Protein AF-A0A0F9P9F8-F1 (afdb_monomer_lite)

Radius of gyration: 32.78 Å; chains: 1; bounding box: 79×69×91 Å

Secondary structure (DSSP, 8-state):
-B--SS-EEEPTT-EEEE--SSSS----B-EEEE------EEEEEE---SSSEEEEEETTEEEEEE--SSHHHHHHHHHHHHHHHHTTTT-EEEEEETTEEEEEESS---EEE--TT-----PPEEEEEEE----SS-EEEEEETTEEEEEE--SSHHHHHHHHHHHHHHHHTTSSS-EEEE--SSSEEEEEESS---EEE--BSS--EE---EEEEEEEEESSSEEEEEETTEEEEEE--SSSHHHHHHHHHHHHHHHTTSSS-EEEEE-STTEEEEEETT-PPPPEEE--BBTEEEE-----EE----SSEEEEEESS-EEEEE--SSHHHHHHHHHHHHHHHHTTSSSPEEEEE-STT-EEEEESSS---EE--PPSS--EE----EEEE---SSSEEEEESSS-EEEEE--SSHHHHHHHHHHHHHHHHHHHHS--EEEETTEEEETT-SSPPPB-------EEE------S---EEEEEEEEE-TT---EEEEEEEEES-GGG--SS-EEE-SSEEEEEEEEEEESS----EEEEEEE---B-TTT-EEEEEEEEEEEE-SS-BSS-EEEEEEE-TTT----SS---TT-S-SEEHHHHS-GGGT-B-TT-EEEEEEEEEEEEEEGGGT-EEEEEEE-SSSS--SEEEEEEEEE-

Structure (mmCIF, N/CA/C/O backbone):
data_AF-A0A0F9P9F8-F1
#
_entry.id   AF-A0A0F9P9F8-F1
#
loop_
_atom_site.group_PDB
_atom_site.id
_atom_site.type_symbol
_atom_site.label_atom_id
_atom_site.label_alt_id
_atom_site.label_comp_id
_atom_site.label_asym_id
_atom_site.label_entity_id
_atom_site.label_seq_id
_atom_site.pdbx_PDB_ins_code
_atom_site.Cartn_x
_atom_site.Cartn_y
_atom_site.Cartn_z
_atom_site.occupancy
_atom_site.B_iso_or_equiv
_atom_site.auth_seq_id
_atom_site.auth_comp_id
_atom_site.auth_asym_id
_atom_site.auth_atom_id
_atom_site.pdbx_PDB_model_num
ATOM 1 N N . PHE A 1 1 ? -9.484 -8.497 5.206 1.00 43.56 1 PHE A N 1
ATOM 2 C CA . PHE A 1 1 ? -9.811 -7.841 6.487 1.00 43.56 1 PHE A CA 1
ATOM 3 C C . PHE A 1 1 ? -8.777 -6.755 6.762 1.00 43.56 1 PHE A C 1
ATOM 5 O O . PHE A 1 1 ? -7.600 -7.037 6.580 1.00 43.56 1 PHE A O 1
ATOM 12 N N . ARG A 1 2 ? -9.179 -5.549 7.186 1.00 42.78 2 ARG A N 1
ATOM 13 C CA . ARG A 1 2 ? -8.272 -4.527 7.751 1.00 42.78 2 ARG A CA 1
ATOM 14 C C . ARG A 1 2 ? -8.990 -3.773 8.872 1.00 42.78 2 ARG A C 1
ATOM 16 O O . ARG A 1 2 ? -9.916 -3.023 8.574 1.00 42.78 2 ARG A O 1
ATOM 23 N N . ALA A 1 3 ? -8.537 -3.950 10.110 1.00 43.38 3 ALA A N 1
ATOM 24 C CA . ALA A 1 3 ? -8.785 -3.021 11.212 1.00 43.38 3 ALA A CA 1
ATOM 25 C C . ALA A 1 3 ? -7.498 -2.240 11.524 1.00 43.38 3 ALA A C 1
ATOM 27 O O . ALA A 1 3 ? -6.412 -2.738 11.209 1.00 43.38 3 ALA A O 1
ATOM 28 N N . PRO A 1 4 ? -7.587 -1.051 12.144 1.00 43.75 4 PRO A N 1
ATOM 29 C CA . PRO A 1 4 ? -6.462 -0.461 12.859 1.00 43.75 4 PRO A CA 1
ATOM 30 C C . PRO A 1 4 ? -5.992 -1.380 13.996 1.00 43.75 4 PRO A C 1
ATOM 32 O O . PRO A 1 4 ? -6.745 -2.225 14.477 1.00 43.75 4 PRO A O 1
ATOM 35 N N . ALA A 1 5 ? -4.763 -1.177 14.468 1.00 40.12 5 ALA A N 1
ATOM 36 C CA . ALA A 1 5 ? -4.164 -1.954 15.558 1.00 40.12 5 ALA A CA 1
ATOM 37 C C . ALA A 1 5 ? -4.622 -1.528 16.978 1.00 40.12 5 ALA A C 1
ATOM 39 O O . ALA A 1 5 ? -3.890 -1.738 17.941 1.00 40.12 5 ALA A O 1
ATOM 40 N N . GLY A 1 6 ? -5.793 -0.894 17.099 1.00 51.50 6 GLY A N 1
ATOM 41 C CA . GLY A 1 6 ? -6.385 -0.411 18.353 1.00 51.50 6 GLY A CA 1
ATOM 42 C C . GLY A 1 6 ? -7.475 0.640 18.114 1.00 51.50 6 GLY A C 1
ATOM 43 O O . GLY A 1 6 ? -7.634 1.143 16.993 1.00 51.50 6 GLY A O 1
ATOM 44 N N . ALA A 1 7 ? -8.230 0.977 19.159 1.00 55.72 7 ALA A N 1
ATOM 45 C CA . ALA A 1 7 ? -9.445 1.774 19.020 1.00 55.72 7 ALA A CA 1
ATOM 46 C C . ALA A 1 7 ? -9.239 3.250 18.656 1.00 55.72 7 ALA A C 1
ATOM 48 O O . ALA A 1 7 ? -8.325 3.935 19.114 1.00 55.72 7 ALA A O 1
ATOM 49 N N . VAL A 1 8 ? -10.208 3.782 17.909 1.00 62.44 8 VAL A N 1
ATOM 50 C CA . VAL A 1 8 ? -10.504 5.214 17.839 1.00 62.44 8 VAL A CA 1
ATOM 51 C C . VAL A 1 8 ? -11.398 5.607 19.009 1.00 62.44 8 VAL A C 1
ATOM 53 O O . VAL A 1 8 ? -12.423 4.988 19.275 1.00 62.44 8 VAL A O 1
ATOM 56 N N . GLU A 1 9 ? -11.050 6.694 19.685 1.00 67.56 9 GLU A N 1
ATOM 57 C CA . GLU A 1 9 ? -11.863 7.277 20.747 1.00 67.56 9 GLU A CA 1
ATOM 58 C C . GLU A 1 9 ? -12.593 8.526 20.232 1.00 67.56 9 GLU A C 1
ATOM 60 O O . GLU A 1 9 ? -11.963 9.545 19.946 1.00 67.56 9 GLU A O 1
ATOM 65 N N . LEU A 1 10 ? -13.928 8.472 20.115 1.00 64.38 10 LEU A N 1
ATOM 66 C CA . LEU A 1 10 ? -14.726 9.643 19.737 1.00 64.38 10 LEU A CA 1
ATOM 67 C C . LEU A 1 10 ? -15.416 10.291 20.938 1.00 64.38 10 LEU A C 1
ATOM 69 O O . LEU A 1 10 ? -16.322 9.731 21.553 1.00 64.38 10 LEU A O 1
ATOM 73 N N . THR A 1 11 ? -15.045 11.538 21.217 1.00 72.44 11 THR A N 1
ATOM 74 C CA . THR A 1 11 ? -15.805 12.436 22.096 1.00 72.44 11 THR A CA 1
ATOM 75 C C . THR A 1 11 ? -17.007 13.038 21.360 1.00 72.44 11 THR A C 1
ATOM 77 O O . THR A 1 11 ? -17.019 13.129 20.134 1.00 72.44 11 THR A O 1
ATOM 80 N N . VAL A 1 12 ? -18.043 13.458 22.096 1.00 66.88 12 VAL A N 1
ATOM 81 C CA . VAL A 1 12 ? -19.267 14.042 21.514 1.00 66.88 12 VAL A CA 1
ATOM 82 C C . VAL A 1 12 ? -18.949 15.320 20.727 1.00 66.88 12 VAL A C 1
ATOM 84 O O . VAL A 1 12 ? -18.425 16.282 21.285 1.00 66.88 12 VAL A O 1
ATOM 87 N N . GLY A 1 13 ? -19.296 15.337 19.436 1.00 66.62 13 GLY A N 1
ATOM 88 C CA . GLY A 1 13 ? -18.922 16.393 18.487 1.00 66.62 13 GLY A CA 1
ATOM 89 C C . GLY A 1 13 ? -17.608 16.133 17.737 1.00 66.62 13 GLY A C 1
ATOM 90 O O . GLY A 1 13 ? -17.249 16.925 16.870 1.00 66.62 13 GLY A O 1
ATOM 91 N N . GLY A 1 14 ? -16.911 15.038 18.047 1.00 71.31 14 GLY A N 1
ATOM 92 C CA . GLY A 1 14 ? -15.752 14.545 17.314 1.00 71.31 14 GLY A CA 1
ATOM 93 C C . GLY A 1 14 ? -16.123 13.676 16.107 1.00 71.31 14 GLY A C 1
ATOM 94 O O . GLY A 1 14 ? -17.222 13.119 16.006 1.00 71.31 14 GLY A O 1
ATOM 95 N N . SER A 1 15 ? -15.159 13.543 15.200 1.00 72.75 15 SER A N 1
ATOM 96 C CA . SER A 1 15 ? -15.249 12.738 13.982 1.00 72.75 15 SER A CA 1
ATOM 97 C C . SER A 1 15 ? -13.932 12.013 13.722 1.00 72.75 15 SER A C 1
ATOM 99 O O . SER A 1 15 ? -12.873 12.633 13.827 1.00 72.75 15 SER A O 1
ATOM 101 N N . ALA A 1 16 ? -13.999 10.749 13.312 1.00 68.94 16 ALA A N 1
ATOM 102 C CA . ALA A 1 16 ? -12.865 10.016 12.761 1.00 68.94 16 ALA A CA 1
ATOM 103 C C . ALA A 1 16 ? -13.119 9.748 11.280 1.00 68.94 16 ALA A C 1
ATOM 105 O O . ALA A 1 16 ? -14.162 9.210 10.907 1.00 68.94 16 ALA A O 1
ATOM 106 N N . THR A 1 17 ? -12.158 10.114 10.441 1.00 69.06 17 THR A N 1
ATOM 107 C CA . THR A 1 17 ? -12.167 9.818 9.009 1.00 69.06 17 THR A CA 1
ATOM 108 C C . THR A 1 17 ? -11.125 8.747 8.749 1.00 69.06 17 THR A C 1
ATOM 110 O O . THR A 1 17 ? -9.960 8.947 9.084 1.00 69.06 17 THR A O 1
ATOM 113 N N . GLN A 1 18 ? -11.529 7.643 8.121 1.00 63.44 18 GLN A N 1
ATOM 114 C CA . GLN A 1 18 ? -10.589 6.662 7.594 1.00 63.44 18 GLN A CA 1
ATOM 115 C C . GLN A 1 18 ? -10.657 6.677 6.070 1.00 63.44 18 GLN A C 1
ATOM 117 O O . GLN A 1 18 ? -11.688 6.381 5.462 1.00 63.44 18 GLN A O 1
ATOM 122 N N . THR A 1 19 ? -9.527 7.007 5.452 1.00 59.62 19 THR A N 1
ATOM 123 C CA . THR A 1 19 ? -9.296 6.745 4.031 1.00 59.62 19 THR A CA 1
ATOM 124 C C . THR A 1 19 ? -8.864 5.289 3.885 1.00 59.62 19 THR A C 1
ATOM 126 O O . THR A 1 19 ? -7.965 4.837 4.598 1.00 59.62 19 THR A O 1
ATOM 129 N N . TYR A 1 20 ? -9.502 4.549 2.986 1.00 56.75 20 TYR A N 1
ATOM 130 C CA . TYR A 1 20 ? -9.114 3.189 2.635 1.00 56.75 20 TYR A CA 1
ATOM 131 C C . TYR A 1 20 ? -8.750 3.166 1.156 1.00 56.75 20 TYR A C 1
ATOM 133 O O . TYR A 1 20 ? -9.599 3.469 0.321 1.00 56.75 20 TYR A O 1
ATOM 141 N N . GLY A 1 21 ? -7.486 2.845 0.876 1.00 44.31 21 GLY A N 1
ATOM 142 C CA . GLY A 1 21 ? -6.866 3.159 -0.407 1.00 44.31 21 GLY A CA 1
ATOM 143 C C . GLY A 1 21 ? -6.483 4.640 -0.519 1.00 44.31 21 GLY A C 1
ATOM 144 O O . GLY A 1 21 ? -6.567 5.396 0.457 1.00 44.31 21 GLY A O 1
ATOM 145 N N . ALA A 1 22 ? -6.037 5.044 -1.701 1.00 39.44 22 ALA A N 1
ATOM 146 C CA . ALA A 1 22 ? -5.909 6.437 -2.107 1.00 39.44 22 ALA A CA 1
ATOM 147 C C . ALA A 1 22 ? -7.289 7.023 -2.499 1.00 39.44 22 ALA A C 1
ATOM 149 O O . ALA A 1 22 ? -8.346 6.482 -2.166 1.00 39.44 22 ALA A O 1
ATOM 150 N N . SER A 1 23 ? -7.289 8.142 -3.229 1.00 35.44 23 SER A N 1
ATOM 151 C CA . SER A 1 23 ? -8.398 8.403 -4.157 1.00 35.44 23 SER A CA 1
ATOM 152 C C . SER A 1 23 ? -8.415 7.302 -5.237 1.00 35.44 23 SER A C 1
ATOM 154 O O . SER A 1 23 ? -7.439 6.568 -5.376 1.00 35.44 23 SER A O 1
ATOM 156 N N . GLY A 1 24 ? -9.538 7.109 -5.929 1.00 36.22 24 GLY A N 1
ATOM 157 C CA . GLY A 1 24 ? -9.652 6.130 -7.018 1.00 36.22 24 GLY A CA 1
ATOM 158 C C . GLY A 1 24 ? -9.639 4.645 -6.624 1.00 36.22 24 GLY A C 1
ATOM 159 O O . GLY A 1 24 ? -10.133 3.829 -7.392 1.00 36.22 24 GLY A O 1
ATOM 160 N N . ASP A 1 25 ? -9.148 4.248 -5.448 1.00 35.59 25 ASP A N 1
ATOM 161 C CA . ASP A 1 25 ? -9.096 2.830 -5.065 1.00 35.59 25 ASP A CA 1
ATOM 162 C C . ASP A 1 25 ? -10.496 2.213 -4.889 1.00 35.59 25 ASP A C 1
ATOM 164 O O . ASP A 1 25 ? -11.336 2.677 -4.106 1.00 35.59 25 ASP A O 1
ATOM 168 N N . SER A 1 26 ? -10.752 1.111 -5.600 1.00 35.53 26 SER A N 1
ATOM 169 C CA . SER A 1 26 ? -12.009 0.378 -5.480 1.00 35.53 26 SER A CA 1
ATOM 170 C C . SER A 1 26 ? -11.985 -0.616 -4.338 1.00 35.53 26 SER A C 1
ATOM 172 O O . SER A 1 26 ? -11.402 -1.703 -4.431 1.00 35.53 26 SER A O 1
ATOM 174 N N . HIS A 1 27 ? -12.678 -0.271 -3.263 1.00 39.75 27 HIS A N 1
ATOM 175 C CA . HIS A 1 27 ? -12.925 -1.177 -2.161 1.00 39.75 27 HIS A CA 1
ATOM 176 C C . HIS A 1 27 ? -14.423 -1.415 -1.997 1.00 39.75 27 HIS A C 1
ATOM 178 O O . HIS A 1 27 ? -15.157 -0.623 -1.412 1.00 39.75 27 HIS A O 1
ATOM 184 N N . ALA A 1 28 ? -14.827 -2.587 -2.488 1.00 35.50 28 ALA A N 1
ATOM 185 C CA . ALA A 1 28 ? -15.969 -3.359 -2.030 1.00 35.50 28 ALA A CA 1
ATOM 186 C C . ALA A 1 28 ? -15.915 -3.536 -0.497 1.00 35.50 28 ALA A C 1
ATOM 188 O O . ALA A 1 28 ? -15.295 -4.473 0.010 1.00 35.50 28 ALA A O 1
ATOM 189 N N . ALA A 1 29 ? -16.495 -2.585 0.238 1.00 38.81 29 ALA A N 1
ATOM 190 C CA . ALA A 1 29 ? -16.126 -2.313 1.621 1.00 38.81 29 ALA A CA 1
ATOM 191 C C . ALA A 1 29 ? -17.332 -2.270 2.564 1.00 38.81 29 ALA A C 1
ATOM 193 O O . ALA A 1 29 ? -17.853 -1.202 2.884 1.00 38.81 29 ALA A O 1
ATOM 194 N N . HIS A 1 30 ? -17.707 -3.437 3.097 1.00 38.28 30 HIS A N 1
ATOM 195 C CA . HIS A 1 30 ? -18.619 -3.460 4.238 1.00 38.28 30 HIS A CA 1
ATOM 196 C C . HIS A 1 30 ? -17.995 -2.678 5.420 1.00 38.28 30 HIS A C 1
ATOM 198 O O . HIS A 1 30 ? -16.897 -3.056 5.813 1.00 38.28 30 HIS A O 1
ATOM 204 N N . ALA A 1 31 ? -18.646 -1.672 6.021 1.00 36.38 31 ALA A N 1
ATOM 205 C CA . ALA A 1 31 ? -18.116 -0.856 7.135 1.00 36.38 31 ALA A CA 1
ATOM 206 C C . ALA A 1 31 ? -18.448 -1.352 8.574 1.00 36.38 31 ALA A C 1
ATOM 208 O O . ALA A 1 31 ? -19.533 -1.119 9.094 1.00 36.38 31 ALA A O 1
ATOM 209 N N . PHE A 1 32 ? -17.483 -1.977 9.260 1.00 40.78 32 PHE A N 1
ATOM 210 C CA . PHE A 1 32 ? -17.584 -2.543 10.622 1.00 40.78 32 PHE A CA 1
ATOM 211 C C . PHE A 1 32 ? -17.041 -1.549 11.666 1.00 40.78 32 PHE A C 1
ATOM 213 O O . PHE A 1 32 ? -16.050 -0.883 11.392 1.00 40.78 32 PHE A O 1
ATOM 220 N N . ILE A 1 33 ? -17.592 -1.510 12.887 1.00 39.47 33 ILE A N 1
ATOM 221 C CA . ILE A 1 33 ? -17.078 -0.757 14.060 1.00 39.47 33 ILE A CA 1
ATOM 222 C C . ILE A 1 33 ? -17.136 -1.656 15.326 1.00 39.47 33 ILE A C 1
ATOM 224 O O . ILE A 1 33 ? -18.209 -2.124 15.689 1.00 39.47 33 ILE A O 1
ATOM 228 N N . VAL A 1 34 ? -16.029 -1.914 16.031 1.00 39.81 34 VAL A N 1
ATOM 229 C CA . VAL A 1 34 ? -16.009 -2.738 17.261 1.00 39.81 34 VAL A CA 1
ATOM 230 C C . VAL A 1 34 ? -15.567 -1.965 18.499 1.00 39.81 34 VAL A C 1
ATOM 232 O O . VAL A 1 34 ? -14.442 -1.498 18.539 1.00 39.81 34 VAL A O 1
ATOM 235 N N . ALA A 1 35 ? -16.394 -1.836 19.538 1.00 40.62 35 ALA A N 1
ATOM 236 C CA . ALA A 1 35 ? -15.970 -1.126 20.751 1.00 40.62 35 ALA A CA 1
ATOM 237 C C . ALA A 1 35 ? -14.931 -1.907 21.569 1.00 40.62 35 ALA A C 1
ATOM 239 O O . ALA A 1 35 ? -15.042 -3.123 21.720 1.00 40.62 35 ALA A O 1
ATOM 240 N N . GLU A 1 36 ? -13.940 -1.182 22.089 1.00 36.84 36 GLU A N 1
ATOM 241 C CA . GLU A 1 36 ? -12.768 -1.710 22.797 1.00 36.84 36 GLU A CA 1
ATOM 242 C C . GLU A 1 36 ? -12.743 -1.200 24.250 1.00 36.84 36 GLU A C 1
ATOM 244 O O . GLU A 1 36 ? -13.139 -0.062 24.522 1.00 36.84 36 GLU A O 1
ATOM 249 N N . ASP A 1 37 ? -12.280 -2.043 25.176 1.00 36.50 37 ASP A N 1
ATOM 250 C CA . ASP A 1 37 ? -11.991 -1.666 26.568 1.00 36.50 37 ASP A CA 1
ATOM 251 C C . ASP A 1 37 ? -10.544 -1.135 26.677 1.00 36.50 37 ASP A C 1
ATOM 253 O O . ASP A 1 37 ? -9.792 -1.203 25.709 1.00 36.50 37 ASP A O 1
ATOM 257 N N . ASN A 1 38 ? -10.144 -0.562 27.815 1.00 38.16 38 ASN A N 1
ATOM 258 C CA . ASN A 1 38 ? -8.888 0.189 27.949 1.00 38.16 38 ASN A CA 1
ATOM 259 C C . ASN A 1 38 ? -7.648 -0.535 27.380 1.00 38.16 38 ASN A C 1
ATOM 261 O O . ASN A 1 38 ? -7.205 -1.565 27.892 1.00 38.16 38 ASN A O 1
ATOM 265 N N . GLY A 1 39 ? -7.060 0.064 26.338 1.00 42.34 39 GLY A N 1
ATOM 266 C CA . GLY A 1 39 ? -5.844 -0.419 25.697 1.00 42.34 39 GLY A CA 1
ATOM 267 C C . GLY A 1 39 ? -4.668 -0.471 26.672 1.00 42.34 39 GLY A C 1
ATOM 268 O O . GLY A 1 39 ? -4.272 0.540 27.245 1.00 42.34 39 GLY A O 1
ATOM 269 N N . SER A 1 40 ? -4.100 -1.666 26.826 1.00 43.00 40 SER A N 1
ATOM 270 C CA . SER A 1 40 ? -2.870 -1.920 27.581 1.00 43.00 40 SER A CA 1
ATOM 271 C C . SER A 1 40 ? -1.679 -1.291 26.854 1.00 43.00 40 SER A C 1
ATOM 273 O O . SER A 1 40 ? -1.118 -1.893 25.936 1.00 43.00 40 SER A O 1
ATOM 275 N N . TYR A 1 41 ? -1.271 -0.091 27.265 1.00 55.78 41 TYR A N 1
ATOM 276 C CA . TYR A 1 41 ? 0.002 0.486 26.842 1.00 55.78 41 TYR A CA 1
ATOM 277 C C . TYR A 1 41 ? 1.135 -0.339 27.458 1.00 55.78 41 TYR A C 1
ATOM 279 O O . TYR A 1 41 ? 1.300 -0.332 28.677 1.00 55.78 41 TYR A O 1
ATOM 287 N N . ILE A 1 42 ? 1.896 -1.059 26.628 1.00 67.50 42 ILE A N 1
ATOM 288 C CA . ILE A 1 42 ? 3.071 -1.830 27.055 1.00 67.50 42 ILE A CA 1
ATOM 289 C C . ILE A 1 42 ? 4.327 -0.987 26.830 1.00 67.50 42 ILE A C 1
ATOM 291 O O . ILE A 1 42 ? 4.663 -0.652 25.695 1.00 67.50 42 ILE A O 1
ATOM 295 N N . TYR A 1 43 ? 5.040 -0.687 27.912 1.00 77.81 43 TYR A N 1
ATOM 296 C CA . TYR A 1 43 ? 6.323 0.010 27.890 1.00 77.81 43 TYR A CA 1
ATOM 297 C C . TYR A 1 43 ? 7.448 -0.940 28.313 1.00 77.81 43 TYR A C 1
ATOM 299 O O . TYR A 1 43 ? 7.523 -1.325 29.481 1.00 77.81 43 TYR A O 1
ATOM 307 N N . ASP A 1 44 ? 8.342 -1.296 27.390 1.00 80.75 44 ASP A N 1
ATOM 308 C CA . ASP A 1 44 ? 9.501 -2.148 27.683 1.00 80.75 44 ASP A CA 1
ATOM 309 C C . ASP A 1 44 ? 10.712 -1.323 28.147 1.00 80.75 44 ASP A C 1
ATOM 311 O O . ASP A 1 44 ? 11.466 -0.752 27.358 1.00 80.75 44 ASP A O 1
ATOM 315 N N . VAL A 1 45 ? 10.932 -1.295 29.461 1.00 79.50 45 VAL A N 1
ATOM 316 C CA . VAL A 1 45 ? 12.112 -0.698 30.094 1.00 79.50 45 VAL A CA 1
ATOM 317 C C . VAL A 1 45 ? 13.248 -1.721 30.135 1.00 79.50 45 VAL A C 1
ATOM 319 O O . VAL A 1 45 ? 13.222 -2.685 30.905 1.00 79.50 45 VAL A O 1
ATOM 322 N N . THR A 1 46 ? 14.285 -1.494 29.325 1.00 82.81 46 THR A N 1
ATOM 323 C CA . THR A 1 46 ? 15.518 -2.299 29.354 1.00 82.81 46 THR A CA 1
ATOM 324 C C . THR A 1 46 ? 16.468 -1.789 30.439 1.00 82.81 46 THR A C 1
ATOM 326 O O . THR A 1 46 ? 16.857 -0.625 30.462 1.00 82.81 46 THR A O 1
ATOM 329 N N . VAL A 1 47 ? 16.864 -2.678 31.346 1.00 79.75 47 VAL A N 1
ATOM 330 C CA . VAL A 1 47 ? 17.642 -2.380 32.553 1.00 79.75 47 VAL A CA 1
ATOM 331 C C . VAL A 1 47 ? 19.130 -2.622 32.288 1.00 79.75 47 VAL A C 1
ATOM 333 O O . VAL A 1 47 ? 19.611 -3.748 32.393 1.00 79.75 47 VAL A O 1
ATOM 336 N N . VAL A 1 48 ? 19.890 -1.567 31.983 1.00 78.56 48 VAL A N 1
ATOM 337 C CA . VAL A 1 48 ? 21.354 -1.636 31.789 1.00 78.56 48 VAL A CA 1
ATOM 338 C C . VAL A 1 48 ? 22.121 -1.004 32.952 1.00 78.56 48 VAL A C 1
ATOM 340 O O . VAL A 1 48 ? 21.740 0.044 33.462 1.00 78.56 48 VAL A O 1
ATOM 343 N N . GLY A 1 49 ? 23.211 -1.642 33.392 1.00 79.81 49 GLY A N 1
ATOM 344 C CA . GLY A 1 49 ? 24.070 -1.133 34.468 1.00 79.81 49 GLY A CA 1
ATOM 345 C C . GLY A 1 49 ? 24.912 -2.217 35.153 1.00 79.81 49 GLY A C 1
ATOM 346 O O . GLY A 1 49 ? 24.777 -3.406 34.868 1.00 79.81 49 GLY A O 1
ATOM 347 N N . THR A 1 50 ? 25.789 -1.803 36.075 1.00 79.44 50 THR A N 1
ATOM 348 C CA . THR A 1 50 ? 26.560 -2.715 36.961 1.00 79.44 50 THR A CA 1
ATOM 349 C C . THR A 1 50 ? 26.606 -2.271 38.431 1.00 79.44 50 THR A C 1
ATOM 351 O O . THR A 1 50 ? 27.122 -2.997 39.281 1.00 79.44 50 THR A O 1
ATOM 354 N N . HIS A 1 51 ? 26.078 -1.085 38.741 1.00 84.19 51 HIS A N 1
ATOM 355 C CA . HIS A 1 51 ? 25.994 -0.497 40.077 1.00 84.19 51 HIS A CA 1
ATOM 356 C C . HIS A 1 51 ? 25.020 0.692 40.067 1.00 84.19 51 HIS A C 1
ATOM 358 O O . HIS A 1 51 ? 24.773 1.268 39.009 1.00 84.19 51 HIS A O 1
ATOM 364 N N . GLY A 1 52 ? 24.564 1.137 41.240 1.00 88.62 52 GLY A N 1
ATOM 365 C CA . GLY A 1 52 ? 23.765 2.359 41.395 1.00 88.62 52 GLY A CA 1
ATOM 366 C C . GLY A 1 52 ? 22.364 2.079 41.932 1.00 88.62 52 GLY A C 1
ATOM 367 O O . GLY A 1 52 ? 22.173 1.160 42.731 1.00 88.62 52 GLY A O 1
ATOM 368 N N . THR A 1 53 ? 21.399 2.877 41.483 1.00 87.56 53 THR A N 1
ATOM 369 C CA . THR A 1 53 ? 19.976 2.735 41.804 1.00 87.56 53 THR A CA 1
ATOM 370 C C . THR A 1 53 ? 19.183 2.951 40.523 1.00 87.56 53 THR A C 1
ATOM 372 O O . THR A 1 53 ? 19.293 4.016 39.918 1.00 87.56 53 THR A O 1
ATOM 375 N N . LEU A 1 54 ? 18.379 1.962 40.138 1.00 86.00 54 LEU A N 1
ATOM 376 C CA . LEU A 1 54 ? 17.360 2.107 39.103 1.00 86.00 54 LEU A CA 1
ATOM 377 C C . LEU A 1 54 ? 16.263 3.020 39.653 1.00 86.00 54 LEU A C 1
ATOM 379 O O . LEU A 1 54 ? 15.713 2.717 40.715 1.00 86.00 54 LEU A O 1
ATOM 383 N N . VAL A 1 55 ? 15.949 4.111 38.958 1.00 88.38 55 VAL A N 1
ATOM 384 C CA . VAL A 1 55 ? 14.840 5.011 39.298 1.00 88.38 55 VAL A CA 1
ATOM 385 C C . VAL A 1 55 ? 13.981 5.174 38.056 1.00 88.38 55 VAL A C 1
ATOM 387 O O . VAL A 1 55 ? 14.388 5.834 37.107 1.00 88.38 55 VAL A O 1
ATOM 390 N N . ILE A 1 56 ? 12.804 4.557 38.080 1.00 85.81 56 ILE A N 1
ATOM 391 C CA . ILE A 1 56 ? 11.781 4.747 37.054 1.00 85.81 56 ILE A CA 1
ATOM 392 C C . ILE A 1 56 ? 10.770 5.717 37.656 1.00 85.81 56 ILE A C 1
ATOM 394 O O . ILE A 1 56 ? 10.130 5.381 38.657 1.00 85.81 56 ILE A O 1
ATOM 398 N N . ASP A 1 57 ? 10.659 6.922 37.104 1.00 87.56 57 ASP A N 1
ATOM 399 C CA . ASP A 1 57 ? 9.518 7.785 37.405 1.00 87.56 57 ASP A CA 1
ATOM 400 C C . ASP A 1 57 ? 8.324 7.337 36.553 1.00 87.56 57 ASP A C 1
ATOM 402 O O . ASP A 1 57 ? 8.483 7.042 35.367 1.00 87.56 57 ASP A O 1
ATOM 406 N N . ILE A 1 58 ? 7.159 7.227 37.188 1.00 83.31 58 ILE A N 1
ATOM 407 C CA . ILE A 1 58 ? 5.867 6.970 36.555 1.00 83.31 58 ILE A CA 1
ATOM 408 C C . ILE A 1 58 ? 4.913 8.037 37.095 1.00 83.31 58 ILE A C 1
ATOM 410 O O . ILE A 1 58 ? 4.619 8.068 38.292 1.00 83.31 58 ILE A O 1
ATOM 414 N N . ASP A 1 59 ? 4.466 8.932 36.216 1.00 82.00 59 ASP A N 1
ATOM 415 C CA . ASP A 1 59 ? 3.536 10.033 36.506 1.00 82.00 59 ASP A CA 1
ATOM 416 C C . ASP A 1 59 ? 3.937 10.921 37.707 1.00 82.00 59 ASP A C 1
ATOM 418 O O . ASP A 1 59 ? 3.133 11.252 38.583 1.00 82.00 59 ASP A O 1
ATOM 422 N N . SER A 1 60 ? 5.203 11.355 37.735 1.00 84.75 60 SER A N 1
ATOM 423 C CA . SER A 1 60 ? 5.827 12.143 38.819 1.00 84.75 60 SER A CA 1
ATOM 424 C C . SER A 1 60 ? 5.946 11.400 40.161 1.00 84.75 60 SER A C 1
ATOM 426 O O . SER A 1 60 ? 6.023 12.028 41.224 1.00 84.75 60 SER A O 1
ATOM 428 N N . THR A 1 61 ? 5.949 10.066 40.127 1.00 87.69 61 THR A N 1
ATOM 429 C CA . THR A 1 61 ? 6.180 9.187 41.277 1.00 87.69 61 THR A CA 1
ATOM 430 C C . THR A 1 61 ? 7.393 8.299 41.006 1.00 87.69 61 THR A C 1
ATOM 432 O O . THR A 1 61 ? 7.353 7.405 40.168 1.00 87.69 61 THR A O 1
ATOM 435 N N . GLN A 1 62 ? 8.478 8.508 41.755 1.00 91.69 62 GLN A N 1
ATOM 436 C CA . GLN A 1 62 ? 9.714 7.731 41.614 1.00 91.69 62 GLN A CA 1
ATOM 437 C C . GLN A 1 62 ? 9.625 6.346 42.283 1.00 91.69 62 GLN A C 1
ATOM 439 O O . GLN A 1 62 ? 9.493 6.232 43.506 1.00 91.69 62 GLN A O 1
ATOM 444 N N . TYR A 1 63 ? 9.812 5.289 41.492 1.00 90.81 63 TYR A N 1
ATOM 445 C CA . TYR A 1 63 ? 9.912 3.894 41.927 1.00 90.81 63 TYR A CA 1
ATOM 446 C C . TYR A 1 63 ? 11.375 3.440 41.839 1.00 90.81 63 TYR A C 1
ATOM 448 O O . TYR A 1 63 ? 11.935 3.312 40.745 1.00 90.81 63 TYR A O 1
ATOM 456 N N . SER A 1 64 ? 12.021 3.211 42.989 1.00 92.94 64 SER A N 1
ATOM 457 C CA . SER A 1 64 ? 13.483 3.061 43.070 1.00 92.94 64 SER A CA 1
ATOM 458 C C . SER A 1 64 ? 13.947 1.712 43.623 1.00 92.94 64 SER A C 1
ATOM 460 O O . SER A 1 64 ? 13.454 1.232 44.641 1.00 92.94 64 SER A O 1
ATOM 462 N N . GLN A 1 65 ? 14.935 1.107 42.962 1.00 94.19 65 GLN A N 1
ATOM 463 C CA . GLN A 1 65 ? 15.533 -0.175 43.337 1.00 94.19 65 GLN A CA 1
ATOM 464 C C . GLN A 1 65 ? 17.060 -0.064 43.344 1.00 94.19 65 GLN A C 1
ATOM 466 O O . GLN A 1 65 ? 17.673 0.307 42.345 1.00 94.19 65 GLN A O 1
ATOM 471 N N . ALA A 1 66 ? 17.696 -0.419 44.462 1.00 91.75 66 ALA A N 1
ATOM 472 C CA . ALA A 1 66 ? 19.154 -0.495 44.526 1.00 91.75 66 ALA A CA 1
ATOM 473 C C . ALA A 1 66 ? 19.663 -1.629 43.619 1.00 91.75 66 ALA A C 1
ATOM 475 O O . ALA A 1 66 ? 19.144 -2.748 43.682 1.00 91.75 66 ALA A O 1
ATOM 476 N N . PHE A 1 67 ? 20.682 -1.344 42.804 1.00 87.38 67 PHE A N 1
ATOM 477 C CA . PHE A 1 67 ? 21.289 -2.330 41.911 1.00 87.38 67 PHE A CA 1
ATOM 478 C C . PHE A 1 67 ? 21.944 -3.452 42.728 1.00 87.38 67 PHE A C 1
ATOM 480 O O . PHE A 1 67 ? 22.675 -3.186 43.686 1.00 87.38 67 PHE A O 1
ATOM 487 N N . ASN A 1 68 ? 21.679 -4.705 42.355 1.00 83.12 68 ASN A N 1
ATOM 488 C CA . ASN A 1 68 ? 22.130 -5.885 43.092 1.00 83.12 68 ASN A CA 1
ATOM 489 C C . ASN A 1 68 ? 23.274 -6.623 42.360 1.00 83.12 68 ASN A C 1
ATOM 491 O O . ASN A 1 68 ? 24.294 -6.015 42.045 1.00 83.12 68 ASN A O 1
ATOM 495 N N . THR A 1 69 ? 23.185 -7.939 42.153 1.00 83.69 69 THR A N 1
ATOM 496 C CA . THR A 1 69 ? 24.256 -8.738 41.530 1.00 83.69 69 THR A CA 1
ATOM 497 C C . THR A 1 69 ? 24.297 -8.668 40.004 1.00 83.69 69 THR A C 1
ATOM 499 O O . THR A 1 69 ? 25.354 -8.933 39.436 1.00 83.69 69 THR A O 1
ATOM 502 N N . ASN A 1 70 ? 23.183 -8.347 39.338 1.00 88.62 70 ASN A N 1
ATOM 503 C CA . ASN A 1 70 ? 23.107 -8.097 37.894 1.00 88.62 70 ASN A CA 1
ATOM 504 C C . ASN A 1 70 ? 21.801 -7.360 37.531 1.00 88.62 70 ASN A C 1
ATOM 506 O O . ASN A 1 70 ? 20.918 -7.174 38.370 1.00 88.62 70 ASN A O 1
ATOM 510 N N . SER A 1 71 ? 21.668 -6.958 36.269 1.00 84.81 71 SER A N 1
ATOM 511 C CA . SER A 1 71 ? 20.475 -6.300 35.728 1.00 84.81 71 SER A CA 1
ATOM 512 C C . SER A 1 71 ? 19.214 -7.173 35.801 1.00 84.81 71 SER A C 1
ATOM 514 O O . SER A 1 71 ? 18.176 -6.675 36.224 1.00 84.81 71 SER A O 1
ATOM 516 N N . ASP A 1 72 ? 19.300 -8.478 35.509 1.00 86.31 72 ASP A N 1
ATOM 517 C CA . ASP A 1 72 ? 18.156 -9.410 35.585 1.00 86.31 72 ASP A CA 1
ATOM 518 C C . ASP A 1 72 ? 17.532 -9.456 36.986 1.00 86.31 72 ASP A C 1
ATOM 520 O O . ASP A 1 72 ? 16.316 -9.344 37.163 1.00 86.31 72 ASP A O 1
ATOM 524 N N . THR A 1 73 ? 18.381 -9.601 38.005 1.00 88.44 73 THR A N 1
ATOM 525 C CA . THR A 1 73 ? 17.940 -9.661 39.399 1.00 88.44 73 THR A CA 1
ATOM 526 C C . THR A 1 73 ? 17.527 -8.268 39.876 1.00 88.44 73 THR A C 1
ATOM 528 O O . THR A 1 73 ? 16.641 -8.161 40.715 1.00 88.44 73 THR A O 1
ATOM 531 N N . THR A 1 74 ? 18.103 -7.183 39.342 1.00 89.19 74 THR A N 1
ATOM 532 C CA . THR A 1 74 ? 17.676 -5.805 39.659 1.00 89.19 74 THR A CA 1
ATOM 533 C C . THR A 1 74 ? 16.279 -5.513 39.095 1.00 89.19 74 THR A C 1
ATOM 535 O O . THR A 1 74 ? 15.443 -4.965 39.809 1.00 89.19 74 THR A O 1
ATOM 538 N N . ALA A 1 75 ? 15.984 -5.950 37.866 1.00 87.00 75 ALA A N 1
ATOM 539 C CA . ALA A 1 75 ? 14.649 -5.882 37.271 1.00 87.00 75 ALA A CA 1
ATOM 540 C C . ALA A 1 75 ? 13.628 -6.712 38.072 1.00 87.00 75 ALA A C 1
ATOM 542 O O . ALA A 1 75 ? 12.553 -6.225 38.423 1.00 87.00 75 ALA A O 1
ATOM 543 N N . THR A 1 76 ? 14.003 -7.943 38.436 1.00 90.12 76 THR A N 1
ATOM 544 C CA . THR A 1 76 ? 13.165 -8.851 39.239 1.00 90.12 76 THR A CA 1
ATOM 545 C C . THR A 1 76 ? 12.852 -8.275 40.626 1.00 90.12 76 THR A C 1
ATOM 547 O O . THR A 1 76 ? 11.697 -8.311 41.062 1.00 90.12 76 THR A O 1
ATOM 550 N N . ASP A 1 77 ? 13.848 -7.704 41.311 1.00 91.69 77 ASP A N 1
ATOM 551 C CA . ASP A 1 77 ? 13.671 -7.054 42.615 1.00 91.69 77 ASP A CA 1
ATOM 552 C C . ASP A 1 77 ? 12.810 -5.781 42.504 1.00 91.69 77 ASP A C 1
ATOM 554 O O . ASP A 1 77 ? 11.940 -5.573 43.353 1.00 91.69 77 ASP A O 1
ATOM 558 N N . TRP A 1 78 ? 12.985 -4.960 41.454 1.00 92.69 78 TRP A N 1
ATOM 559 C CA . TRP A 1 78 ? 12.161 -3.761 41.232 1.00 92.69 78 TRP A CA 1
ATOM 560 C C . TRP A 1 78 ? 10.688 -4.138 41.047 1.00 92.69 78 TRP A C 1
ATOM 562 O O . TRP A 1 78 ? 9.828 -3.580 41.730 1.00 92.69 78 TRP A O 1
ATOM 572 N N . ILE A 1 79 ? 10.387 -5.128 40.197 1.00 89.56 79 ILE A N 1
ATOM 573 C CA . ILE A 1 79 ? 9.011 -5.603 39.972 1.00 89.56 79 ILE A CA 1
ATOM 574 C C . ILE A 1 79 ? 8.426 -6.136 41.284 1.00 89.56 79 ILE A C 1
ATOM 576 O O . ILE A 1 79 ? 7.351 -5.705 41.710 1.00 89.56 79 ILE A O 1
ATOM 580 N N . THR A 1 80 ? 9.157 -7.017 41.974 1.00 92.44 80 THR A N 1
ATOM 581 C CA . THR A 1 80 ? 8.726 -7.623 43.247 1.00 92.44 80 THR A CA 1
ATOM 582 C C . THR A 1 80 ? 8.436 -6.572 44.324 1.00 92.44 80 THR A C 1
ATOM 584 O O . THR A 1 80 ? 7.492 -6.728 45.099 1.00 92.44 80 THR A O 1
ATOM 587 N N . THR A 1 81 ? 9.213 -5.487 44.361 1.00 94.56 81 THR A N 1
ATOM 588 C CA . THR A 1 81 ? 9.057 -4.393 45.330 1.00 94.56 81 THR A CA 1
ATOM 589 C C . THR A 1 81 ? 7.864 -3.490 45.006 1.00 94.56 81 THR A C 1
ATOM 591 O O . THR A 1 81 ? 7.148 -3.078 45.920 1.00 94.56 81 THR A O 1
ATOM 594 N N . HIS A 1 82 ? 7.613 -3.197 43.725 1.00 92.62 82 HIS A N 1
ATOM 595 C CA . HIS A 1 82 ? 6.675 -2.142 43.319 1.00 92.62 82 HIS A CA 1
ATOM 596 C C . HIS A 1 82 ? 5.303 -2.629 42.823 1.00 92.62 82 HIS A C 1
ATOM 598 O O . HIS A 1 82 ? 4.357 -1.841 42.841 1.00 92.62 82 HIS A O 1
ATOM 604 N N . THR A 1 83 ? 5.130 -3.916 42.480 1.00 91.62 83 THR A N 1
ATOM 605 C CA . THR A 1 83 ? 3.850 -4.482 41.981 1.00 91.62 83 THR A CA 1
ATOM 606 C C . THR A 1 83 ? 2.637 -4.106 42.843 1.00 91.62 83 THR A C 1
ATOM 608 O O . THR A 1 83 ? 1.588 -3.746 42.317 1.00 91.62 83 THR A O 1
ATOM 611 N N . ALA A 1 84 ? 2.769 -4.141 44.173 1.00 87.25 84 ALA A N 1
ATOM 612 C CA . ALA A 1 84 ? 1.664 -3.836 45.088 1.00 87.25 84 ALA A CA 1
ATOM 613 C C . ALA A 1 84 ? 1.278 -2.343 45.142 1.00 87.25 84 ALA A C 1
ATOM 615 O O . ALA A 1 84 ? 0.177 -2.022 45.585 1.00 87.25 84 ALA A O 1
ATOM 616 N N . ALA A 1 85 ? 2.169 -1.440 44.719 1.00 89.44 85 ALA A N 1
ATOM 617 C CA . ALA A 1 85 ? 1.882 -0.013 44.588 1.00 89.44 85 ALA A CA 1
ATOM 618 C C . ALA A 1 85 ? 1.321 0.312 43.194 1.00 89.44 85 ALA A C 1
ATOM 620 O O . ALA A 1 85 ? 0.326 1.022 43.089 1.00 89.44 85 ALA A O 1
ATOM 621 N N . LEU A 1 86 ? 1.914 -0.268 42.145 1.00 87.50 86 LEU A N 1
ATOM 622 C CA . LEU A 1 86 ? 1.510 -0.088 40.746 1.00 87.50 86 LEU A CA 1
ATOM 623 C C . LEU A 1 86 ? 0.111 -0.659 40.470 1.00 87.50 86 LEU A C 1
ATOM 625 O O . LEU A 1 86 ? -0.729 0.025 39.891 1.00 87.50 86 LEU A O 1
ATOM 629 N N . GLY A 1 87 ? -0.212 -1.833 41.023 1.00 84.81 87 GLY A N 1
ATOM 630 C CA . GLY A 1 87 ? -1.567 -2.395 40.965 1.00 84.81 87 GLY A CA 1
ATOM 631 C C . GLY A 1 87 ? -2.624 -1.575 41.723 1.00 84.81 87 GLY A C 1
ATOM 632 O O . GLY A 1 87 ? -3.816 -1.823 41.570 1.00 84.81 87 GLY A O 1
ATOM 633 N N . GLY A 1 88 ? -2.213 -0.584 42.526 1.00 81.81 88 GLY A N 1
ATOM 634 C CA . GLY A 1 88 ? -3.101 0.428 43.107 1.00 81.81 88 GLY A CA 1
ATOM 635 C C . GLY A 1 88 ? -3.455 1.578 42.153 1.00 81.81 88 GLY A C 1
ATOM 636 O O . GLY A 1 88 ? -4.310 2.391 42.499 1.00 81.81 88 GLY A O 1
ATOM 637 N N . LEU A 1 89 ? -2.811 1.637 40.982 1.00 81.12 89 LEU A N 1
ATOM 638 C CA . LEU A 1 89 ? -2.971 2.645 39.927 1.00 81.12 89 LEU A CA 1
ATOM 639 C C . LEU A 1 89 ? -3.511 2.054 38.607 1.00 81.12 89 LEU A C 1
ATOM 641 O O . LEU A 1 89 ? -3.548 2.756 37.607 1.00 81.12 89 LEU A O 1
ATOM 645 N N . GLY A 1 90 ? -3.881 0.766 38.574 1.00 78.75 90 GLY A N 1
ATOM 646 C CA . GLY A 1 90 ? -4.214 0.056 37.325 1.00 78.75 90 GLY A CA 1
ATOM 647 C C . GLY A 1 90 ? -2.990 -0.395 36.512 1.00 78.75 90 GLY A C 1
ATOM 648 O O . GLY A 1 90 ? -3.133 -0.893 35.401 1.00 78.75 90 GLY A O 1
ATOM 649 N N . ILE A 1 91 ? -1.777 -0.256 37.059 1.00 82.75 91 ILE A N 1
ATOM 650 C CA . ILE A 1 91 ? -0.527 -0.575 36.362 1.00 82.75 91 ILE A CA 1
ATOM 651 C C . ILE A 1 91 ? -0.070 -1.996 36.722 1.00 82.75 91 ILE A C 1
ATOM 653 O O . ILE A 1 91 ? 0.128 -2.329 37.894 1.00 82.75 91 ILE A O 1
ATOM 657 N N . ILE A 1 92 ? 0.134 -2.836 35.707 1.00 81.12 92 ILE A N 1
ATOM 658 C CA . ILE A 1 92 ? 0.555 -4.235 35.836 1.00 81.12 92 ILE A CA 1
ATOM 659 C C . ILE A 1 92 ? 2.005 -4.367 35.337 1.00 81.12 92 ILE A C 1
ATOM 661 O O . ILE A 1 92 ? 2.235 -4.404 34.128 1.00 81.12 92 ILE A O 1
ATOM 665 N N . PRO A 1 93 ? 3.008 -4.457 36.229 1.00 72.69 93 PRO A N 1
ATOM 666 C CA . PRO A 1 93 ? 4.371 -4.776 35.822 1.00 72.69 93 PRO A CA 1
ATOM 667 C C . PRO A 1 93 ? 4.514 -6.274 35.507 1.00 72.69 93 PRO A C 1
ATOM 669 O O . PRO A 1 93 ? 4.091 -7.143 36.273 1.00 72.69 93 PRO A O 1
ATOM 672 N N . LEU A 1 94 ? 5.168 -6.565 34.389 1.00 73.81 94 LEU A N 1
ATOM 673 C CA . LEU A 1 94 ? 5.460 -7.888 33.851 1.00 73.81 94 LEU A CA 1
ATOM 674 C C . LEU A 1 94 ? 6.978 -8.037 33.646 1.00 73.81 94 LEU A C 1
ATOM 676 O O . LEU A 1 94 ? 7.697 -7.076 33.373 1.00 73.81 94 LEU A O 1
ATOM 680 N N . THR A 1 95 ? 7.492 -9.260 33.762 1.00 59.75 95 THR A N 1
ATOM 681 C CA . THR A 1 95 ? 8.880 -9.577 33.389 1.00 59.75 95 THR A CA 1
ATOM 682 C C . THR A 1 95 ? 8.949 -9.873 31.891 1.00 59.75 95 THR A C 1
ATOM 684 O O . THR A 1 95 ? 8.590 -10.980 31.485 1.00 59.75 95 THR A O 1
ATOM 687 N N . GLY A 1 96 ? 9.429 -8.925 31.081 1.00 53.75 96 GLY A N 1
ATOM 688 C CA . GLY A 1 96 ? 9.593 -9.110 29.630 1.00 53.75 96 GLY A CA 1
ATOM 689 C C . GLY A 1 96 ? 10.699 -10.103 29.255 1.00 53.75 96 GLY A C 1
ATOM 690 O O . GLY A 1 96 ? 10.696 -10.678 28.170 1.00 53.75 96 GLY A O 1
ATOM 691 N N . GLY A 1 97 ? 11.637 -10.357 30.171 1.00 69.50 97 GLY A N 1
ATOM 692 C CA . GLY A 1 97 ? 12.699 -11.339 29.991 1.00 69.50 97 GLY A CA 1
ATOM 693 C C . GLY A 1 97 ? 13.885 -11.086 30.913 1.00 69.50 97 GLY A C 1
ATOM 694 O O . GLY A 1 97 ? 13.748 -10.508 31.991 1.00 69.50 97 GLY A O 1
ATOM 695 N N . ALA A 1 98 ? 15.070 -11.505 30.470 1.00 72.25 98 ALA A N 1
ATOM 696 C CA . ALA A 1 98 ? 16.326 -11.087 31.082 1.00 72.25 98 ALA A CA 1
ATOM 697 C C . ALA A 1 98 ? 16.474 -9.561 30.938 1.00 72.25 98 ALA A C 1
ATOM 699 O O . ALA A 1 98 ? 16.409 -9.037 29.830 1.00 72.25 98 ALA A O 1
ATOM 700 N N . SER A 1 99 ? 16.658 -8.859 32.058 1.00 80.25 99 SER A N 1
ATOM 701 C CA . SER A 1 99 ? 16.877 -7.406 32.121 1.00 80.25 99 SER A CA 1
ATOM 702 C C . SER A 1 99 ? 15.775 -6.512 31.510 1.00 80.25 99 SER A C 1
ATOM 704 O O . SER A 1 99 ? 16.047 -5.344 31.256 1.00 80.25 99 SER A O 1
ATOM 706 N N . ILE A 1 100 ? 14.540 -6.997 31.311 1.00 81.75 100 ILE A N 1
ATOM 707 C CA . ILE A 1 100 ? 13.416 -6.186 30.791 1.00 81.75 100 ILE A CA 1
ATOM 708 C C . ILE A 1 100 ? 12.273 -6.124 31.812 1.00 81.75 100 ILE A C 1
ATOM 710 O O . ILE A 1 100 ? 11.762 -7.156 32.259 1.00 81.75 100 ILE A O 1
ATOM 714 N N . ILE A 1 101 ? 11.859 -4.900 32.145 1.00 83.56 101 ILE A N 1
ATOM 715 C CA . ILE A 1 101 ? 10.642 -4.583 32.898 1.00 83.56 101 ILE A CA 1
ATOM 716 C C . ILE A 1 101 ? 9.601 -4.106 31.883 1.00 83.56 101 ILE A C 1
ATOM 718 O O . ILE A 1 101 ? 9.723 -3.007 31.353 1.00 83.56 101 ILE A O 1
ATOM 722 N N . SER A 1 102 ? 8.578 -4.915 31.629 1.00 81.06 102 SER A N 1
ATOM 723 C CA . SER A 1 102 ? 7.457 -4.543 30.763 1.00 81.06 102 SER A CA 1
ATOM 724 C C . SER A 1 102 ? 6.350 -3.959 31.634 1.00 81.06 102 SER A C 1
ATOM 726 O O . SER A 1 102 ? 5.878 -4.624 32.555 1.00 81.06 102 SER A O 1
ATOM 728 N N . ILE A 1 103 ? 5.937 -2.718 31.400 1.00 80.94 103 ILE A N 1
ATOM 729 C CA . ILE A 1 103 ? 4.905 -2.047 32.200 1.00 80.94 103 ILE A CA 1
ATOM 730 C C . ILE A 1 103 ? 3.631 -1.937 31.366 1.00 80.94 103 ILE A C 1
ATOM 732 O O . ILE A 1 103 ? 3.630 -1.227 30.368 1.00 80.94 103 ILE A O 1
ATOM 736 N N . THR A 1 104 ? 2.561 -2.622 31.779 1.00 75.62 104 THR A N 1
ATOM 737 C CA . THR A 1 104 ? 1.205 -2.446 31.233 1.00 75.62 104 THR A CA 1
ATOM 738 C C . THR A 1 104 ? 0.470 -1.365 32.023 1.00 75.62 104 THR A C 1
ATOM 740 O O . THR A 1 104 ? 0.371 -1.474 33.246 1.00 75.62 104 THR A O 1
ATOM 743 N N . ALA A 1 105 ? -0.090 -0.365 31.341 1.00 73.38 105 ALA A N 1
ATOM 744 C CA . ALA A 1 105 ? -0.963 0.657 31.927 1.00 73.38 105 ALA A CA 1
ATOM 745 C C . ALA A 1 105 ? -2.245 0.859 31.095 1.00 73.38 105 ALA A C 1
ATOM 747 O O . ALA A 1 105 ? -2.222 0.698 29.877 1.00 73.38 105 ALA A O 1
ATOM 748 N N . GLU A 1 106 ? -3.355 1.216 31.751 1.00 63.75 106 GLU A N 1
ATOM 749 C CA . GLU A 1 106 ? -4.653 1.506 31.102 1.00 63.75 106 GLU A CA 1
ATOM 750 C C . GLU A 1 106 ? -4.731 2.913 30.469 1.00 63.75 106 GLU A C 1
ATOM 752 O O . GLU A 1 106 ? -5.606 3.183 29.646 1.00 63.75 106 GLU A O 1
ATOM 757 N N . GLU A 1 107 ? -3.820 3.809 30.854 1.00 65.88 107 GLU A N 1
ATOM 758 C CA . GLU A 1 107 ? -3.661 5.163 30.315 1.00 65.88 107 GLU A CA 1
ATOM 759 C C . GLU A 1 107 ? -2.188 5.394 29.930 1.00 65.88 107 GLU A C 1
ATOM 761 O O . GLU A 1 107 ? -1.291 4.673 30.376 1.00 65.88 107 GLU A O 1
ATOM 766 N N . ALA A 1 108 ? -1.928 6.396 29.085 1.00 56.66 108 ALA A N 1
ATOM 767 C CA . ALA A 1 108 ? -0.587 6.697 28.589 1.00 56.66 108 ALA A CA 1
ATOM 768 C C . ALA A 1 108 ? 0.279 7.381 29.667 1.00 56.66 108 ALA A C 1
ATOM 770 O O . ALA A 1 108 ? 0.279 8.608 29.792 1.00 56.66 108 ALA A O 1
ATOM 771 N N . ILE A 1 109 ? 1.029 6.579 30.423 1.00 65.06 109 ILE A N 1
ATOM 772 C CA . ILE A 1 109 ? 1.943 7.038 31.478 1.00 65.06 109 ILE A CA 1
ATOM 773 C C . ILE A 1 109 ? 3.200 7.719 30.919 1.00 65.06 109 ILE A C 1
ATOM 775 O O . ILE A 1 109 ? 3.710 7.367 29.847 1.00 65.06 109 ILE A O 1
ATOM 779 N N . VAL A 1 110 ? 3.743 8.675 31.676 1.00 72.75 110 VAL A N 1
ATOM 780 C CA . VAL A 1 110 ? 5.060 9.269 31.395 1.00 72.75 110 VAL A CA 1
ATOM 781 C C . VAL A 1 110 ? 6.130 8.487 32.146 1.00 72.75 110 VAL A C 1
ATOM 783 O O . VAL A 1 110 ? 6.126 8.463 33.375 1.00 72.75 110 VAL A O 1
ATOM 786 N N . ILE A 1 111 ? 7.066 7.892 31.400 1.00 67.50 111 ILE A N 1
ATOM 787 C CA . ILE A 1 111 ? 8.248 7.216 31.947 1.00 67.50 111 ILE A CA 1
ATOM 788 C C . ILE A 1 111 ? 9.491 8.069 31.688 1.00 67.50 111 ILE A C 1
ATOM 790 O O . ILE A 1 111 ? 9.812 8.372 30.538 1.00 67.50 111 ILE A O 1
ATOM 794 N N . THR A 1 112 ? 10.221 8.411 32.751 1.00 73.88 112 THR A N 1
ATOM 795 C CA . THR A 1 112 ? 11.531 9.080 32.669 1.00 73.88 112 THR A CA 1
ATOM 796 C C . THR A 1 112 ? 12.564 8.418 33.577 1.00 73.88 112 THR A C 1
ATOM 798 O O . THR A 1 112 ? 12.227 7.883 34.635 1.00 73.88 112 THR A O 1
ATOM 801 N N . ASP A 1 113 ? 13.830 8.468 33.156 1.00 70.06 113 ASP A N 1
ATOM 802 C CA . ASP A 1 113 ? 14.970 7.897 33.878 1.00 70.06 113 ASP A CA 1
ATOM 803 C C . ASP A 1 113 ? 15.682 8.968 34.717 1.00 70.06 113 ASP A C 1
ATOM 805 O O . ASP A 1 113 ? 16.286 9.894 34.174 1.00 70.06 113 ASP A O 1
ATOM 809 N N . ASP A 1 114 ? 15.626 8.817 36.041 1.00 69.81 114 ASP A N 1
ATOM 810 C CA . ASP A 1 114 ? 16.398 9.608 37.016 1.00 69.81 114 ASP A CA 1
ATOM 811 C C . ASP A 1 114 ? 17.610 8.804 37.563 1.00 69.81 114 ASP A C 1
ATOM 813 O O . ASP A 1 114 ? 18.235 9.158 38.570 1.00 69.81 114 ASP A O 1
ATOM 817 N N . GLY A 1 115 ? 17.936 7.669 36.933 1.00 64.69 115 GLY A N 1
ATOM 818 C CA . GLY A 1 115 ? 18.925 6.693 37.375 1.00 64.69 115 GLY A CA 1
ATOM 819 C C . GLY A 1 115 ? 20.377 7.159 37.242 1.00 64.69 115 GLY A C 1
ATOM 820 O O . GLY A 1 115 ? 20.937 7.294 36.155 1.00 64.69 115 GLY A O 1
ATOM 821 N N . VAL A 1 116 ? 21.073 7.297 38.374 1.00 58.00 116 VAL A N 1
ATOM 822 C CA . VAL A 1 116 ? 22.518 7.585 38.376 1.00 58.00 116 VAL A CA 1
ATOM 823 C C . VAL A 1 116 ? 23.314 6.305 38.083 1.00 58.00 116 VAL A C 1
ATOM 825 O O . VAL A 1 116 ? 23.720 5.582 38.997 1.00 58.00 116 VAL A O 1
ATOM 828 N N . GLY A 1 117 ? 23.561 6.054 36.793 1.00 55.47 117 GLY A N 1
ATOM 829 C CA . GLY A 1 117 ? 24.393 4.953 36.285 1.00 55.47 117 GLY A CA 1
ATOM 830 C C . GLY A 1 117 ? 23.656 3.894 35.455 1.00 55.47 117 GLY A C 1
ATOM 831 O O . GLY A 1 117 ? 24.177 2.787 35.314 1.00 55.47 117 GLY A O 1
ATOM 832 N N . MET A 1 118 ? 22.460 4.219 34.953 1.00 52.25 118 MET A N 1
ATOM 833 C CA . MET A 1 118 ? 21.582 3.378 34.123 1.00 52.25 118 MET A CA 1
ATOM 834 C C . MET A 1 118 ? 20.967 4.258 33.006 1.00 52.25 118 MET A C 1
ATOM 836 O O . MET A 1 118 ? 21.193 5.469 33.026 1.00 52.25 118 MET A O 1
ATOM 840 N N . SER A 1 119 ? 20.299 3.680 31.997 1.00 53.06 119 SER A N 1
ATOM 841 C CA . SER A 1 119 ? 19.745 4.448 30.861 1.00 53.06 119 SER A CA 1
ATOM 842 C C . SER A 1 119 ? 18.612 3.737 30.102 1.00 53.06 119 SER A C 1
ATOM 844 O O . SER A 1 119 ? 18.760 2.562 29.758 1.00 53.06 119 SER A O 1
ATOM 846 N N . LEU A 1 120 ? 17.562 4.474 29.723 1.00 52.41 120 LEU A N 1
ATOM 847 C CA . LEU A 1 120 ? 16.542 4.083 28.727 1.00 52.41 120 LEU A CA 1
ATOM 848 C C . LEU A 1 120 ? 16.985 4.354 27.266 1.00 52.41 120 LEU A C 1
ATOM 850 O O . LEU A 1 120 ? 17.970 5.053 27.035 1.00 52.41 120 LEU A O 1
ATOM 854 N N . GLY A 1 121 ? 16.250 3.823 26.274 1.00 48.62 121 GLY A N 1
ATOM 855 C CA . GLY A 1 121 ? 16.553 3.976 24.838 1.00 48.62 121 GLY A CA 1
ATOM 856 C C . GLY A 1 121 ? 15.320 4.067 23.922 1.00 48.62 121 GLY A C 1
ATOM 857 O O . GLY A 1 121 ? 14.221 3.674 24.306 1.00 48.62 121 GLY A O 1
ATOM 858 N N . THR A 1 122 ? 15.518 4.600 22.712 1.00 44.00 122 THR A N 1
ATOM 859 C CA . THR A 1 122 ? 14.488 5.027 21.734 1.00 44.00 122 THR A CA 1
ATOM 860 C C . THR A 1 122 ? 14.869 4.625 20.287 1.00 44.00 122 THR A C 1
ATOM 862 O O . THR A 1 122 ? 16.018 4.239 20.061 1.00 44.00 122 THR A O 1
ATOM 865 N N . PRO A 1 123 ? 13.942 4.649 19.297 1.00 42.59 123 PRO A N 1
ATOM 866 C CA . PRO A 1 123 ? 14.215 4.183 17.924 1.00 42.59 123 PRO A CA 1
ATOM 867 C C . PRO A 1 123 ? 15.216 5.050 17.134 1.00 42.59 123 PRO A C 1
ATOM 869 O O . PRO A 1 123 ? 15.448 6.208 17.468 1.00 42.59 123 PRO A O 1
ATOM 872 N N . LEU A 1 124 ? 15.797 4.462 16.076 1.00 43.41 124 LEU A N 1
ATOM 873 C CA . LEU A 1 124 ? 16.974 4.966 15.349 1.00 43.41 124 LEU A CA 1
ATOM 874 C C . LEU A 1 124 ? 16.640 5.636 13.996 1.00 43.41 124 LEU A C 1
ATOM 876 O O . LEU A 1 124 ? 16.027 5.006 13.134 1.00 43.41 124 LEU A O 1
ATOM 880 N N . SER A 1 125 ? 17.153 6.850 13.775 1.00 56.53 125 SER A N 1
ATOM 881 C CA . SER A 1 125 ? 17.343 7.486 12.460 1.00 56.53 125 SER A CA 1
ATOM 882 C C . SER A 1 125 ? 18.637 6.975 11.801 1.00 56.53 125 SER A C 1
ATOM 884 O O . SER A 1 125 ? 19.613 6.687 12.496 1.00 56.53 125 SER A O 1
ATOM 886 N N . ASN A 1 126 ? 18.672 6.882 10.465 1.00 72.31 126 ASN A N 1
ATOM 887 C CA . ASN A 1 126 ? 19.836 6.428 9.685 1.00 72.31 126 ASN A CA 1
ATOM 888 C C . ASN A 1 126 ? 20.307 7.508 8.697 1.00 72.31 126 ASN A C 1
ATOM 890 O O . ASN A 1 126 ? 19.522 7.985 7.880 1.00 72.31 126 ASN A O 1
ATOM 894 N N . ILE A 1 127 ? 21.600 7.829 8.721 1.00 77.31 127 ILE A N 1
ATOM 895 C CA . ILE A 1 127 ? 22.271 8.811 7.855 1.00 77.31 127 ILE A CA 1
ATOM 896 C C . ILE A 1 127 ? 23.357 8.093 7.043 1.00 77.31 127 ILE A C 1
ATOM 898 O O . ILE A 1 127 ? 24.076 7.258 7.591 1.00 77.31 127 ILE A O 1
ATOM 902 N N . ALA A 1 128 ? 23.514 8.427 5.758 1.00 81.69 128 ALA A N 1
ATOM 903 C CA . ALA A 1 128 ? 24.571 7.896 4.892 1.00 81.69 128 ALA A CA 1
ATOM 904 C C . ALA A 1 128 ? 25.486 9.020 4.381 1.00 81.69 128 ALA A C 1
ATOM 906 O O . ALA A 1 128 ? 25.016 10.057 3.918 1.00 81.69 128 ALA A O 1
ATOM 907 N N . ILE A 1 129 ? 26.797 8.796 4.462 1.00 82.56 129 ILE A N 1
ATOM 908 C CA . ILE A 1 129 ? 27.869 9.753 4.168 1.00 82.56 129 ILE A CA 1
ATOM 909 C C . ILE A 1 129 ? 28.800 9.127 3.126 1.00 82.56 129 ILE A C 1
ATOM 911 O O . ILE A 1 129 ? 29.236 7.986 3.294 1.00 82.56 129 ILE A O 1
ATOM 915 N N . VAL A 1 130 ? 29.124 9.866 2.062 1.00 82.19 130 VAL A N 1
ATOM 916 C CA . VAL A 1 130 ? 30.099 9.452 1.037 1.00 82.19 130 VAL A CA 1
ATOM 917 C C . VAL A 1 130 ? 31.396 10.238 1.223 1.00 82.19 130 VAL A C 1
ATOM 919 O O . VAL A 1 130 ? 31.376 11.464 1.324 1.00 82.19 130 VAL A O 1
ATOM 922 N N . VAL A 1 131 ? 32.521 9.522 1.270 1.00 82.50 131 VAL A N 1
ATOM 923 C CA . VAL A 1 131 ? 33.876 10.083 1.360 1.00 82.50 131 VAL A CA 1
ATOM 924 C C . VAL A 1 131 ? 34.470 10.149 -0.046 1.00 82.50 131 VAL A C 1
ATOM 926 O O . VAL A 1 131 ? 34.462 9.154 -0.770 1.00 82.50 131 VAL A O 1
ATOM 929 N N . HIS A 1 132 ? 35.011 11.302 -0.438 1.00 79.81 132 HIS A N 1
ATOM 930 C CA . HIS A 1 132 ? 35.618 11.492 -1.759 1.00 79.81 132 HIS A CA 1
ATOM 931 C C . HIS A 1 132 ? 37.152 11.540 -1.673 1.00 79.81 132 HIS A C 1
ATOM 933 O O . HIS A 1 132 ? 37.712 12.188 -0.788 1.00 79.81 132 HIS A O 1
ATOM 939 N N . ASP A 1 133 ? 37.837 10.867 -2.604 1.00 74.94 133 ASP A N 1
ATOM 940 C CA . ASP A 1 133 ? 39.294 10.974 -2.757 1.00 74.94 133 ASP A CA 1
ATOM 941 C C . ASP A 1 133 ? 39.651 12.320 -3.403 1.00 74.94 133 ASP A C 1
ATOM 943 O O . ASP A 1 133 ? 39.107 12.697 -4.443 1.00 74.94 133 ASP A O 1
ATOM 947 N N . ALA A 1 134 ? 40.578 13.038 -2.773 1.00 54.56 134 ALA A N 1
ATOM 948 C CA . ALA A 1 134 ? 41.075 14.338 -3.209 1.00 54.56 134 ALA A CA 1
ATOM 949 C C . ALA A 1 134 ? 42.615 14.424 -3.209 1.00 54.56 134 ALA A C 1
ATOM 951 O O . ALA A 1 134 ? 43.187 15.511 -3.337 1.00 54.56 134 ALA A O 1
ATOM 952 N N . GLY A 1 135 ? 43.305 13.284 -3.091 1.00 62.72 135 GLY A N 1
ATOM 953 C CA . GLY A 1 135 ? 44.755 13.182 -3.205 1.00 62.72 135 GLY A CA 1
ATOM 954 C C . GLY A 1 135 ? 45.503 12.842 -1.914 1.00 62.72 135 GLY A C 1
ATOM 955 O O . GLY A 1 135 ? 44.959 12.617 -0.843 1.00 62.72 135 GLY A O 1
ATOM 956 N N . THR A 1 136 ? 46.830 12.784 -2.044 1.00 70.31 136 THR A N 1
ATOM 957 C CA . THR A 1 136 ? 47.706 11.923 -1.219 1.00 70.31 136 THR A CA 1
ATOM 958 C C . THR A 1 136 ? 47.802 12.180 0.296 1.00 70.31 136 THR A C 1
ATOM 960 O O . THR A 1 136 ? 48.484 11.405 0.958 1.00 70.31 136 THR A O 1
ATOM 963 N N . ASN A 1 137 ? 47.234 13.259 0.850 1.00 75.50 137 ASN A N 1
ATOM 964 C CA . ASN A 1 137 ? 47.297 13.583 2.286 1.00 75.50 137 ASN A CA 1
ATOM 965 C C . ASN A 1 137 ? 46.106 14.478 2.695 1.00 75.50 137 ASN A C 1
ATOM 967 O O . ASN A 1 137 ? 45.975 15.578 2.162 1.00 75.50 137 ASN A O 1
ATOM 971 N N . GLY A 1 138 ? 45.325 14.080 3.703 1.00 85.94 138 GLY A N 1
ATOM 972 C CA . GLY A 1 138 ? 44.212 14.870 4.253 1.00 85.94 138 GLY A CA 1
ATOM 973 C C . GLY A 1 138 ? 43.728 14.355 5.614 1.00 85.94 138 GLY A C 1
ATOM 974 O O . GLY A 1 138 ? 44.291 13.396 6.144 1.00 85.94 138 GLY A O 1
ATOM 975 N N . ILE A 1 139 ? 42.697 14.993 6.175 1.00 89.69 139 ILE A N 1
ATOM 976 C CA . ILE A 1 139 ? 41.974 14.550 7.379 1.00 89.69 139 ILE A CA 1
ATOM 977 C C . ILE A 1 139 ? 40.471 14.593 7.088 1.00 89.69 139 ILE A C 1
ATOM 979 O O . ILE A 1 139 ? 39.956 15.627 6.655 1.00 89.69 139 ILE A O 1
ATOM 983 N N . LEU A 1 140 ? 39.796 13.464 7.311 1.00 90.81 140 LEU A N 1
ATOM 984 C CA . LEU A 1 140 ? 38.345 13.316 7.232 1.00 90.81 140 LEU A CA 1
ATOM 985 C C . LEU A 1 140 ? 37.792 13.718 8.590 1.00 90.81 140 LEU A C 1
ATOM 987 O O . LEU A 1 140 ? 38.093 13.060 9.586 1.00 90.81 140 LEU A O 1
ATOM 991 N N . ARG A 1 141 ? 37.008 14.792 8.617 1.00 93.25 141 ARG A N 1
ATOM 992 C CA . ARG A 1 141 ? 36.470 15.365 9.844 1.00 93.25 141 ARG A CA 1
ATOM 993 C C . ARG A 1 141 ? 34.961 15.449 9.749 1.00 93.25 141 ARG A C 1
ATOM 995 O O . ARG A 1 141 ? 34.419 16.317 9.066 1.00 93.25 141 ARG A O 1
ATOM 1002 N N . ILE A 1 142 ? 34.311 14.567 10.495 1.00 90.62 142 ILE A N 1
ATOM 1003 C CA . ILE A 1 142 ? 32.880 14.654 10.765 1.00 90.62 142 ILE A CA 1
ATOM 1004 C C . ILE A 1 142 ? 32.751 15.321 12.134 1.00 90.62 142 ILE A C 1
ATOM 1006 O O . ILE A 1 142 ? 33.146 14.735 13.141 1.00 90.62 142 ILE A O 1
ATOM 1010 N N . ASP A 1 143 ? 32.264 16.558 12.171 1.00 91.44 143 ASP A N 1
ATOM 1011 C CA . ASP A 1 143 ? 31.815 17.178 13.420 1.00 91.44 143 ASP A CA 1
ATOM 1012 C C . ASP A 1 143 ? 30.444 16.586 13.759 1.00 91.44 143 ASP A C 1
ATOM 1014 O O . ASP A 1 143 ? 29.557 16.583 12.902 1.00 91.44 143 ASP A O 1
ATOM 1018 N N . ILE A 1 144 ? 30.287 16.055 14.973 1.00 88.88 144 ILE A N 1
ATOM 1019 C CA . ILE A 1 144 ? 29.019 15.536 15.499 1.00 88.88 144 ILE A CA 1
ATOM 1020 C C . ILE A 1 144 ? 28.771 16.206 16.853 1.00 88.88 144 ILE A C 1
ATOM 1022 O O . ILE A 1 144 ? 29.547 16.025 17.794 1.00 88.88 144 ILE A O 1
ATOM 1026 N N . ASP A 1 145 ? 27.698 16.997 16.930 1.00 84.81 145 ASP A N 1
ATOM 1027 C CA . ASP A 1 145 ? 27.270 17.777 18.100 1.00 84.81 145 ASP A CA 1
ATOM 1028 C C . ASP A 1 145 ? 28.367 18.681 18.724 1.00 84.81 145 ASP A C 1
ATOM 1030 O O . ASP A 1 145 ? 28.346 18.990 19.920 1.00 84.81 145 ASP A O 1
ATOM 1034 N N . GLY A 1 146 ? 29.317 19.162 17.909 1.00 86.88 146 GLY A N 1
ATOM 1035 C CA . GLY A 1 146 ? 30.409 20.052 18.322 1.00 86.88 146 GLY A CA 1
ATOM 1036 C C . GLY A 1 146 ? 31.697 19.330 18.732 1.00 86.88 146 GLY A C 1
ATOM 1037 O O . GLY A 1 146 ? 32.520 19.910 19.450 1.00 86.88 146 GLY A O 1
ATOM 1038 N N . VAL A 1 147 ? 31.868 18.071 18.319 1.00 90.88 147 VAL A N 1
ATOM 1039 C CA . VAL A 1 147 ? 33.061 17.248 18.555 1.00 90.88 147 VAL A CA 1
ATOM 1040 C C . VAL A 1 147 ? 33.627 16.776 17.216 1.00 90.88 147 VAL A C 1
ATOM 1042 O O . VAL A 1 147 ? 32.960 16.062 16.474 1.00 90.88 147 VAL A O 1
ATOM 1045 N N . ASP A 1 148 ? 34.883 17.137 16.940 1.00 94.00 148 ASP A N 1
ATOM 1046 C CA . ASP A 1 148 ? 35.628 16.690 15.758 1.00 94.00 148 ASP A CA 1
ATOM 1047 C C . ASP A 1 148 ? 35.993 15.194 15.856 1.00 94.00 148 ASP A C 1
ATOM 1049 O O . ASP A 1 148 ? 36.771 14.800 16.732 1.00 94.00 148 ASP A O 1
ATOM 1053 N N . TYR A 1 149 ? 35.512 14.373 14.920 1.00 94.81 149 TYR A N 1
ATOM 1054 C CA . TYR A 1 149 ? 35.966 12.991 14.725 1.00 94.81 149 TYR A CA 1
ATOM 1055 C C . TYR A 1 149 ? 36.915 12.935 13.516 1.00 94.81 149 TYR A C 1
ATOM 1057 O O . TYR A 1 149 ? 36.470 12.793 12.373 1.00 94.81 149 TYR A O 1
ATOM 1065 N N . ASP A 1 150 ? 38.215 13.100 13.785 1.00 95.56 150 ASP A N 1
ATOM 1066 C CA . ASP A 1 150 ? 39.307 13.187 12.801 1.00 95.56 150 ASP A CA 1
ATOM 1067 C C . ASP A 1 150 ? 39.910 11.808 12.465 1.00 95.56 150 ASP A C 1
ATOM 1069 O O . ASP A 1 150 ? 40.561 11.196 13.311 1.00 95.56 150 ASP A O 1
ATOM 1073 N N . GLU A 1 151 ? 39.814 11.367 11.207 1.00 95.50 151 GLU A N 1
ATOM 1074 C CA . GLU A 1 151 ? 40.635 10.266 10.670 1.00 95.50 151 GLU A CA 1
ATOM 1075 C C . GLU A 1 151 ? 41.647 10.782 9.640 1.00 95.50 151 GLU A C 1
ATOM 1077 O O . GLU A 1 151 ? 41.330 11.644 8.819 1.00 95.50 151 GLU A O 1
ATOM 1082 N N . ALA A 1 152 ? 42.869 10.249 9.647 1.00 92.38 152 ALA A N 1
ATOM 1083 C CA . ALA A 1 152 ? 43.863 10.596 8.634 1.00 92.38 152 ALA A CA 1
ATOM 1084 C C . ALA A 1 152 ? 43.576 9.854 7.318 1.00 92.38 152 ALA A C 1
ATOM 1086 O O . ALA A 1 152 ? 43.294 8.659 7.330 1.00 92.38 152 ALA A O 1
ATOM 1087 N N . PHE A 1 153 ? 43.697 10.534 6.173 1.00 87.00 153 PHE A N 1
ATOM 1088 C CA . PHE A 1 153 ? 43.538 9.879 4.871 1.00 87.00 153 PHE A CA 1
ATOM 1089 C C . PHE A 1 153 ? 44.624 8.818 4.653 1.00 87.00 153 PHE A C 1
ATOM 1091 O O . PHE A 1 153 ? 45.806 9.158 4.525 1.00 87.00 153 PHE A O 1
ATOM 1098 N N . ASP A 1 154 ? 44.220 7.551 4.567 1.00 74.38 154 ASP A N 1
ATOM 1099 C CA . ASP A 1 154 ? 45.090 6.436 4.197 1.00 74.38 154 ASP A CA 1
ATOM 1100 C C . ASP A 1 154 ? 44.757 5.958 2.785 1.00 74.38 154 ASP A C 1
ATOM 1102 O O . ASP A 1 154 ? 43.850 5.156 2.586 1.00 74.38 154 ASP A O 1
ATOM 1106 N N . THR A 1 155 ? 45.556 6.462 1.840 1.00 77.75 155 THR A N 1
ATOM 1107 C CA . THR A 1 155 ? 45.761 6.035 0.442 1.00 77.75 155 THR A CA 1
ATOM 1108 C C . THR A 1 155 ? 44.562 5.942 -0.511 1.00 77.75 155 THR A C 1
ATOM 1110 O O . THR A 1 155 ? 44.770 6.189 -1.699 1.00 77.75 155 THR A O 1
ATOM 1113 N N . ASP A 1 156 ? 43.348 5.666 -0.041 1.00 88.06 156 ASP A N 1
ATOM 1114 C CA . ASP A 1 156 ? 42.094 5.733 -0.789 1.00 88.06 156 ASP A CA 1
ATOM 1115 C C . ASP A 1 156 ? 40.891 6.040 0.136 1.00 88.06 156 ASP A C 1
ATOM 1117 O O . ASP A 1 156 ? 40.949 5.905 1.365 1.00 88.06 156 ASP A O 1
ATOM 1121 N N . ALA A 1 157 ? 39.771 6.472 -0.450 1.00 86.19 157 ALA A N 1
ATOM 1122 C CA . ALA A 1 157 ? 38.589 6.899 0.303 1.00 86.19 157 ALA A CA 1
ATOM 1123 C C . ALA A 1 157 ? 37.799 5.749 0.967 1.00 86.19 157 ALA A C 1
ATOM 1125 O O . ALA A 1 157 ? 37.124 5.982 1.969 1.00 86.19 157 ALA A O 1
ATOM 1126 N N . ALA A 1 158 ? 37.887 4.512 0.465 1.00 88.25 158 ALA A N 1
ATOM 1127 C CA . ALA A 1 158 ? 37.243 3.347 1.073 1.00 88.25 158 ALA A CA 1
ATOM 1128 C C . ALA A 1 158 ? 38.029 2.839 2.288 1.00 88.25 158 ALA A C 1
ATOM 1130 O O . ALA A 1 158 ? 37.439 2.591 3.342 1.00 88.25 158 ALA A O 1
ATOM 1131 N N . THR A 1 159 ? 39.357 2.769 2.176 1.00 91.00 159 THR A N 1
ATOM 1132 C CA . THR A 1 159 ? 40.260 2.492 3.301 1.00 91.00 159 THR A CA 1
ATOM 1133 C C . THR A 1 159 ? 40.107 3.562 4.384 1.00 91.00 159 THR A C 1
ATOM 1135 O O . THR A 1 159 ? 39.926 3.219 5.552 1.00 91.00 159 THR A O 1
ATOM 1138 N N . THR A 1 160 ? 40.043 4.845 4.009 1.00 92.19 160 THR A N 1
ATOM 1139 C CA . THR A 1 160 ? 39.807 5.953 4.957 1.00 92.19 160 THR A CA 1
ATOM 1140 C C . THR A 1 160 ? 38.423 5.880 5.619 1.00 92.19 160 THR A C 1
ATOM 1142 O O . THR A 1 160 ? 38.320 6.042 6.834 1.00 92.19 160 THR A O 1
ATOM 1145 N N . ALA A 1 161 ? 37.354 5.572 4.874 1.00 90.56 161 ALA A N 1
ATOM 1146 C CA . ALA A 1 161 ? 36.015 5.394 5.446 1.00 90.56 161 ALA A CA 1
ATOM 1147 C C . ALA A 1 161 ? 35.945 4.206 6.426 1.00 90.56 161 ALA A C 1
ATOM 1149 O O . ALA A 1 161 ? 35.319 4.297 7.483 1.00 90.56 161 ALA A O 1
ATOM 1150 N N . ALA A 1 162 ? 36.600 3.087 6.102 1.00 92.94 162 ALA A N 1
ATOM 1151 C CA . ALA A 1 162 ? 36.689 1.923 6.982 1.00 92.94 162 ALA A CA 1
ATOM 1152 C C . ALA A 1 162 ? 37.540 2.200 8.237 1.00 92.94 162 ALA A C 1
ATOM 1154 O O . ALA A 1 162 ? 37.158 1.785 9.335 1.00 92.94 162 ALA A O 1
ATOM 1155 N N . ALA A 1 163 ? 38.649 2.935 8.093 1.00 94.56 163 ALA A N 1
ATOM 1156 C CA . ALA A 1 163 ? 39.475 3.394 9.207 1.00 94.56 163 ALA A CA 1
ATOM 1157 C C . ALA A 1 163 ? 38.667 4.288 10.157 1.00 94.56 163 ALA A C 1
ATOM 1159 O O . ALA A 1 163 ? 38.559 3.955 11.336 1.00 94.56 163 ALA A O 1
ATOM 1160 N N . TRP A 1 164 ? 37.984 5.318 9.637 1.00 95.44 164 TRP A N 1
ATOM 1161 C CA . TRP A 1 164 ? 37.197 6.251 10.450 1.00 95.44 164 TRP A CA 1
ATOM 1162 C C . TRP A 1 164 ? 36.147 5.518 11.293 1.00 95.44 164 TRP A C 1
ATOM 1164 O O . TRP A 1 164 ? 36.045 5.757 12.497 1.00 95.44 164 TRP A O 1
ATOM 1174 N N . VAL A 1 165 ? 35.415 4.567 10.698 1.00 95.25 165 VAL A N 1
ATOM 1175 C CA . VAL A 1 165 ? 34.442 3.735 11.428 1.00 95.25 165 VAL A CA 1
ATOM 1176 C C . VAL A 1 165 ? 35.133 2.874 12.490 1.00 95.25 165 VAL A C 1
ATOM 1178 O O . VAL A 1 165 ? 34.647 2.789 13.620 1.00 95.25 165 VAL A O 1
ATOM 1181 N N . SER A 1 166 ? 36.279 2.264 12.176 1.00 96.12 166 SER A N 1
ATOM 1182 C CA . SER A 1 166 ? 37.031 1.437 13.129 1.00 96.12 166 SER A CA 1
ATOM 1183 C C . SER A 1 166 ? 37.643 2.235 14.287 1.00 96.12 166 SER A C 1
ATOM 1185 O O . SER A 1 166 ? 37.784 1.682 15.379 1.00 96.12 166 SER A O 1
ATOM 1187 N N . THR A 1 167 ? 38.020 3.494 14.069 1.00 97.19 167 THR A N 1
ATOM 1188 C CA . THR A 1 167 ? 38.608 4.378 15.085 1.00 97.19 167 THR A CA 1
ATOM 1189 C C . THR A 1 167 ? 37.529 4.974 15.988 1.00 97.19 167 THR A C 1
ATOM 1191 O O . THR A 1 167 ? 37.676 4.981 17.212 1.00 97.19 167 THR A O 1
ATOM 1194 N N . HIS A 1 168 ? 36.420 5.442 15.406 1.00 95.94 168 HIS A N 1
ATOM 1195 C CA . HIS A 1 168 ? 35.458 6.295 16.107 1.00 95.94 168 HIS A CA 1
ATOM 1196 C C . HIS A 1 168 ? 34.229 5.566 16.661 1.00 95.94 168 HIS A C 1
ATOM 1198 O O . HIS A 1 168 ? 33.650 6.039 17.638 1.00 95.94 168 HIS A O 1
ATOM 1204 N N . SER A 1 169 ? 33.851 4.392 16.139 1.00 94.38 169 SER A N 1
ATOM 1205 C CA . SER A 1 169 ? 32.660 3.650 16.608 1.00 94.38 169 SER A CA 1
ATOM 1206 C C . SER A 1 169 ? 32.644 3.365 18.119 1.00 94.38 169 SER A C 1
ATOM 1208 O O . SER A 1 169 ? 31.584 3.415 18.737 1.00 94.38 169 SER A O 1
ATOM 1210 N N . ALA A 1 170 ? 33.803 3.152 18.751 1.00 91.81 170 ALA A N 1
ATOM 1211 C CA . ALA A 1 170 ? 33.902 2.964 20.203 1.00 91.81 170 ALA A CA 1
ATOM 1212 C C . ALA A 1 170 ? 33.669 4.253 21.025 1.00 91.81 170 ALA A C 1
ATOM 1214 O O . ALA A 1 170 ? 33.278 4.167 22.188 1.00 91.81 170 ALA A O 1
ATOM 1215 N N . ALA A 1 171 ? 33.909 5.433 20.443 1.00 93.12 171 ALA A N 1
ATOM 1216 C CA . ALA A 1 171 ? 33.625 6.733 21.058 1.00 93.12 171 ALA A CA 1
ATOM 1217 C C . ALA A 1 171 ? 32.177 7.187 20.792 1.00 93.12 171 ALA A C 1
ATOM 1219 O O . ALA A 1 171 ? 31.537 7.761 21.666 1.00 93.12 171 ALA A O 1
ATOM 1220 N N . LEU A 1 172 ? 31.640 6.860 19.615 1.00 92.81 172 LEU A N 1
ATOM 1221 C CA . LEU A 1 172 ? 30.244 7.096 19.234 1.00 92.81 172 LEU A CA 1
ATOM 1222 C C . LEU A 1 172 ? 29.273 6.192 20.020 1.00 92.81 172 LEU A C 1
ATOM 1224 O O . LEU A 1 172 ? 28.209 6.632 20.456 1.00 92.81 172 LEU A O 1
ATOM 1228 N N . GLY A 1 173 ? 29.694 4.955 20.304 1.00 89.06 173 GLY A N 1
ATOM 1229 C CA . GLY A 1 173 ? 28.956 3.978 21.107 1.00 89.06 173 GLY A CA 1
ATOM 1230 C C . GLY A 1 173 ? 28.819 4.306 22.603 1.00 89.06 173 GLY A C 1
ATOM 1231 O O . GLY A 1 173 ? 28.175 3.544 23.321 1.00 89.06 173 GLY A O 1
ATOM 1232 N N . ILE A 1 174 ? 29.420 5.403 23.085 1.00 87.69 174 ILE A N 1
ATOM 1233 C CA . ILE A 1 174 ? 29.266 5.910 24.465 1.00 87.69 174 ILE A CA 1
ATOM 1234 C C . ILE A 1 174 ? 28.582 7.287 24.537 1.00 87.69 174 ILE A C 1
ATOM 1236 O O . ILE A 1 174 ? 28.536 7.891 25.611 1.00 87.69 174 ILE A O 1
ATOM 1240 N N . LEU A 1 175 ? 28.068 7.794 23.412 1.00 87.38 175 LEU A N 1
ATOM 1241 C CA . LEU A 1 175 ? 27.236 8.997 23.375 1.00 87.38 175 LEU A CA 1
ATOM 1242 C C . LEU A 1 175 ? 25.810 8.712 23.878 1.00 87.38 175 LEU A C 1
ATOM 1244 O O . LEU A 1 175 ? 25.393 7.562 24.019 1.00 87.38 175 LEU A O 1
ATOM 1248 N N . SER A 1 176 ? 25.063 9.782 24.151 1.00 83.44 176 SER A N 1
ATOM 1249 C CA . SER A 1 176 ? 23.639 9.742 24.490 1.00 83.44 176 SER A CA 1
ATOM 1250 C C . SER A 1 176 ? 22.918 10.836 23.687 1.00 83.44 176 SER A C 1
ATOM 1252 O O . SER A 1 176 ? 23.099 12.011 24.016 1.00 83.44 176 SER A O 1
ATOM 1254 N N . PRO A 1 177 ? 22.155 10.494 22.627 1.00 81.94 177 PRO A N 1
ATOM 1255 C CA . PRO A 1 177 ? 21.864 9.139 22.142 1.00 81.94 177 PRO A CA 1
ATOM 1256 C C . PRO A 1 177 ? 23.102 8.380 21.636 1.00 81.94 177 PRO A C 1
ATOM 1258 O O . PRO A 1 177 ? 24.081 8.974 21.191 1.00 81.94 177 PRO A O 1
ATOM 1261 N N . VAL A 1 178 ? 23.042 7.047 21.690 1.00 85.12 178 VAL A N 1
ATOM 1262 C CA . VAL A 1 178 ? 24.093 6.166 21.154 1.00 85.12 178 VAL A CA 1
ATOM 1263 C C . VAL A 1 178 ? 24.132 6.288 19.630 1.00 85.12 178 VAL A C 1
ATOM 1265 O O . VAL A 1 178 ? 23.091 6.177 18.979 1.00 85.12 178 VAL A O 1
ATOM 1268 N N . ILE A 1 179 ? 25.331 6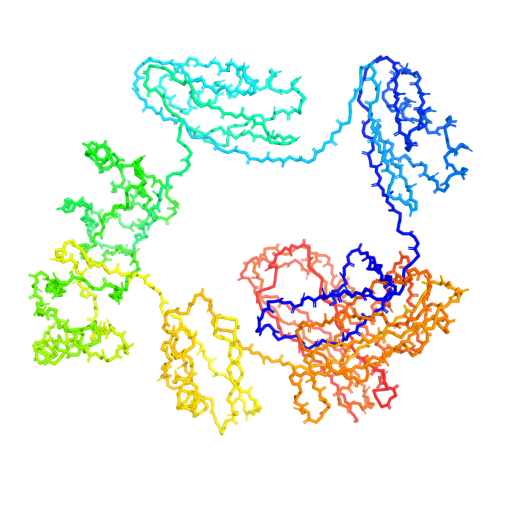.462 19.065 1.00 89.50 179 ILE A N 1
ATOM 1269 C CA . ILE A 1 179 ? 25.548 6.509 17.615 1.00 89.50 179 ILE A CA 1
ATOM 1270 C C . ILE A 1 179 ? 26.313 5.255 17.177 1.00 89.50 179 ILE A C 1
ATOM 1272 O O . ILE A 1 179 ? 27.437 4.999 17.607 1.00 89.50 179 ILE A O 1
ATOM 1276 N N . THR A 1 180 ? 25.706 4.466 16.292 1.00 91.19 180 THR A N 1
ATOM 1277 C CA . THR A 1 180 ? 26.302 3.266 15.697 1.00 91.19 180 THR A CA 1
ATOM 1278 C C . THR A 1 180 ? 26.821 3.597 14.302 1.00 91.19 180 THR A C 1
ATOM 1280 O O . THR A 1 180 ? 26.043 3.755 13.363 1.00 91.19 180 THR A O 1
ATOM 1283 N N . ALA A 1 181 ? 28.143 3.691 14.158 1.00 93.38 181 ALA A N 1
ATOM 1284 C CA . ALA A 1 181 ? 28.795 3.858 12.862 1.00 93.38 181 ALA A CA 1
ATOM 1285 C C . ALA A 1 181 ? 29.068 2.501 12.191 1.00 93.38 181 ALA A C 1
ATOM 1287 O O . ALA A 1 181 ? 29.564 1.574 12.832 1.00 93.38 181 ALA A O 1
ATOM 1288 N N . THR A 1 182 ? 28.798 2.399 10.890 1.00 93.44 182 THR A N 1
ATOM 1289 C CA . THR A 1 182 ? 29.086 1.219 10.056 1.00 93.44 182 THR A CA 1
ATOM 1290 C C . THR A 1 182 ? 29.625 1.640 8.685 1.00 93.44 182 THR A C 1
ATOM 1292 O O . THR A 1 182 ? 29.316 2.726 8.204 1.00 93.44 182 THR A O 1
ATOM 1295 N N . ASN A 1 183 ? 30.424 0.790 8.035 1.00 91.81 183 ASN A N 1
ATOM 1296 C CA . ASN A 1 183 ? 30.764 0.926 6.614 1.00 91.81 183 ASN A CA 1
ATOM 1297 C C . ASN A 1 183 ? 30.085 -0.244 5.874 1.00 91.81 183 ASN A C 1
ATOM 1299 O O . ASN A 1 183 ? 30.443 -1.392 6.153 1.00 91.81 183 ASN A O 1
ATOM 1303 N N . PRO A 1 184 ? 29.082 0.001 5.006 1.00 74.88 184 PRO A N 1
ATOM 1304 C CA . PRO A 1 184 ? 28.377 -1.070 4.301 1.00 74.88 184 PRO A CA 1
ATOM 1305 C C . PRO A 1 184 ? 29.222 -1.665 3.163 1.00 74.88 184 PRO A C 1
ATOM 1307 O O . PRO A 1 184 ? 29.240 -2.881 2.989 1.00 74.88 184 PRO A O 1
ATOM 1310 N N . ALA A 1 185 ? 29.915 -0.808 2.407 1.00 78.81 185 ALA A N 1
ATOM 1311 C CA . ALA A 1 185 ? 30.966 -1.125 1.445 1.00 78.81 185 ALA A CA 1
ATOM 1312 C C . ALA A 1 185 ? 31.593 0.178 0.910 1.00 78.81 185 ALA A C 1
ATOM 1314 O O . ALA A 1 185 ? 30.916 1.203 0.782 1.00 78.81 185 ALA A O 1
ATOM 1315 N N . GLY A 1 186 ? 32.860 0.112 0.493 1.00 84.88 186 GLY A N 1
ATOM 1316 C CA . GLY A 1 186 ? 33.527 1.200 -0.226 1.00 84.88 186 GLY A CA 1
ATOM 1317 C C . GLY A 1 186 ? 33.717 2.470 0.610 1.00 84.88 186 GLY A C 1
ATOM 1318 O O . GLY A 1 186 ? 33.916 2.420 1.824 1.00 84.88 186 GLY A O 1
ATOM 1319 N N . ALA A 1 187 ? 33.670 3.625 -0.054 1.00 86.25 187 ALA A N 1
ATOM 1320 C CA . ALA A 1 187 ? 33.856 4.943 0.553 1.00 86.25 187 ALA A CA 1
ATOM 1321 C C . ALA A 1 187 ? 32.568 5.493 1.202 1.00 86.25 187 ALA A C 1
ATOM 1323 O O . ALA A 1 187 ? 32.219 6.658 1.015 1.00 86.25 187 ALA A O 1
ATOM 1324 N N . ARG A 1 188 ? 31.825 4.644 1.928 1.00 86.12 188 ARG A N 1
ATOM 1325 C CA . ARG A 1 188 ? 30.567 5.010 2.598 1.00 86.12 188 ARG A CA 1
ATOM 1326 C C . ARG A 1 188 ? 30.636 4.788 4.107 1.00 86.12 188 ARG A C 1
ATOM 1328 O O . ARG A 1 188 ? 31.142 3.771 4.575 1.00 86.12 188 ARG A O 1
ATOM 1335 N N . ILE A 1 189 ? 30.077 5.733 4.856 1.00 90.00 189 ILE A N 1
ATOM 1336 C CA . ILE A 1 189 ? 29.899 5.684 6.309 1.00 90.00 189 ILE A CA 1
ATOM 1337 C C . ILE A 1 189 ? 28.405 5.850 6.584 1.00 90.00 189 ILE A C 1
ATOM 1339 O O . ILE A 1 189 ? 27.813 6.853 6.199 1.00 90.00 189 ILE A O 1
ATOM 1343 N N . ASN A 1 190 ? 27.794 4.886 7.265 1.00 87.06 190 ASN A N 1
ATOM 1344 C CA . ASN A 1 190 ? 26.415 4.977 7.732 1.00 87.06 190 ASN A CA 1
ATOM 1345 C C . ASN A 1 190 ? 26.413 5.218 9.247 1.00 87.06 190 ASN A C 1
ATOM 1347 O O . ASN A 1 190 ? 27.049 4.464 9.989 1.00 87.06 190 ASN A O 1
ATOM 1351 N N . LEU A 1 191 ? 25.683 6.235 9.705 1.00 89.12 191 LEU A N 1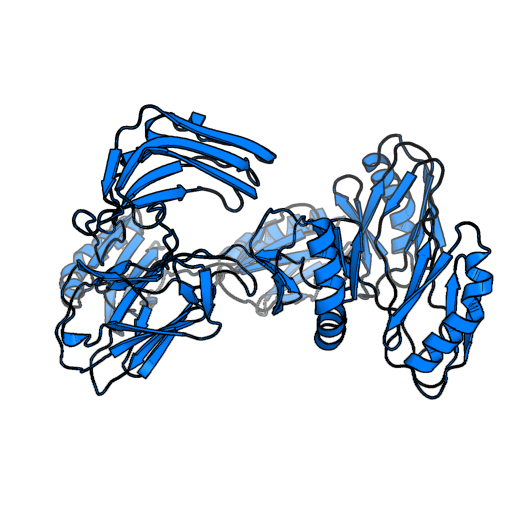
ATOM 1352 C CA . LEU A 1 191 ? 25.486 6.563 11.119 1.00 89.12 191 LEU A CA 1
ATOM 1353 C C . LEU A 1 191 ? 24.027 6.283 11.503 1.00 89.12 191 LEU A C 1
ATOM 1355 O O . LEU A 1 191 ? 23.119 6.891 10.940 1.00 89.12 191 LEU A O 1
ATOM 1359 N N . ALA A 1 192 ? 23.807 5.380 12.457 1.00 82.56 192 ALA A N 1
ATOM 1360 C CA . ALA A 1 192 ? 22.494 5.089 13.033 1.00 82.56 192 ALA A CA 1
ATOM 1361 C C . ALA A 1 192 ? 22.406 5.664 14.455 1.00 82.56 192 ALA A C 1
ATOM 1363 O O . ALA A 1 192 ? 23.302 5.419 15.263 1.00 82.56 192 ALA A O 1
ATOM 1364 N N . VAL A 1 193 ? 21.363 6.430 14.775 1.00 83.56 193 VAL A N 1
ATOM 1365 C CA . VAL A 1 193 ? 21.311 7.279 15.979 1.00 83.56 193 VAL A CA 1
ATOM 1366 C C . VAL A 1 193 ? 19.888 7.430 16.513 1.00 83.56 193 VAL A C 1
ATOM 1368 O O . VAL A 1 193 ? 18.953 7.621 15.746 1.00 83.56 193 VAL A O 1
ATOM 1371 N N . ALA A 1 194 ? 19.704 7.371 17.834 1.00 65.25 194 ALA A N 1
ATOM 1372 C CA . ALA A 1 194 ? 18.387 7.498 18.469 1.00 65.25 194 ALA A CA 1
ATOM 1373 C C . ALA A 1 194 ? 17.915 8.966 18.599 1.00 65.25 194 ALA A C 1
ATOM 1375 O O . ALA A 1 194 ? 17.727 9.474 19.706 1.00 65.25 194 ALA A O 1
ATOM 1376 N N . GLY A 1 195 ? 17.769 9.661 17.468 1.00 66.75 195 GLY A N 1
ATOM 1377 C CA . GLY A 1 195 ? 17.371 11.068 17.376 1.00 66.75 195 GLY A CA 1
ATOM 1378 C C . GLY A 1 195 ? 18.024 11.782 16.190 1.00 66.75 195 GLY A C 1
ATOM 1379 O O . GLY A 1 195 ? 18.619 11.144 15.329 1.00 66.75 195 GLY A O 1
ATOM 1380 N N . GLU A 1 196 ? 17.951 13.114 16.181 1.00 53.81 196 GLU A N 1
ATOM 1381 C CA . GLU A 1 196 ? 18.512 13.974 15.127 1.00 53.81 196 GLU A CA 1
ATOM 1382 C C . GLU A 1 196 ? 19.751 14.738 15.649 1.00 53.81 196 GLU A C 1
ATOM 1384 O O . GLU A 1 196 ? 19.596 15.839 16.189 1.00 53.81 196 GLU A O 1
ATOM 1389 N N . PRO A 1 197 ? 20.976 14.178 15.552 1.00 62.00 197 PRO A N 1
ATOM 1390 C CA . PRO A 1 197 ? 22.207 14.893 15.888 1.00 62.00 197 PRO A CA 1
ATOM 1391 C C . PRO A 1 197 ? 22.557 15.907 14.794 1.00 62.00 197 PRO A C 1
ATOM 1393 O O . PRO A 1 197 ? 22.261 15.701 13.612 1.00 62.00 197 PRO A O 1
ATOM 1396 N N . VAL A 1 198 ? 23.253 16.984 15.156 1.00 67.25 198 VAL A N 1
ATOM 1397 C CA . VAL A 1 198 ? 23.736 17.959 14.172 1.00 67.25 198 VAL A CA 1
ATOM 1398 C C . VAL A 1 198 ? 25.140 17.566 13.734 1.00 67.25 198 VAL A C 1
ATOM 1400 O O . VAL A 1 198 ? 26.070 17.558 14.540 1.00 67.25 198 VAL A O 1
ATOM 1403 N N . TYR A 1 199 ? 25.300 17.278 12.442 1.00 76.44 199 TYR A N 1
ATOM 1404 C CA . TYR A 1 199 ? 26.594 16.980 11.832 1.00 76.44 199 TYR A CA 1
ATOM 1405 C C . TYR A 1 199 ? 27.015 18.053 10.824 1.00 76.44 199 TYR A C 1
ATOM 1407 O O . TYR A 1 199 ? 26.178 18.664 10.155 1.00 76.44 199 TYR A O 1
ATOM 1415 N N . SER A 1 200 ? 28.324 18.293 10.705 1.00 77.94 200 SER A N 1
ATOM 1416 C CA . SER A 1 200 ? 28.884 19.170 9.669 1.00 77.94 200 SER A CA 1
ATOM 1417 C C . SER A 1 200 ? 30.214 18.648 9.125 1.00 77.94 200 SER A C 1
ATOM 1419 O O . SER A 1 200 ? 30.992 18.020 9.845 1.00 77.94 200 SER A O 1
ATOM 1421 N N . ASP A 1 201 ? 30.470 18.903 7.840 1.00 77.25 201 ASP A N 1
ATOM 1422 C CA . ASP A 1 201 ? 31.776 18.644 7.237 1.00 77.25 201 ASP A CA 1
ATOM 1423 C C . ASP A 1 201 ? 32.741 19.780 7.576 1.00 77.25 201 ASP A C 1
ATOM 1425 O O . ASP A 1 201 ? 32.473 20.955 7.309 1.00 77.25 201 ASP A O 1
ATOM 1429 N N . GLN A 1 202 ? 33.881 19.415 8.152 1.00 80.88 202 GLN A N 1
ATOM 1430 C CA . GLN A 1 202 ? 35.001 20.321 8.397 1.00 80.88 202 GLN A CA 1
ATOM 1431 C C . GLN A 1 202 ? 36.323 19.725 7.875 1.00 80.88 202 GLN A C 1
ATOM 1433 O O . GLN A 1 202 ? 37.403 20.106 8.331 1.00 80.88 202 GLN A O 1
ATOM 1438 N N . SER A 1 203 ? 36.249 18.772 6.939 1.00 79.44 203 SER A N 1
ATOM 1439 C CA . SER A 1 203 ? 37.397 18.045 6.387 1.00 79.44 203 SER A CA 1
ATOM 1440 C C . SER A 1 203 ? 38.441 18.974 5.759 1.00 79.44 203 SER A C 1
ATOM 1442 O O . SER A 1 203 ? 38.136 20.029 5.197 1.00 79.44 203 SER A O 1
ATOM 1444 N N . ILE A 1 204 ? 39.717 18.590 5.870 1.00 76.44 204 ILE A N 1
ATOM 1445 C CA . ILE A 1 204 ? 40.852 19.416 5.431 1.00 76.44 204 ILE A CA 1
ATOM 1446 C C . ILE A 1 204 ? 41.878 18.617 4.627 1.00 76.44 204 ILE A C 1
ATOM 1448 O O . ILE A 1 204 ? 42.062 17.416 4.806 1.00 76.44 204 ILE A O 1
ATOM 1452 N N . GLY A 1 205 ? 42.591 19.308 3.735 1.00 70.69 205 GLY A N 1
ATOM 1453 C CA . GLY A 1 205 ? 43.552 18.683 2.815 1.00 70.69 205 GLY A CA 1
ATOM 1454 C C . GLY A 1 205 ? 42.952 18.237 1.478 1.00 70.69 205 GLY A C 1
ATOM 1455 O O . GLY A 1 205 ? 43.651 17.613 0.691 1.00 70.69 205 GLY A O 1
ATOM 1456 N N . GLY A 1 206 ? 41.698 18.600 1.197 1.00 59.97 206 GLY A N 1
ATOM 1457 C CA . GLY A 1 206 ? 41.030 18.382 -0.090 1.00 59.97 206 GLY A CA 1
ATOM 1458 C C . GLY A 1 206 ? 39.808 17.475 -0.002 1.00 59.97 206 GLY A C 1
ATOM 1459 O O . GLY A 1 206 ? 38.917 17.616 -0.829 1.00 59.97 206 GLY A O 1
ATOM 1460 N N . MET A 1 207 ? 39.748 16.587 0.996 1.00 61.59 207 MET A N 1
ATOM 1461 C CA . MET A 1 207 ? 38.574 15.738 1.208 1.00 61.59 207 MET A CA 1
ATOM 1462 C C . MET A 1 207 ? 37.337 16.564 1.550 1.00 61.59 207 MET A C 1
ATOM 1464 O O . MET A 1 207 ? 37.436 17.590 2.225 1.00 61.59 207 MET A O 1
ATOM 1468 N N . SER A 1 208 ? 36.193 16.068 1.091 1.00 70.62 208 SER A N 1
ATOM 1469 C CA . SER A 1 208 ? 34.872 16.647 1.290 1.00 70.62 208 SER A CA 1
ATOM 1470 C C . SER A 1 208 ? 33.825 15.546 1.444 1.00 70.62 208 SER A C 1
ATOM 1472 O O . SER A 1 208 ? 33.974 14.440 0.912 1.00 70.62 208 SER A O 1
ATOM 1474 N N . ILE A 1 209 ? 32.752 15.877 2.152 1.00 64.62 209 ILE A N 1
ATOM 1475 C CA . ILE A 1 209 ? 31.540 15.073 2.282 1.00 64.62 209 ILE A CA 1
ATOM 1476 C C . ILE A 1 209 ? 30.470 15.663 1.366 1.00 64.62 209 ILE A C 1
ATOM 1478 O O . ILE A 1 209 ? 30.166 16.854 1.440 1.00 64.62 209 ILE A O 1
ATOM 1482 N N . THR A 1 210 ? 29.853 14.818 0.542 1.00 61.16 210 THR A N 1
ATOM 1483 C CA . THR A 1 210 ? 28.739 15.227 -0.322 1.00 61.16 210 THR A CA 1
ATOM 1484 C C . THR A 1 210 ? 27.439 14.611 0.187 1.00 61.16 210 THR A C 1
ATOM 1486 O O . THR A 1 210 ? 27.255 13.395 0.133 1.00 61.16 210 THR A O 1
ATOM 1489 N N . SER A 1 211 ? 26.510 15.445 0.658 1.00 53.88 211 SER A N 1
ATOM 1490 C CA . SER A 1 211 ? 25.090 15.080 0.735 1.00 53.88 211 SER A CA 1
ATOM 1491 C C . SER A 1 211 ? 24.556 14.902 -0.691 1.00 53.88 211 SER A C 1
ATOM 1493 O O . SER A 1 211 ? 24.822 15.773 -1.518 1.00 53.88 211 SER A O 1
ATOM 1495 N N . ALA A 1 212 ? 23.841 13.805 -0.970 1.00 49.09 212 ALA A N 1
ATOM 1496 C CA . ALA A 1 212 ? 23.517 13.328 -2.323 1.00 49.09 212 ALA A CA 1
ATOM 1497 C C . ALA A 1 212 ? 23.172 14.432 -3.349 1.00 49.09 212 ALA A C 1
ATOM 1499 O O . ALA A 1 212 ? 22.281 15.253 -3.127 1.00 49.09 212 ALA A O 1
ATOM 1500 N N . GLY A 1 213 ? 23.892 14.423 -4.476 1.00 54.16 213 GLY A N 1
ATOM 1501 C CA . GLY A 1 213 ? 23.627 15.274 -5.638 1.00 54.16 213 GLY A CA 1
ATOM 1502 C C . GLY A 1 213 ? 22.600 14.660 -6.595 1.00 54.16 213 GLY A C 1
ATOM 1503 O O . GLY A 1 213 ? 22.015 13.619 -6.312 1.00 54.16 213 GLY A O 1
ATOM 1504 N N . VAL A 1 214 ? 22.399 15.301 -7.749 1.00 62.97 214 VAL A N 1
ATOM 1505 C CA . VAL A 1 214 ? 21.537 14.769 -8.819 1.00 62.97 214 VAL A CA 1
ATOM 1506 C C . VAL A 1 214 ? 22.258 13.626 -9.539 1.00 62.97 214 VAL A C 1
ATOM 1508 O O . VAL A 1 214 ? 23.398 13.795 -9.982 1.00 62.97 214 VAL A O 1
ATOM 1511 N N . GLU A 1 215 ? 21.580 12.487 -9.676 1.00 79.50 215 GLU A N 1
ATOM 1512 C CA . GLU A 1 215 ? 22.054 11.293 -10.385 1.00 79.50 215 GLU A CA 1
ATOM 1513 C C . GLU A 1 215 ? 21.158 11.036 -11.620 1.00 79.50 215 GLU A C 1
ATOM 1515 O O . GLU A 1 215 ? 19.937 11.170 -11.538 1.00 79.50 215 GLU A O 1
ATOM 1520 N N . ARG A 1 216 ? 21.748 10.688 -12.774 1.00 82.38 216 ARG A N 1
ATOM 1521 C CA . ARG A 1 216 ? 21.050 10.103 -13.939 1.00 82.38 216 ARG A CA 1
ATOM 1522 C C . ARG A 1 216 ? 21.532 8.667 -14.132 1.00 82.38 216 ARG A C 1
ATOM 1524 O O . ARG A 1 216 ? 22.735 8.463 -14.290 1.00 82.38 216 ARG A O 1
ATOM 1531 N N . ASP A 1 217 ? 20.613 7.716 -14.242 1.00 88.12 217 ASP A N 1
ATOM 1532 C CA . ASP A 1 217 ? 20.916 6.351 -14.682 1.00 88.12 217 ASP A CA 1
ATOM 1533 C C . ASP A 1 217 ? 20.712 6.185 -16.193 1.00 88.12 217 ASP A C 1
ATOM 1535 O O . ASP A 1 217 ? 19.762 6.706 -16.775 1.00 88.12 217 ASP A O 1
ATOM 1539 N N . ILE A 1 218 ? 21.616 5.440 -16.832 1.00 88.31 218 ILE A N 1
ATOM 1540 C CA . ILE A 1 218 ? 21.605 5.137 -18.266 1.00 88.31 218 ILE A CA 1
ATOM 1541 C C . ILE A 1 218 ? 21.651 3.618 -18.435 1.00 88.31 218 ILE A C 1
ATOM 1543 O O . ILE A 1 218 ? 22.648 2.986 -18.079 1.00 88.31 218 ILE A O 1
ATOM 1547 N N . VAL A 1 219 ? 20.600 3.025 -19.006 1.00 91.38 219 VAL A N 1
ATOM 1548 C CA . VAL A 1 219 ? 20.514 1.567 -19.197 1.00 91.38 219 VAL A CA 1
ATOM 1549 C C . VAL A 1 219 ? 21.063 1.178 -20.570 1.00 91.38 219 VAL A C 1
ATOM 1551 O O . VAL A 1 219 ? 20.547 1.604 -21.606 1.00 91.38 219 VAL A O 1
ATOM 1554 N N . VAL A 1 220 ? 22.102 0.340 -20.589 1.00 90.50 220 VAL A N 1
ATOM 1555 C CA . VAL A 1 220 ? 22.737 -0.170 -21.812 1.00 90.50 220 VAL A CA 1
ATOM 1556 C C . VAL A 1 220 ? 22.020 -1.433 -22.295 1.00 90.50 220 VAL A C 1
ATOM 1558 O O . VAL A 1 220 ? 21.920 -2.429 -21.580 1.00 90.50 220 VAL A O 1
ATOM 1561 N N . ALA A 1 221 ? 21.576 -1.431 -23.550 1.00 90.69 221 ALA A N 1
ATOM 1562 C CA . ALA A 1 221 ? 20.916 -2.554 -24.205 1.00 90.69 221 ALA A CA 1
ATOM 1563 C C . ALA A 1 221 ? 21.648 -2.985 -25.490 1.00 90.69 221 ALA A C 1
ATOM 1565 O O . ALA A 1 221 ? 22.338 -2.201 -26.140 1.00 90.69 221 ALA A O 1
ATOM 1566 N N . GLY A 1 222 ? 21.468 -4.251 -25.884 1.00 88.44 222 GLY A N 1
ATOM 1567 C CA . GLY A 1 222 ? 21.965 -4.785 -27.155 1.00 88.44 222 GLY A CA 1
ATOM 1568 C C . GLY A 1 222 ? 23.196 -5.699 -27.076 1.00 88.44 222 GLY A C 1
ATOM 1569 O O . GLY A 1 222 ? 23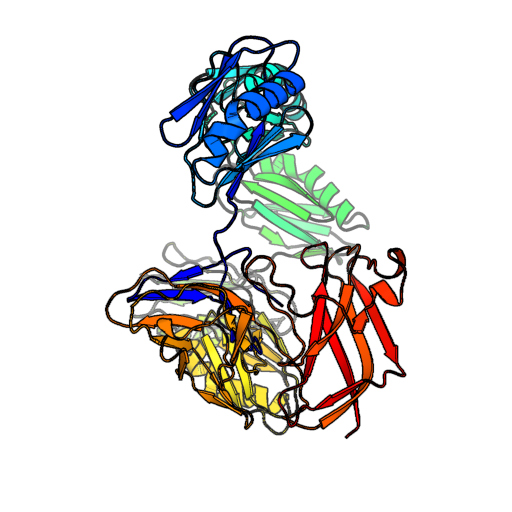.982 -5.667 -26.133 1.00 88.44 222 GLY A O 1
ATOM 1570 N N . ALA A 1 223 ? 23.350 -6.554 -28.093 1.00 85.19 223 ALA A N 1
ATOM 1571 C CA . ALA A 1 223 ? 24.272 -7.702 -28.080 1.00 85.19 223 ALA A CA 1
ATOM 1572 C C . ALA A 1 223 ? 25.490 -7.578 -29.023 1.00 85.19 223 ALA A C 1
ATOM 1574 O O . ALA A 1 223 ? 26.289 -8.509 -29.124 1.00 85.19 223 ALA A O 1
ATOM 1575 N N . ALA A 1 224 ? 25.599 -6.477 -29.770 1.00 89.50 224 ALA A N 1
ATOM 1576 C CA . ALA A 1 224 ? 26.710 -6.181 -30.674 1.00 89.50 224 ALA A CA 1
ATOM 1577 C C . ALA A 1 224 ? 26.718 -4.690 -31.041 1.00 89.50 224 ALA A C 1
ATOM 1579 O O . ALA A 1 224 ? 25.683 -4.031 -30.957 1.00 89.50 224 ALA A O 1
ATOM 1580 N N . GLY A 1 225 ? 27.857 -4.170 -31.509 1.00 93.19 225 GLY A N 1
ATOM 1581 C CA . GLY A 1 225 ? 27.974 -2.795 -32.002 1.00 93.19 225 GLY A CA 1
ATOM 1582 C C . GLY A 1 225 ? 28.872 -1.907 -31.143 1.00 93.19 225 GLY A C 1
ATOM 1583 O O . GLY A 1 225 ? 29.925 -2.357 -30.690 1.00 93.19 225 GLY A O 1
ATOM 1584 N N . THR A 1 226 ? 28.463 -0.653 -30.956 1.00 94.88 226 THR A N 1
ATOM 1585 C CA . THR A 1 226 ? 29.250 0.395 -30.294 1.00 94.88 226 THR A CA 1
ATOM 1586 C C . THR A 1 226 ? 28.363 1.225 -29.364 1.00 94.88 226 THR A C 1
ATOM 1588 O O . THR A 1 226 ? 27.463 1.913 -29.846 1.00 94.88 226 THR A O 1
ATOM 1591 N N . LEU A 1 227 ? 28.689 1.172 -28.067 1.00 95.31 227 LEU A N 1
ATOM 1592 C CA . LEU A 1 227 ? 28.495 2.207 -27.045 1.00 95.31 227 LEU A CA 1
ATOM 1593 C C . LEU A 1 227 ? 28.817 3.611 -27.581 1.00 95.31 227 LEU A C 1
ATOM 1595 O O . LEU A 1 227 ? 29.985 3.823 -27.887 1.00 95.31 227 LEU A O 1
ATOM 1599 N N . SER A 1 228 ? 27.897 4.570 -27.713 1.00 96.19 228 SER A N 1
ATOM 1600 C CA . SER A 1 228 ? 28.275 5.948 -28.087 1.00 96.19 228 SER A CA 1
ATOM 1601 C C . SER A 1 228 ? 27.400 7.004 -27.414 1.00 96.19 228 SER A C 1
ATOM 1603 O O . SER A 1 228 ? 26.403 7.455 -27.971 1.00 96.19 228 SER A O 1
ATOM 1605 N N . LEU A 1 229 ? 27.807 7.430 -26.218 1.00 94.31 229 LEU A N 1
ATOM 1606 C CA . LEU A 1 229 ? 27.129 8.472 -25.446 1.00 94.31 229 LEU A CA 1
ATOM 1607 C C . LEU A 1 229 ? 27.788 9.827 -25.702 1.00 94.31 229 LEU A C 1
ATOM 1609 O O . LEU A 1 229 ? 28.975 9.997 -25.436 1.00 94.31 229 LEU A O 1
ATOM 1613 N N . THR A 1 230 ? 27.033 10.806 -26.190 1.00 94.38 230 THR A N 1
ATOM 1614 C CA . THR A 1 230 ? 27.487 12.199 -26.270 1.00 94.38 230 THR A CA 1
ATOM 1615 C C . THR A 1 230 ? 27.063 12.927 -25.004 1.00 94.38 230 THR A C 1
ATOM 1617 O O . THR A 1 230 ? 25.875 13.131 -24.786 1.00 94.38 230 THR A O 1
ATOM 1620 N N . ILE A 1 231 ? 28.027 13.299 -24.159 1.00 92.69 231 ILE A N 1
ATOM 1621 C CA . ILE A 1 231 ? 27.785 13.960 -22.869 1.00 92.69 231 ILE A CA 1
ATOM 1622 C C . ILE A 1 231 ? 28.294 15.395 -22.952 1.00 92.69 231 ILE A C 1
ATOM 1624 O O . ILE A 1 231 ? 29.446 15.618 -23.334 1.00 92.69 231 ILE A O 1
ATOM 1628 N N . ASN A 1 232 ? 27.438 16.371 -22.636 1.00 90.31 232 ASN A N 1
ATOM 1629 C CA . ASN A 1 232 ? 27.738 17.805 -22.745 1.00 90.31 232 ASN A CA 1
ATOM 1630 C C . ASN A 1 232 ? 28.402 18.174 -24.098 1.00 90.31 232 ASN A C 1
ATOM 1632 O O . ASN A 1 232 ? 29.412 18.877 -24.158 1.00 90.31 232 ASN A O 1
ATOM 1636 N N . GLY A 1 233 ? 27.862 17.630 -25.198 1.00 89.88 233 GLY A N 1
ATOM 1637 C CA . GLY A 1 233 ? 28.343 17.848 -26.571 1.00 89.88 233 GLY A CA 1
ATOM 1638 C C . GLY A 1 233 ? 29.628 17.101 -26.970 1.00 89.88 233 GLY A C 1
ATOM 1639 O O . GLY A 1 233 ? 30.095 17.266 -28.096 1.00 89.88 233 GLY A O 1
ATOM 1640 N N . THR A 1 234 ? 30.208 16.275 -26.091 1.00 93.69 234 THR A N 1
ATOM 1641 C CA . THR A 1 234 ? 31.425 15.488 -26.370 1.00 93.69 234 THR A CA 1
ATOM 1642 C C . THR A 1 234 ? 31.093 13.994 -26.509 1.00 93.69 234 THR A C 1
ATOM 1644 O O . THR A 1 234 ? 30.488 13.444 -25.594 1.00 93.69 234 THR A O 1
ATOM 1647 N N . PRO A 1 235 ? 31.463 13.307 -27.610 1.00 94.81 235 PRO A N 1
ATOM 1648 C CA . PRO A 1 235 ? 31.163 11.885 -27.804 1.00 94.81 235 PRO A CA 1
ATOM 1649 C C . PRO A 1 235 ? 32.151 10.952 -27.084 1.00 94.81 235 PRO A C 1
ATOM 1651 O O . PRO A 1 235 ? 33.367 11.063 -27.253 1.00 94.81 235 PRO A O 1
ATOM 1654 N N . TYR A 1 236 ? 31.614 9.974 -26.353 1.00 96.19 236 TYR A N 1
ATOM 1655 C CA . TYR A 1 236 ? 32.335 8.950 -25.593 1.00 96.19 236 TYR A CA 1
ATOM 1656 C C . TYR A 1 236 ? 31.945 7.553 -26.100 1.00 96.19 236 TYR A C 1
ATOM 1658 O O . TYR A 1 236 ? 30.861 7.040 -25.804 1.00 96.19 236 TYR A O 1
ATOM 1666 N N . THR A 1 237 ? 32.827 6.939 -26.894 1.00 96.12 237 THR A N 1
ATOM 1667 C CA . THR A 1 237 ? 32.564 5.667 -27.591 1.00 96.12 237 THR A CA 1
ATOM 1668 C C . THR A 1 237 ? 33.213 4.459 -26.915 1.00 96.12 237 THR A C 1
ATOM 1670 O O . THR A 1 237 ? 34.388 4.533 -26.562 1.00 96.12 237 THR A O 1
ATOM 1673 N N . GLU A 1 238 ? 32.521 3.322 -26.847 1.00 97.62 238 GLU A N 1
ATOM 1674 C CA . GLU A 1 238 ? 33.065 2.024 -26.424 1.00 97.62 238 GLU A CA 1
ATOM 1675 C C . GLU A 1 238 ? 32.541 0.877 -27.307 1.00 97.62 238 GLU A C 1
ATOM 1677 O O . GLU A 1 238 ? 31.416 0.924 -27.797 1.00 97.62 238 GLU A O 1
ATOM 1682 N N . ALA A 1 239 ? 33.335 -0.168 -27.541 1.00 95.62 239 ALA A N 1
ATOM 1683 C CA . ALA A 1 239 ? 32.889 -1.330 -28.313 1.00 95.62 239 ALA A CA 1
ATOM 1684 C C . ALA A 1 239 ? 32.031 -2.277 -27.455 1.00 95.62 239 ALA A C 1
ATOM 1686 O O . ALA A 1 239 ? 32.403 -2.607 -26.331 1.00 95.62 239 ALA A O 1
ATOM 1687 N N . ASN A 1 240 ? 30.913 -2.778 -27.995 1.00 92.00 240 ASN A N 1
ATOM 1688 C CA . ASN A 1 240 ? 30.093 -3.766 -27.290 1.00 92.00 240 ASN A CA 1
ATOM 1689 C C . ASN A 1 240 ? 30.889 -5.068 -27.098 1.00 92.00 240 ASN A C 1
ATOM 1691 O O . ASN A 1 240 ? 31.386 -5.658 -28.063 1.00 92.00 240 ASN A O 1
ATOM 1695 N N . THR A 1 241 ? 31.011 -5.513 -25.849 1.00 90.81 241 THR A N 1
ATOM 1696 C CA . THR A 1 241 ? 31.873 -6.639 -25.455 1.00 90.81 241 THR A CA 1
ATOM 1697 C C . THR A 1 241 ? 31.202 -8.009 -25.603 1.00 90.81 241 THR A C 1
ATOM 1699 O O . THR A 1 241 ? 31.844 -9.039 -25.390 1.00 90.81 241 THR A O 1
ATOM 1702 N N . GLY A 1 242 ? 29.929 -8.043 -26.013 1.00 86.88 242 GLY A N 1
ATOM 1703 C CA . GLY A 1 242 ? 29.096 -9.243 -26.135 1.00 86.88 242 GLY A CA 1
ATOM 1704 C C . GLY A 1 242 ? 28.113 -9.438 -24.975 1.00 86.88 242 GLY A C 1
ATOM 1705 O O . GLY A 1 242 ? 27.242 -10.303 -25.063 1.00 86.88 242 GLY A O 1
ATOM 1706 N N . THR A 1 243 ? 28.209 -8.626 -23.919 1.00 93.94 243 THR A N 1
ATOM 1707 C CA . THR A 1 243 ? 27.164 -8.446 -22.901 1.00 93.94 243 THR A CA 1
ATOM 1708 C C . THR A 1 243 ? 26.921 -6.956 -22.676 1.00 93.94 243 THR A C 1
ATOM 1710 O O . THR A 1 243 ? 27.825 -6.137 -22.838 1.00 93.94 243 THR A O 1
ATOM 1713 N N . THR A 1 244 ? 25.694 -6.589 -22.312 1.00 89.62 244 THR A N 1
ATOM 1714 C CA . THR A 1 244 ? 25.323 -5.203 -21.987 1.00 89.62 244 THR A CA 1
ATOM 1715 C C . THR A 1 244 ? 26.076 -4.707 -20.754 1.00 89.62 244 THR A C 1
ATOM 1717 O O . THR A 1 244 ? 26.713 -3.660 -20.790 1.00 89.62 244 THR A O 1
ATOM 1720 N N . ASP A 1 245 ? 26.098 -5.541 -19.718 1.00 93.12 245 ASP A N 1
ATOM 1721 C CA . ASP A 1 245 ? 26.810 -5.350 -18.454 1.00 93.12 245 ASP A CA 1
ATOM 1722 C C . ASP A 1 245 ? 28.313 -5.103 -18.661 1.00 93.12 245 ASP A C 1
ATOM 1724 O O . ASP A 1 245 ? 28.841 -4.043 -18.332 1.00 93.12 245 ASP A O 1
ATOM 1728 N N . GLY A 1 246 ? 28.977 -6.006 -19.389 1.00 94.19 246 GLY A N 1
ATOM 1729 C CA . GLY A 1 246 ? 30.386 -5.868 -19.759 1.00 94.19 246 GLY A CA 1
ATOM 1730 C C . GLY A 1 246 ? 30.672 -4.724 -20.740 1.00 94.19 246 GLY A C 1
ATOM 1731 O O . GLY A 1 246 ? 31.838 -4.440 -21.009 1.00 94.19 246 GLY A O 1
ATOM 1732 N N . THR A 1 247 ? 29.648 -4.102 -21.333 1.00 95.25 247 THR A N 1
ATOM 1733 C CA . THR A 1 247 ? 29.784 -2.908 -22.186 1.00 95.25 247 THR A CA 1
ATOM 1734 C C . THR A 1 247 ? 29.641 -1.635 -21.351 1.00 95.25 247 THR A C 1
ATOM 1736 O O . THR A 1 247 ? 30.403 -0.693 -21.563 1.00 95.25 247 THR A O 1
ATOM 1739 N N . ALA A 1 248 ? 28.746 -1.630 -20.355 1.00 93.31 248 ALA A N 1
ATOM 1740 C CA . ALA A 1 248 ? 28.685 -0.591 -19.332 1.00 93.31 248 ALA A CA 1
ATOM 1741 C C . ALA A 1 248 ? 30.005 -0.528 -18.543 1.00 93.31 248 ALA A C 1
ATOM 1743 O O . ALA A 1 248 ? 30.633 0.528 -18.503 1.00 93.31 248 ALA A O 1
ATOM 1744 N N . ASP A 1 249 ? 30.493 -1.662 -18.028 1.00 94.12 249 ASP A N 1
ATOM 1745 C CA . ASP A 1 249 ? 31.805 -1.793 -17.371 1.00 94.12 249 ASP A CA 1
ATOM 1746 C C . ASP A 1 249 ? 32.944 -1.164 -18.178 1.00 94.12 249 ASP A C 1
ATOM 1748 O O . ASP A 1 249 ? 33.690 -0.323 -17.668 1.00 94.12 249 ASP A O 1
ATOM 1752 N N . ALA A 1 250 ? 33.072 -1.568 -19.446 1.00 94.88 250 ALA A N 1
ATOM 1753 C CA . ALA A 1 250 ? 34.120 -1.080 -20.331 1.00 94.88 250 ALA A CA 1
ATOM 1754 C C . ALA A 1 250 ? 34.004 0.436 -20.546 1.00 94.88 250 ALA A C 1
ATOM 1756 O O . ALA A 1 250 ? 34.995 1.151 -20.406 1.00 94.88 250 ALA A O 1
ATOM 1757 N N . TRP A 1 251 ? 32.792 0.943 -20.796 1.00 97.12 251 TRP A N 1
ATOM 1758 C CA . TRP A 1 251 ? 32.568 2.367 -21.030 1.00 97.12 251 TRP A CA 1
ATOM 1759 C C . TRP A 1 251 ? 32.916 3.193 -19.783 1.00 97.12 251 TRP A C 1
ATOM 1761 O O . TRP A 1 251 ? 33.642 4.184 -19.883 1.00 97.12 251 TRP A O 1
ATOM 1771 N N . ARG A 1 252 ? 32.486 2.749 -18.591 1.00 96.12 252 ARG A N 1
ATOM 1772 C CA . ARG A 1 252 ? 32.826 3.392 -17.309 1.00 96.12 252 ARG A CA 1
ATOM 1773 C C . ARG A 1 252 ? 34.344 3.426 -17.111 1.00 96.12 252 ARG A C 1
ATOM 1775 O O . ARG A 1 252 ? 34.904 4.490 -16.851 1.00 96.12 252 ARG A O 1
ATOM 1782 N N . ALA A 1 253 ? 35.021 2.292 -17.308 1.00 94.62 253 ALA A N 1
ATOM 1783 C CA . ALA A 1 253 ? 36.470 2.172 -17.144 1.00 94.62 253 ALA A CA 1
ATOM 1784 C C . ALA A 1 253 ? 37.279 3.032 -18.137 1.00 94.62 253 ALA A C 1
ATOM 1786 O O . ALA A 1 253 ? 38.323 3.571 -17.764 1.00 94.62 253 ALA A O 1
ATOM 1787 N N . THR A 1 254 ? 36.808 3.187 -19.378 1.00 97.25 254 THR A N 1
ATOM 1788 C CA . THR A 1 254 ? 37.471 4.008 -20.404 1.00 97.25 254 THR A CA 1
ATOM 1789 C C . THR A 1 254 ? 37.252 5.510 -20.178 1.00 97.25 254 THR A C 1
ATOM 1791 O O . THR A 1 254 ? 38.195 6.293 -20.324 1.00 97.25 254 THR A O 1
ATOM 1794 N N . HIS A 1 255 ? 36.035 5.938 -19.816 1.00 96.06 255 HIS A N 1
ATOM 1795 C CA . HIS A 1 255 ? 35.634 7.351 -19.920 1.00 96.06 255 HIS A CA 1
ATOM 1796 C C . HIS A 1 255 ? 35.567 8.120 -18.593 1.00 96.06 255 HIS A C 1
ATOM 1798 O O . HIS A 1 255 ? 35.735 9.344 -18.612 1.00 96.06 255 HIS A O 1
ATOM 1804 N N . ALA A 1 256 ? 35.412 7.452 -17.441 1.00 94.69 256 ALA A N 1
ATOM 1805 C CA . ALA A 1 256 ? 35.227 8.115 -16.140 1.00 94.69 256 ALA A CA 1
ATOM 1806 C C . ALA A 1 256 ? 36.329 9.137 -15.800 1.00 94.69 256 ALA A C 1
ATOM 1808 O O . ALA A 1 256 ? 36.036 10.255 -15.383 1.00 94.69 256 ALA A O 1
ATOM 1809 N N . ALA A 1 257 ? 37.599 8.805 -16.058 1.00 91.69 257 ALA A N 1
ATOM 1810 C CA . ALA A 1 257 ? 38.731 9.702 -15.797 1.00 91.69 257 ALA A CA 1
ATOM 1811 C C . ALA A 1 257 ? 38.751 10.966 -16.684 1.00 91.69 257 ALA A C 1
ATOM 1813 O O . ALA A 1 257 ? 39.413 11.944 -16.341 1.00 91.69 257 ALA A O 1
ATOM 1814 N N . THR A 1 258 ? 38.040 10.961 -17.818 1.00 93.69 258 THR A N 1
ATOM 1815 C CA . THR A 1 258 ? 37.876 12.144 -18.680 1.00 93.69 258 THR A CA 1
ATOM 1816 C C . THR A 1 258 ? 36.677 12.984 -18.237 1.00 93.69 258 THR A C 1
ATOM 1818 O O . THR A 1 258 ? 36.757 14.209 -18.233 1.00 93.69 258 THR A O 1
ATOM 1821 N N . LEU A 1 259 ? 35.587 12.333 -17.820 1.00 93.06 259 LEU A N 1
ATOM 1822 C CA . LEU A 1 259 ? 34.356 12.968 -17.331 1.00 93.06 259 LEU A CA 1
ATOM 1823 C C . LEU A 1 259 ? 34.554 13.672 -15.974 1.00 93.06 259 LEU A C 1
ATOM 1825 O O . LEU A 1 259 ? 34.107 14.805 -15.793 1.00 93.06 259 LEU A O 1
ATOM 1829 N N . ALA A 1 260 ? 35.352 13.081 -15.081 1.00 89.50 260 ALA A N 1
ATOM 1830 C CA . ALA A 1 260 ? 35.801 13.715 -13.840 1.00 89.50 260 ALA A CA 1
ATOM 1831 C C . ALA A 1 260 ? 36.771 14.900 -14.064 1.00 89.50 260 ALA A C 1
ATOM 1833 O O . ALA A 1 260 ? 37.042 15.661 -13.139 1.00 89.50 260 ALA A O 1
ATOM 1834 N N . GLY A 1 261 ? 37.306 15.061 -15.282 1.00 86.50 261 GLY A N 1
ATOM 1835 C CA . GLY A 1 261 ? 38.193 16.161 -15.678 1.00 86.50 261 GLY A CA 1
ATOM 1836 C C . GLY A 1 261 ? 37.486 17.353 -16.339 1.00 86.50 261 GLY A C 1
ATOM 1837 O O . GLY A 1 261 ? 38.166 18.263 -16.819 1.00 86.50 261 GLY A O 1
ATOM 1838 N N . LEU A 1 262 ? 36.150 17.342 -16.414 1.00 85.69 262 LEU A N 1
ATOM 1839 C CA . LEU A 1 262 ? 35.346 18.442 -16.951 1.00 85.69 262 LEU A CA 1
ATOM 1840 C C . LEU A 1 262 ? 35.194 19.599 -15.942 1.00 85.69 262 LEU A C 1
ATOM 1842 O O . LEU A 1 262 ? 35.545 19.481 -14.771 1.00 85.69 262 LEU A O 1
ATOM 1846 N N . GLY A 1 263 ? 34.710 20.752 -16.424 1.00 79.06 263 GLY A N 1
ATOM 1847 C CA . GLY A 1 263 ? 34.595 21.981 -15.623 1.00 79.06 263 GLY A CA 1
ATOM 1848 C C . GLY A 1 263 ? 33.601 21.878 -14.461 1.00 79.06 263 GLY A C 1
ATOM 1849 O O . GLY A 1 263 ? 33.897 22.371 -13.377 1.00 79.06 263 GLY A O 1
ATOM 1850 N N . ASP A 1 264 ? 32.483 21.186 -14.691 1.00 80.81 264 ASP A N 1
ATOM 1851 C CA . ASP A 1 264 ? 31.707 20.516 -13.648 1.00 80.81 264 ASP A CA 1
ATOM 1852 C C . ASP A 1 264 ? 32.112 19.037 -13.691 1.00 80.81 264 ASP A C 1
ATOM 1854 O O . ASP A 1 264 ? 32.001 18.394 -14.738 1.00 80.81 264 ASP A O 1
ATOM 1858 N N . ALA A 1 265 ? 32.631 18.509 -12.581 1.00 84.38 265 ALA A N 1
ATOM 1859 C CA . ALA A 1 265 ? 33.140 17.142 -12.527 1.00 84.38 265 ALA A CA 1
ATOM 1860 C C . ALA A 1 265 ? 31.980 16.135 -12.495 1.00 84.38 265 ALA A C 1
ATOM 1862 O O . ALA A 1 265 ? 31.208 16.093 -11.532 1.00 84.38 265 ALA A O 1
ATOM 1863 N N . ILE A 1 266 ? 31.885 15.310 -13.542 1.00 89.25 266 ILE A N 1
ATOM 1864 C CA . ILE A 1 266 ? 30.907 14.225 -13.632 1.00 89.25 266 ILE A CA 1
ATOM 1865 C C . ILE A 1 266 ? 31.547 12.960 -13.059 1.00 89.25 266 ILE A C 1
ATOM 1867 O O . ILE A 1 266 ? 32.503 12.419 -13.621 1.00 89.25 266 ILE A O 1
ATOM 1871 N N . THR A 1 267 ? 31.011 12.486 -11.939 1.00 89.75 267 THR A N 1
ATOM 1872 C CA . THR A 1 267 ? 31.339 11.174 -11.380 1.00 89.75 267 THR A CA 1
ATOM 1873 C C . THR A 1 267 ? 30.562 10.112 -12.150 1.00 89.75 267 THR A C 1
ATOM 1875 O O . THR A 1 267 ? 29.387 10.295 -12.462 1.00 89.75 267 THR A O 1
ATOM 1878 N N . VAL A 1 268 ? 31.227 9.003 -12.470 1.00 92.62 268 VAL A N 1
ATOM 1879 C CA . VAL A 1 268 ? 30.629 7.863 -13.171 1.00 92.62 268 VAL A CA 1
ATOM 1880 C C . VAL A 1 268 ? 30.687 6.657 -12.244 1.00 92.62 268 VAL A C 1
ATOM 1882 O O . VAL A 1 268 ? 31.780 6.214 -11.885 1.00 92.62 268 VAL A O 1
ATOM 1885 N N . THR A 1 269 ? 29.530 6.129 -11.859 1.00 91.06 269 THR A N 1
ATOM 1886 C CA . THR A 1 269 ? 29.406 4.986 -10.944 1.00 91.06 269 THR A CA 1
ATOM 1887 C C . THR A 1 269 ? 28.681 3.806 -11.581 1.00 91.06 269 THR A C 1
ATOM 1889 O O . THR A 1 269 ? 28.087 3.894 -12.658 1.00 91.06 269 THR A O 1
ATOM 1892 N N . ASP A 1 270 ? 28.797 2.662 -10.912 1.00 90.44 270 ASP A N 1
ATOM 1893 C CA . ASP A 1 270 ? 28.047 1.459 -11.238 1.00 90.44 270 ASP A CA 1
ATOM 1894 C C . ASP A 1 270 ? 26.629 1.551 -10.665 1.00 90.44 270 ASP A C 1
ATOM 1896 O O . ASP A 1 270 ? 26.469 1.594 -9.444 1.00 90.44 270 ASP A O 1
ATOM 1900 N N . GLY A 1 271 ? 25.622 1.592 -11.543 1.00 75.44 271 GLY A N 1
ATOM 1901 C CA . GLY A 1 271 ? 24.205 1.569 -11.166 1.00 75.44 271 GLY A CA 1
ATOM 1902 C C . GLY A 1 271 ? 23.627 0.153 -11.054 1.00 75.44 271 GLY A C 1
ATOM 1903 O O . GLY A 1 271 ? 22.419 -0.012 -10.902 1.00 75.44 271 GLY A O 1
ATOM 1904 N N . GLY A 1 272 ? 24.463 -0.882 -11.178 1.00 81.06 272 GLY A N 1
ATOM 1905 C CA . GLY A 1 272 ? 24.047 -2.277 -11.269 1.00 81.06 272 GLY A CA 1
ATOM 1906 C C . GLY A 1 272 ? 24.036 -2.808 -12.710 1.00 81.06 272 GLY A C 1
ATOM 1907 O O . GLY A 1 272 ? 24.575 -2.165 -13.615 1.00 81.06 272 GLY A O 1
ATOM 1908 N N . PRO A 1 273 ? 23.446 -3.999 -12.937 1.00 87.12 273 PRO A N 1
ATOM 1909 C CA . PRO A 1 273 ? 23.610 -4.751 -14.179 1.00 87.12 273 PRO A CA 1
ATOM 1910 C C . PRO A 1 273 ? 23.254 -3.956 -15.441 1.00 87.12 273 PRO A C 1
ATOM 1912 O O . PRO A 1 273 ? 22.090 -3.649 -15.684 1.00 87.12 273 PRO A O 1
ATOM 1915 N N . ALA A 1 274 ? 24.266 -3.675 -16.265 1.00 90.50 274 ALA A N 1
ATOM 1916 C CA . ALA A 1 274 ? 24.183 -2.836 -17.468 1.00 90.50 274 ALA A CA 1
ATOM 1917 C C . ALA A 1 274 ? 23.766 -1.358 -17.274 1.00 90.50 274 ALA A C 1
ATOM 1919 O O . ALA A 1 274 ? 23.443 -0.694 -18.263 1.00 90.50 274 ALA A O 1
ATOM 1920 N N . THR A 1 275 ? 23.833 -0.813 -16.057 1.00 91.00 275 THR A N 1
ATOM 1921 C CA . THR A 1 275 ? 23.475 0.585 -15.757 1.00 91.00 275 THR A CA 1
ATOM 1922 C C . THR A 1 275 ? 24.713 1.456 -15.534 1.00 91.00 275 THR A C 1
ATOM 1924 O O . THR A 1 275 ? 25.623 1.113 -14.777 1.00 91.00 275 THR A O 1
ATOM 1927 N N . ILE A 1 276 ? 24.756 2.624 -16.170 1.00 93.19 276 ILE A N 1
ATOM 1928 C CA . ILE A 1 276 ? 25.780 3.651 -15.950 1.00 93.19 276 ILE A CA 1
ATOM 1929 C C . ILE A 1 276 ? 25.126 4.820 -15.215 1.00 93.19 276 ILE A C 1
ATOM 1931 O O . ILE A 1 276 ? 24.279 5.496 -15.794 1.00 93.19 276 ILE A O 1
ATOM 1935 N N . THR A 1 277 ? 25.544 5.086 -13.980 1.00 91.56 277 THR A N 1
ATOM 1936 C CA . THR A 1 277 ? 25.080 6.255 -13.223 1.00 91.56 277 THR A CA 1
ATOM 1937 C C . THR A 1 277 ? 26.039 7.423 -13.447 1.00 91.56 277 THR A C 1
ATOM 1939 O O . THR A 1 277 ? 27.254 7.274 -13.291 1.00 91.56 277 THR A O 1
ATOM 1942 N N . LEU A 1 278 ? 25.506 8.593 -13.800 1.00 91.81 278 LEU A N 1
ATOM 1943 C CA . LEU A 1 278 ? 26.230 9.863 -13.877 1.00 91.81 278 LEU A CA 1
ATOM 1944 C C . LEU A 1 278 ? 25.745 10.790 -12.760 1.00 91.81 278 LEU A C 1
ATOM 1946 O O . LEU A 1 278 ? 24.553 11.084 -12.694 1.00 91.81 278 LEU A O 1
ATOM 1950 N N . SER A 1 279 ? 26.649 11.306 -11.928 1.00 86.88 279 SER A N 1
ATOM 1951 C CA . SER A 1 279 ? 26.314 12.292 -10.892 1.00 86.88 279 SER A CA 1
ATOM 1952 C C . SER A 1 279 ? 27.267 13.485 -10.914 1.00 86.88 279 SER A C 1
ATOM 1954 O O . SER A 1 279 ? 28.448 13.352 -11.241 1.00 86.88 279 SER A O 1
ATOM 1956 N N . VAL A 1 280 ? 26.753 14.684 -10.623 1.00 86.19 280 VAL A N 1
ATOM 1957 C CA . VAL A 1 280 ? 27.494 15.944 -10.823 1.00 86.19 280 VAL A CA 1
ATOM 1958 C C . VAL A 1 280 ? 27.536 16.756 -9.534 1.00 86.19 280 VAL A C 1
ATOM 1960 O O . VAL A 1 280 ? 26.502 17.105 -8.965 1.00 86.19 280 VAL A O 1
ATOM 1963 N N . ALA A 1 281 ? 28.746 17.087 -9.076 1.00 72.56 281 ALA A N 1
ATOM 1964 C CA . ALA A 1 281 ? 28.971 17.701 -7.762 1.00 72.56 281 ALA A CA 1
ATOM 1965 C C . ALA A 1 281 ? 28.396 19.127 -7.609 1.00 72.56 281 ALA A C 1
ATOM 1967 O O . ALA A 1 281 ? 28.208 19.600 -6.491 1.00 72.56 281 ALA A O 1
ATOM 1968 N N . SER A 1 282 ? 28.109 19.816 -8.716 1.00 75.56 282 SER A N 1
ATOM 1969 C CA . SER A 1 282 ? 27.457 21.134 -8.745 1.00 75.56 282 SER A CA 1
ATOM 1970 C C . SER A 1 282 ? 25.924 21.065 -8.689 1.00 75.56 282 SER A C 1
ATOM 1972 O O . SER A 1 282 ? 25.276 22.102 -8.552 1.00 75.56 282 SER A O 1
ATOM 1974 N N . GLY A 1 283 ? 25.338 19.870 -8.831 1.00 69.12 283 GLY A N 1
ATOM 1975 C CA . GLY A 1 283 ? 23.898 19.678 -9.006 1.00 69.12 283 GLY A CA 1
ATOM 1976 C C . GLY A 1 283 ? 23.369 20.038 -10.401 1.00 69.12 283 GLY A C 1
ATOM 1977 O O . GLY A 1 283 ? 22.154 20.054 -10.585 1.00 69.12 283 GLY A O 1
ATOM 1978 N N . THR A 1 284 ? 24.232 20.329 -11.384 1.00 74.69 284 THR A N 1
ATOM 1979 C CA . THR A 1 284 ? 23.797 20.527 -12.776 1.00 74.69 284 THR A CA 1
ATOM 1980 C C . THR A 1 284 ? 23.500 19.181 -13.441 1.00 74.69 284 THR A C 1
ATOM 1982 O O . THR A 1 284 ? 24.291 18.241 -13.373 1.00 74.69 284 THR A O 1
ATOM 1985 N N . THR A 1 285 ? 22.345 19.063 -14.094 1.00 75.75 285 THR A N 1
ATOM 1986 C CA . THR A 1 285 ? 21.974 17.834 -14.804 1.00 75.75 285 THR A CA 1
ATOM 1987 C C . THR A 1 285 ? 22.797 17.711 -16.094 1.00 75.75 285 THR A C 1
ATOM 1989 O O . THR A 1 285 ? 22.758 18.633 -16.913 1.00 75.75 285 THR A O 1
ATOM 1992 N N . PRO A 1 286 ? 23.525 16.603 -16.334 1.00 82.50 286 PRO A N 1
ATOM 1993 C CA . PRO A 1 286 ? 24.282 16.435 -17.569 1.00 82.50 286 PRO A CA 1
ATOM 1994 C C . PRO A 1 286 ? 23.330 16.231 -18.754 1.00 82.50 286 PRO A C 1
ATOM 1996 O O . PRO A 1 286 ? 22.299 15.555 -18.626 1.00 82.50 286 PRO A O 1
ATOM 1999 N N . THR A 1 287 ? 23.687 16.779 -19.919 1.00 86.38 287 THR A N 1
ATOM 2000 C CA . THR A 1 287 ? 23.030 16.411 -21.180 1.00 86.38 287 THR A CA 1
ATOM 2001 C C . THR A 1 287 ? 23.656 15.129 -21.709 1.00 86.38 287 THR A C 1
ATOM 2003 O O . THR A 1 287 ? 24.878 14.966 -21.680 1.00 86.38 287 THR A O 1
ATOM 2006 N N . VAL A 1 288 ? 22.811 14.205 -22.160 1.00 86.88 288 VAL A N 1
ATOM 2007 C CA . VAL A 1 288 ? 23.191 12.886 -22.671 1.00 86.88 288 VAL A CA 1
ATOM 2008 C C . VAL A 1 288 ? 22.457 12.685 -23.991 1.00 86.88 288 VAL A C 1
ATOM 2010 O O . VAL A 1 288 ? 21.266 12.957 -24.074 1.00 86.88 288 VAL A O 1
ATOM 2013 N N . LEU A 1 289 ? 23.172 12.229 -25.014 1.00 88.50 289 LEU A N 1
ATOM 2014 C CA . LEU A 1 289 ? 22.615 11.896 -26.320 1.00 88.50 289 LEU A CA 1
ATOM 2015 C C . LEU A 1 289 ? 23.144 10.534 -26.775 1.00 88.50 289 LEU A C 1
ATOM 2017 O O . LEU A 1 289 ? 24.357 10.376 -26.952 1.00 88.50 289 LEU A O 1
ATOM 2021 N N . ASP A 1 290 ? 22.256 9.558 -26.987 1.00 91.50 290 ASP A N 1
ATOM 2022 C CA . ASP A 1 290 ? 22.665 8.278 -27.570 1.00 91.50 290 ASP A CA 1
ATOM 2023 C C . ASP A 1 290 ? 22.919 8.409 -29.080 1.00 91.50 290 ASP A C 1
ATOM 2025 O O . ASP A 1 290 ? 22.090 8.873 -29.857 1.00 91.50 290 ASP A O 1
ATOM 2029 N N . THR A 1 291 ? 24.100 7.966 -29.496 1.00 88.69 291 THR A N 1
ATOM 2030 C CA . THR A 1 291 ? 24.549 7.878 -30.895 1.00 88.69 291 THR A CA 1
ATOM 2031 C C . THR A 1 291 ? 25.052 6.467 -31.221 1.00 88.69 291 THR A C 1
ATOM 2033 O O . THR A 1 291 ? 25.822 6.263 -32.165 1.00 88.69 291 THR A O 1
ATOM 2036 N N . SER A 1 292 ? 24.666 5.482 -30.400 1.00 90.06 292 SER A N 1
ATOM 2037 C CA . SER A 1 292 ? 25.091 4.088 -30.509 1.00 90.06 292 SER A CA 1
ATOM 2038 C C . SER A 1 292 ? 24.698 3.457 -31.842 1.00 90.06 292 SER A C 1
ATOM 2040 O O . SER A 1 292 ? 23.781 3.881 -32.545 1.00 90.06 292 SER A O 1
ATOM 2042 N N . SER A 1 293 ? 25.441 2.425 -32.236 1.00 87.81 293 SER A N 1
ATOM 2043 C CA . SER A 1 293 ? 25.258 1.792 -33.543 1.00 87.81 293 SER A CA 1
ATOM 2044 C C . SER A 1 293 ? 25.535 0.294 -33.512 1.00 87.81 293 SER A C 1
ATOM 2046 O O . SER A 1 293 ? 26.071 -0.245 -32.547 1.00 87.81 293 SER A O 1
ATOM 2048 N N . GLY A 1 294 ? 25.148 -0.409 -34.581 1.00 79.25 294 GLY A N 1
ATOM 2049 C CA . GLY A 1 294 ? 25.448 -1.834 -34.769 1.00 79.25 294 GLY A CA 1
ATOM 2050 C C . GLY A 1 294 ? 24.588 -2.816 -33.962 1.00 79.25 294 GLY A C 1
ATOM 2051 O O . GLY A 1 294 ? 24.829 -4.017 -34.059 1.00 79.25 294 GLY A O 1
ATOM 2052 N N . GLY A 1 295 ? 23.580 -2.330 -33.229 1.00 76.94 295 GLY A N 1
ATOM 2053 C CA . GLY A 1 295 ? 22.695 -3.149 -32.390 1.00 76.94 295 GLY A CA 1
ATOM 2054 C C . GLY A 1 295 ? 22.891 -2.966 -30.883 1.00 76.94 295 GLY A C 1
ATOM 2055 O O . GLY A 1 295 ? 22.348 -3.761 -30.122 1.00 76.94 295 GLY A O 1
ATOM 2056 N N . THR A 1 296 ? 23.657 -1.950 -30.472 1.00 83.75 296 THR A N 1
ATOM 2057 C CA . THR A 1 296 ? 23.710 -1.416 -29.103 1.00 83.75 296 THR A CA 1
ATOM 2058 C C . THR A 1 296 ? 22.894 -0.128 -29.058 1.00 83.75 296 THR A C 1
ATOM 2060 O O . THR A 1 296 ? 22.916 0.620 -30.036 1.00 83.75 296 THR A O 1
ATOM 2063 N N . THR A 1 297 ? 22.202 0.117 -27.950 1.00 83.44 297 THR A N 1
ATOM 2064 C CA . THR A 1 297 ? 21.449 1.347 -27.659 1.00 83.44 297 THR A CA 1
ATOM 2065 C C . THR A 1 297 ? 21.569 1.663 -26.173 1.00 83.44 297 THR A C 1
ATOM 2067 O O . THR A 1 297 ? 21.592 0.741 -25.357 1.00 83.44 297 THR A O 1
ATOM 2070 N N . ALA A 1 298 ? 21.592 2.937 -25.809 1.00 79.31 298 ALA A N 1
ATOM 2071 C CA . ALA A 1 298 ? 21.357 3.383 -24.442 1.00 79.31 298 ALA A CA 1
ATOM 2072 C C . ALA A 1 298 ? 19.972 4.015 -24.345 1.00 79.31 298 ALA A C 1
ATOM 2074 O O . ALA A 1 298 ? 19.638 4.889 -25.141 1.00 79.31 298 ALA A O 1
ATOM 2075 N N . THR A 1 299 ? 19.181 3.589 -23.363 1.00 78.25 299 THR A N 1
ATOM 2076 C CA . THR A 1 299 ? 17.840 4.140 -23.155 1.00 78.25 299 THR A CA 1
ATOM 2077 C C . THR A 1 299 ? 17.832 5.086 -21.960 1.00 78.25 299 THR A C 1
ATOM 2079 O O . THR A 1 299 ? 18.151 4.697 -20.837 1.00 78.25 299 THR A O 1
ATOM 2082 N N . TYR A 1 300 ? 17.417 6.314 -22.242 1.00 67.50 300 TYR A N 1
ATOM 2083 C CA . TYR A 1 300 ? 16.871 7.327 -21.341 1.00 67.50 300 TYR A CA 1
ATOM 2084 C C . TYR A 1 300 ? 15.587 7.856 -22.036 1.00 67.50 300 TYR A C 1
ATOM 2086 O O . TYR A 1 300 ? 15.361 7.522 -23.206 1.00 67.50 300 TYR A O 1
ATOM 2094 N N . SER A 1 301 ? 14.673 8.519 -21.322 1.00 40.31 301 SER A N 1
ATOM 2095 C CA . SER A 1 301 ? 13.269 8.672 -21.759 1.00 40.31 301 SER A CA 1
ATOM 2096 C C . SER A 1 301 ? 12.771 10.120 -21.720 1.00 40.31 301 SER A C 1
ATOM 2098 O O . SER A 1 301 ? 12.451 10.604 -20.636 1.00 40.31 301 SER A O 1
ATOM 2100 N N . ASP A 1 302 ? 12.621 10.747 -22.892 1.00 44.00 302 ASP A N 1
ATOM 2101 C CA . ASP A 1 302 ? 12.383 12.193 -23.011 1.00 44.00 302 ASP A CA 1
ATOM 2102 C C . ASP A 1 302 ? 11.069 12.524 -23.774 1.00 44.00 302 ASP A C 1
ATOM 2104 O O . ASP A 1 302 ? 10.663 11.801 -24.689 1.00 44.00 302 ASP A O 1
ATOM 2108 N N . GLU A 1 303 ? 10.428 13.651 -23.430 1.00 42.00 303 GLU A N 1
ATOM 2109 C CA . GLU A 1 303 ? 9.199 14.237 -24.020 1.00 42.00 303 GLU A CA 1
ATOM 2110 C C . GLU A 1 303 ? 9.309 15.792 -24.000 1.00 42.00 303 GLU A C 1
ATOM 2112 O O . GLU A 1 303 ? 10.274 16.320 -23.451 1.00 42.00 303 GLU A O 1
ATOM 2117 N N . ILE A 1 304 ? 8.386 16.548 -24.626 1.00 41.97 304 ILE A N 1
ATOM 2118 C CA . ILE A 1 304 ? 8.501 18.011 -24.831 1.00 41.97 304 ILE A CA 1
ATOM 2119 C C . ILE A 1 304 ? 7.205 18.783 -24.522 1.00 41.97 304 ILE A C 1
ATOM 2121 O O . ILE A 1 304 ? 6.179 18.595 -25.177 1.00 41.97 304 ILE A O 1
ATOM 2125 N N . VAL A 1 305 ? 7.300 19.780 -23.635 1.00 42.38 305 VAL A N 1
ATOM 2126 C CA . VAL A 1 305 ? 6.275 20.813 -23.377 1.00 42.38 305 VAL A CA 1
ATOM 2127 C C . VAL A 1 305 ? 6.909 22.199 -23.276 1.00 42.38 305 VAL A C 1
ATOM 2129 O O . VAL A 1 305 ? 7.945 22.349 -22.641 1.00 42.38 305 VAL A O 1
ATOM 2132 N N . VAL A 1 306 ? 6.263 23.222 -23.846 1.00 42.84 306 VAL A N 1
ATOM 2133 C CA . VAL A 1 306 ? 6.708 24.628 -23.803 1.00 42.84 306 VAL A CA 1
ATOM 2134 C C . VAL A 1 306 ? 5.906 25.408 -22.752 1.00 42.84 306 VAL A C 1
ATOM 2136 O O . VAL A 1 306 ? 4.680 25.452 -22.844 1.00 42.84 306 VAL A O 1
ATOM 2139 N N . ASP A 1 307 ? 6.575 26.066 -21.796 1.00 39.28 307 ASP A N 1
ATOM 2140 C CA . ASP A 1 307 ? 5.931 26.926 -20.781 1.00 39.28 307 ASP A CA 1
ATOM 2141 C C . ASP A 1 307 ? 6.401 28.402 -20.830 1.00 39.28 307 ASP A C 1
ATOM 2143 O O . ASP A 1 307 ? 7.480 28.724 -21.326 1.00 39.28 307 ASP A O 1
ATOM 2147 N N . THR A 1 308 ? 5.539 29.305 -20.346 1.00 45.06 308 THR A N 1
ATOM 2148 C CA . THR A 1 308 ? 5.671 30.774 -20.198 1.00 45.06 308 THR A CA 1
ATOM 2149 C C . THR A 1 308 ? 6.678 31.504 -21.103 1.00 45.06 308 THR A C 1
ATOM 2151 O O . THR A 1 308 ? 7.752 31.918 -20.673 1.00 45.06 308 THR A O 1
ATOM 2154 N N . LEU A 1 309 ? 6.266 31.791 -22.337 1.00 47.38 309 LEU A N 1
ATOM 2155 C CA . LEU A 1 309 ? 7.038 32.584 -23.301 1.00 47.38 309 LEU A CA 1
ATOM 2156 C C . LEU A 1 309 ? 7.124 34.091 -22.969 1.00 47.38 309 LEU A C 1
ATOM 2158 O O . LEU A 1 309 ? 6.113 34.739 -22.683 1.00 47.38 309 LEU A O 1
ATOM 2162 N N . ILE A 1 310 ? 8.323 34.671 -23.125 1.00 48.44 310 ILE A N 1
ATOM 2163 C CA . ILE A 1 310 ? 8.583 36.123 -23.082 1.00 48.44 310 ILE A CA 1
ATOM 2164 C C . ILE A 1 310 ? 9.468 36.533 -24.279 1.00 48.44 310 ILE A C 1
ATOM 2166 O O . ILE A 1 310 ? 10.675 36.331 -24.242 1.00 48.44 310 ILE A O 1
ATOM 2170 N N . GLU A 1 311 ? 8.867 37.137 -25.315 1.00 63.00 311 GLU A N 1
ATOM 2171 C CA . GLU A 1 311 ? 9.523 37.783 -26.482 1.00 63.00 311 GLU A CA 1
ATOM 2172 C C . GLU A 1 311 ? 10.766 37.060 -27.066 1.00 63.00 311 GLU A C 1
ATOM 2174 O O . GLU A 1 311 ? 11.904 37.495 -26.884 1.00 63.00 311 GLU A O 1
ATOM 2179 N N . GLY A 1 312 ? 10.543 36.004 -27.860 1.00 76.25 312 GLY A N 1
ATOM 2180 C CA . GLY A 1 312 ? 11.606 35.260 -28.553 1.00 76.25 312 GLY A CA 1
ATOM 2181 C C . GLY A 1 312 ? 11.191 34.682 -29.914 1.00 76.25 312 GLY A C 1
ATOM 2182 O O . GLY A 1 312 ? 10.224 35.128 -30.529 1.00 76.25 312 GLY A O 1
ATOM 2183 N N . ASN A 1 313 ? 11.921 33.663 -30.370 1.00 79.44 313 ASN A N 1
ATOM 2184 C CA . ASN A 1 313 ? 11.503 32.764 -31.448 1.00 79.44 313 ASN A CA 1
ATOM 2185 C C . ASN A 1 313 ? 11.524 31.341 -30.887 1.00 79.44 313 ASN A C 1
ATOM 2187 O O . ASN A 1 313 ? 12.592 30.932 -30.439 1.00 79.44 313 ASN A O 1
ATOM 2191 N N . LEU A 1 314 ? 10.418 30.596 -30.967 1.00 78.62 314 LEU A N 1
ATOM 2192 C CA . LEU A 1 314 ? 10.385 29.160 -30.678 1.00 78.62 314 LEU A CA 1
ATOM 2193 C C . LEU A 1 314 ? 11.317 28.434 -31.654 1.00 78.62 314 LEU A C 1
ATOM 2195 O O . LEU A 1 314 ? 11.092 28.498 -32.863 1.00 78.62 314 LEU A O 1
ATOM 2199 N N . VAL A 1 315 ? 12.347 27.758 -31.145 1.00 82.56 315 VAL A N 1
ATOM 2200 C CA . VAL A 1 315 ? 13.235 26.894 -31.932 1.00 82.56 315 VAL A CA 1
ATOM 2201 C C . VAL A 1 315 ? 13.061 25.473 -31.424 1.00 82.56 315 VAL A C 1
ATOM 2203 O O . VAL A 1 315 ? 13.262 25.214 -30.246 1.00 82.56 315 VAL A O 1
ATOM 2206 N N . ILE A 1 316 ? 12.689 24.560 -32.317 1.00 78.31 316 ILE A N 1
ATOM 2207 C CA . ILE A 1 316 ? 12.771 23.122 -32.063 1.00 78.31 316 ILE A CA 1
ATOM 2208 C C . ILE A 1 316 ? 13.776 22.583 -33.074 1.00 78.31 316 ILE A C 1
ATOM 2210 O O . ILE A 1 316 ? 13.499 22.609 -34.274 1.00 78.31 316 ILE A O 1
ATOM 2214 N N . ASP A 1 317 ? 14.948 22.154 -32.616 1.00 83.56 317 ASP A N 1
ATOM 2215 C CA . ASP A 1 317 ? 15.866 21.375 -33.446 1.00 83.56 317 ASP A CA 1
ATOM 2216 C C . ASP A 1 317 ? 15.318 19.944 -33.568 1.00 83.56 317 ASP A C 1
ATOM 2218 O O . ASP A 1 317 ? 14.865 19.361 -32.579 1.00 83.56 317 ASP A O 1
ATOM 2222 N N . ILE A 1 318 ? 15.311 19.405 -34.791 1.00 78.62 318 ILE A N 1
ATOM 2223 C CA . ILE A 1 318 ? 14.965 18.011 -35.075 1.00 78.62 318 ILE A CA 1
ATOM 2224 C C . ILE A 1 318 ? 16.033 17.411 -35.996 1.00 78.62 318 ILE A C 1
ATOM 2226 O O . ILE A 1 318 ? 16.145 17.793 -37.164 1.00 78.62 318 ILE A O 1
ATOM 2230 N N . ASP A 1 319 ? 16.792 16.447 -35.469 1.00 77.56 319 ASP A N 1
ATOM 2231 C CA . ASP A 1 319 ? 17.921 15.768 -36.129 1.00 77.56 319 ASP A CA 1
ATOM 2232 C C . ASP A 1 319 ? 19.046 16.710 -36.652 1.00 77.56 319 ASP A C 1
ATOM 2234 O O . ASP A 1 319 ? 19.749 16.380 -37.616 1.00 77.56 319 ASP A O 1
ATOM 2238 N N . GLY A 1 320 ? 19.258 17.872 -36.020 1.00 77.50 320 GLY A N 1
ATOM 2239 C CA . GLY A 1 320 ? 20.288 18.858 -36.388 1.00 77.50 320 GLY A CA 1
ATOM 2240 C C . GLY A 1 320 ? 19.823 19.891 -37.425 1.00 77.50 320 GLY A C 1
ATOM 2241 O O . GLY A 1 320 ? 20.600 20.291 -38.302 1.00 77.50 320 GLY A O 1
ATOM 2242 N N . VAL A 1 321 ? 18.547 20.277 -37.369 1.00 82.44 321 VAL A N 1
ATOM 2243 C CA . VAL A 1 321 ? 17.873 21.253 -38.232 1.00 82.44 321 VAL A CA 1
ATOM 2244 C C . VAL A 1 321 ? 16.891 22.096 -37.408 1.00 82.44 321 VAL A C 1
ATOM 2246 O O . VAL A 1 321 ? 15.858 21.596 -36.973 1.00 82.44 321 VAL A O 1
ATOM 2249 N N . ASP A 1 322 ? 17.162 23.398 -37.288 1.00 86.19 322 ASP A N 1
ATOM 2250 C CA . ASP A 1 322 ? 16.290 24.358 -36.597 1.00 86.19 322 ASP A CA 1
ATOM 2251 C C . ASP A 1 322 ? 14.931 24.544 -37.303 1.00 86.19 322 ASP A C 1
ATOM 2253 O O . ASP A 1 322 ? 14.853 25.065 -38.424 1.00 86.19 322 ASP A O 1
ATOM 2257 N N . TYR A 1 323 ? 13.834 24.242 -36.608 1.00 86.69 323 TYR A N 1
ATOM 2258 C CA . TYR A 1 323 ? 12.480 24.635 -37.002 1.00 86.69 323 TYR A CA 1
ATOM 2259 C C . TYR A 1 323 ? 12.045 25.836 -36.158 1.00 86.69 323 TYR A C 1
ATOM 2261 O O . TYR A 1 323 ? 11.536 25.701 -35.045 1.00 86.69 323 TYR A O 1
ATOM 2269 N N . THR A 1 324 ? 12.294 27.037 -36.685 1.00 88.00 324 THR A N 1
ATOM 2270 C CA . THR A 1 324 ? 12.011 28.314 -36.011 1.00 88.00 324 THR A CA 1
ATOM 2271 C C . THR A 1 324 ? 10.598 28.835 -36.299 1.00 88.00 324 THR A C 1
ATOM 2273 O O . THR A 1 324 ? 10.162 28.823 -37.450 1.00 88.00 324 THR A O 1
ATOM 2276 N N . GLU A 1 325 ? 9.918 29.391 -35.296 1.00 90.62 325 GLU A N 1
ATOM 2277 C CA . GLU A 1 325 ? 8.746 30.270 -35.450 1.00 90.62 325 GLU A CA 1
ATOM 2278 C C . GLU A 1 325 ? 8.885 31.510 -34.549 1.00 90.62 325 GLU A C 1
ATOM 2280 O O . GLU A 1 325 ? 9.475 31.434 -33.473 1.00 90.62 325 GLU A O 1
ATOM 2285 N N . ALA A 1 326 ? 8.374 32.668 -34.969 1.00 85.62 326 ALA A N 1
ATOM 2286 C CA . ALA A 1 326 ? 8.437 33.886 -34.152 1.00 85.62 326 ALA A CA 1
ATOM 2287 C C . ALA A 1 326 ? 7.344 33.896 -33.066 1.00 85.62 326 ALA A C 1
ATOM 2289 O O . ALA A 1 326 ? 6.206 33.513 -33.337 1.00 85.62 326 ALA A O 1
ATOM 2290 N N . PHE A 1 327 ? 7.656 34.376 -31.855 1.00 78.44 327 PHE A N 1
ATOM 2291 C CA . PHE A 1 327 ? 6.655 34.493 -30.788 1.00 78.44 327 PHE A CA 1
ATOM 2292 C C . PHE A 1 327 ? 5.556 35.504 -31.153 1.00 78.44 327 PHE A C 1
ATOM 2294 O O . PHE A 1 327 ? 5.830 36.671 -31.449 1.00 78.44 327 PHE A O 1
ATOM 2301 N N . ASP A 1 328 ? 4.305 35.045 -31.114 1.00 79.56 328 ASP A N 1
ATOM 2302 C CA . ASP A 1 328 ? 3.103 35.867 -31.257 1.00 79.56 328 ASP A CA 1
ATOM 2303 C C . ASP A 1 328 ? 2.654 36.394 -29.874 1.00 79.56 328 ASP A C 1
ATOM 2305 O O . ASP A 1 328 ? 3.284 36.198 -28.842 1.00 79.56 328 ASP A O 1
ATOM 2309 N N . THR A 1 329 ? 1.518 37.072 -29.829 1.00 75.44 329 THR A N 1
ATOM 2310 C CA . THR A 1 329 ? 0.881 37.658 -28.647 1.00 75.44 329 THR A CA 1
ATOM 2311 C C . THR A 1 329 ? 0.501 36.672 -27.531 1.00 75.44 329 THR A C 1
ATOM 2313 O O . THR A 1 329 ? 0.129 37.126 -26.446 1.00 75.44 329 THR A O 1
ATOM 2316 N N . ASN A 1 330 ? 0.579 35.355 -27.757 1.00 82.00 330 ASN A N 1
ATOM 2317 C CA . ASN A 1 330 ? 0.512 34.319 -26.723 1.00 82.00 330 ASN A CA 1
ATOM 2318 C C . ASN A 1 330 ? 1.160 32.994 -27.186 1.00 82.00 330 ASN A C 1
ATOM 2320 O O . ASN A 1 330 ? 1.496 32.812 -28.361 1.00 82.00 330 ASN A O 1
ATOM 2324 N N . ALA A 1 331 ? 1.327 32.070 -26.235 1.00 73.81 331 ALA A N 1
ATOM 2325 C CA . ALA A 1 331 ? 1.938 30.761 -26.450 1.00 73.81 331 ALA A CA 1
ATOM 2326 C C . ALA A 1 331 ? 1.144 29.885 -27.432 1.00 73.81 331 ALA A C 1
ATOM 2328 O O . ALA A 1 331 ? 1.722 29.385 -28.392 1.00 73.81 331 ALA A O 1
ATOM 2329 N N . ASP A 1 332 ? -0.175 29.779 -27.250 1.00 78.56 332 ASP A N 1
ATOM 2330 C CA . ASP A 1 332 ? -1.085 29.000 -28.104 1.00 78.56 332 ASP A CA 1
ATOM 2331 C C . ASP A 1 332 ? -0.938 29.387 -29.580 1.00 78.56 332 ASP A C 1
ATOM 2333 O O . ASP A 1 332 ? -0.677 28.548 -30.431 1.00 78.56 332 ASP A O 1
ATOM 2337 N N . THR A 1 333 ? -1.000 30.686 -29.880 1.00 83.00 333 THR A N 1
ATOM 2338 C CA . THR A 1 333 ? -0.886 31.214 -31.249 1.00 83.00 333 THR A CA 1
ATOM 2339 C C . THR A 1 333 ? 0.506 30.954 -31.831 1.00 83.00 333 THR A C 1
ATOM 2341 O O . THR A 1 333 ? 0.638 30.696 -33.023 1.00 83.00 333 THR A O 1
ATOM 2344 N N . THR A 1 334 ? 1.550 30.965 -30.997 1.00 82.31 334 THR A N 1
ATOM 2345 C CA . THR A 1 334 ? 2.920 30.627 -31.419 1.00 82.31 334 THR A CA 1
ATOM 2346 C C . THR A 1 334 ? 3.043 29.142 -31.767 1.00 82.31 334 THR A C 1
ATOM 2348 O O . THR A 1 334 ? 3.627 28.804 -32.796 1.00 82.31 334 THR A O 1
ATOM 2351 N N . ALA A 1 335 ? 2.439 28.259 -30.966 1.00 79.69 335 ALA A N 1
ATOM 2352 C CA . ALA A 1 335 ? 2.374 26.830 -31.248 1.00 79.69 335 ALA A CA 1
ATOM 2353 C C . ALA A 1 335 ? 1.536 26.534 -32.506 1.00 79.69 335 ALA A C 1
ATOM 2355 O O . ALA A 1 335 ? 1.974 25.789 -33.379 1.00 79.69 335 ALA A O 1
ATOM 2356 N N . ASP A 1 336 ? 0.368 27.161 -32.657 1.00 83.56 336 ASP A N 1
ATOM 2357 C CA . ASP A 1 336 ? -0.498 27.061 -33.839 1.00 83.56 336 ASP A CA 1
ATOM 2358 C C . ASP A 1 336 ? 0.213 27.519 -35.120 1.00 83.56 336 ASP A C 1
ATOM 2360 O O . ASP A 1 336 ? 0.138 26.836 -36.150 1.00 83.56 336 ASP A O 1
ATOM 2364 N N . ASN A 1 337 ? 0.935 28.644 -35.052 1.00 87.50 337 ASN A N 1
ATOM 2365 C CA . ASN A 1 337 ? 1.766 29.149 -36.143 1.00 87.50 337 ASN A CA 1
ATOM 2366 C C . ASN A 1 337 ? 2.864 28.131 -36.488 1.00 87.50 337 ASN A C 1
ATOM 2368 O O . ASN A 1 337 ? 2.913 27.678 -37.631 1.00 87.50 337 ASN A O 1
ATOM 2372 N N . TRP A 1 338 ? 3.657 27.674 -35.507 1.00 91.00 338 TRP A N 1
ATOM 2373 C CA . TRP A 1 338 ? 4.753 26.716 -35.720 1.00 91.00 338 TRP A CA 1
ATOM 2374 C C . TRP A 1 338 ? 4.244 25.428 -36.376 1.00 91.00 338 TRP A C 1
ATOM 2376 O O . TRP A 1 338 ? 4.784 24.979 -37.392 1.00 91.00 338 TRP A O 1
ATOM 2386 N N . ARG A 1 339 ? 3.140 24.865 -35.860 1.00 89.56 339 ARG A N 1
ATOM 2387 C CA . ARG A 1 339 ? 2.496 23.669 -36.425 1.00 89.56 339 ARG A CA 1
ATOM 2388 C C . ARG A 1 339 ? 2.061 23.917 -37.866 1.00 89.56 339 ARG A C 1
ATOM 2390 O O . ARG A 1 339 ? 2.348 23.098 -38.740 1.00 89.56 339 ARG A O 1
ATOM 2397 N N . THR A 1 340 ? 1.417 25.050 -38.139 1.00 89.25 340 THR A N 1
ATOM 2398 C CA . THR A 1 340 ? 0.952 25.422 -39.485 1.00 89.25 340 THR A CA 1
ATOM 2399 C C . THR A 1 340 ? 2.113 25.607 -40.468 1.00 89.25 340 THR A C 1
ATOM 2401 O O . THR A 1 340 ? 2.015 25.162 -41.614 1.00 89.25 340 THR A O 1
ATOM 2404 N N . THR A 1 341 ? 3.216 26.214 -40.026 1.00 93.00 341 THR A N 1
ATOM 2405 C CA . THR A 1 341 ? 4.423 26.460 -40.824 1.00 93.00 341 THR A CA 1
ATOM 2406 C C . THR A 1 341 ? 5.166 25.158 -41.147 1.00 93.00 341 THR A C 1
ATOM 2408 O O . THR A 1 341 ? 5.516 24.922 -42.307 1.00 93.00 341 THR A O 1
ATOM 2411 N N . HIS A 1 342 ? 5.380 24.283 -40.156 1.00 89.75 342 HIS A N 1
ATOM 2412 C CA . HIS A 1 342 ? 6.357 23.189 -40.266 1.00 89.75 342 HIS A CA 1
ATOM 2413 C C . HIS A 1 342 ? 5.774 21.804 -40.580 1.00 89.75 342 HIS A C 1
ATOM 2415 O O . HIS A 1 342 ? 6.482 20.986 -41.171 1.00 89.75 342 HIS A O 1
ATOM 2421 N N . THR A 1 343 ? 4.486 21.535 -40.311 1.00 88.00 343 THR A N 1
ATOM 2422 C CA . THR A 1 343 ? 3.856 20.210 -40.560 1.00 88.00 343 THR A CA 1
ATOM 2423 C C . THR A 1 343 ? 4.098 19.683 -41.982 1.00 88.00 343 THR A C 1
ATOM 2425 O O . THR A 1 343 ? 4.375 18.500 -42.174 1.00 88.00 343 THR A O 1
ATOM 2428 N N . GLY A 1 344 ? 4.026 20.556 -42.994 1.00 86.56 344 GLY A N 1
ATOM 2429 C CA . GLY A 1 344 ? 4.228 20.174 -44.398 1.00 86.56 344 GLY A CA 1
ATOM 2430 C C . GLY A 1 344 ? 5.665 19.766 -44.749 1.00 86.56 344 GLY A C 1
ATOM 2431 O O . GLY A 1 344 ? 5.863 19.014 -45.703 1.00 86.56 344 GLY A O 1
ATOM 2432 N N . THR A 1 345 ? 6.651 20.235 -43.981 1.00 87.06 345 THR A N 1
ATOM 2433 C CA . THR A 1 345 ? 8.070 19.869 -44.118 1.00 87.06 345 THR A CA 1
ATOM 2434 C C . THR A 1 345 ? 8.358 18.569 -43.369 1.00 87.06 345 THR A C 1
ATOM 2436 O O . THR A 1 345 ? 8.962 17.653 -43.924 1.00 87.06 345 THR A O 1
ATOM 2439 N N . LEU A 1 346 ? 7.857 18.463 -42.137 1.00 84.62 346 LEU A N 1
ATOM 2440 C CA . LEU A 1 346 ? 8.095 17.347 -41.217 1.00 84.62 346 LEU A CA 1
ATOM 2441 C C . LEU A 1 346 ? 7.443 16.036 -41.693 1.00 84.62 346 LEU A C 1
ATOM 2443 O O . LEU A 1 346 ? 8.048 14.965 -41.608 1.00 84.62 346 LEU A O 1
ATOM 2447 N N . ALA A 1 347 ? 6.284 16.127 -42.351 1.00 82.12 347 ALA A N 1
ATOM 2448 C CA . ALA A 1 347 ? 5.661 15.001 -43.051 1.00 82.12 347 ALA A CA 1
ATOM 2449 C C . ALA A 1 347 ? 6.465 14.494 -44.276 1.00 82.12 347 ALA A C 1
ATOM 2451 O O . ALA A 1 347 ? 6.113 13.469 -44.863 1.00 82.12 347 ALA A O 1
ATOM 2452 N N . GLY A 1 348 ? 7.519 15.209 -44.691 1.00 82.25 348 GLY A N 1
ATOM 2453 C CA . GLY A 1 348 ? 8.438 14.827 -45.767 1.00 82.25 348 GLY A CA 1
ATOM 2454 C C . GLY A 1 348 ? 9.749 14.180 -45.301 1.00 82.25 348 GLY A C 1
ATOM 2455 O O . GLY A 1 348 ? 10.562 13.812 -46.152 1.00 82.25 348 GLY A O 1
ATOM 2456 N N . LEU A 1 349 ? 9.973 14.058 -43.987 1.00 82.62 349 LEU A N 1
ATOM 2457 C CA . LEU A 1 349 ? 11.178 13.459 -43.409 1.00 82.62 349 LEU A CA 1
ATOM 2458 C C . LEU A 1 349 ? 11.168 11.917 -43.473 1.00 82.62 349 LEU A C 1
ATOM 2460 O O . LEU A 1 349 ? 10.199 11.279 -43.890 1.00 82.62 349 LEU A O 1
ATOM 2464 N N . SER A 1 350 ? 12.292 11.312 -43.084 1.00 74.19 350 SER A N 1
ATOM 2465 C CA . SER A 1 350 ? 12.474 9.863 -42.964 1.00 74.19 350 SER A CA 1
ATOM 2466 C C . SER A 1 350 ? 13.236 9.566 -41.662 1.00 74.19 350 SER A C 1
ATOM 2468 O O . SER A 1 350 ? 14.467 9.549 -41.702 1.00 74.19 350 SER A O 1
ATOM 2470 N N . PRO A 1 351 ? 12.542 9.306 -40.540 1.00 66.25 351 PRO A N 1
ATOM 2471 C CA . PRO A 1 351 ? 11.123 8.952 -40.461 1.00 66.25 351 PRO A CA 1
ATOM 2472 C C . PRO A 1 351 ? 10.156 10.101 -40.751 1.00 66.25 351 PRO A C 1
ATOM 2474 O O . PRO A 1 351 ? 10.459 11.265 -40.524 1.00 66.25 351 PRO A O 1
ATOM 2477 N N . VAL A 1 352 ? 8.968 9.751 -41.247 1.00 76.50 352 VAL A N 1
ATOM 2478 C CA . VAL A 1 352 ? 7.863 10.705 -41.401 1.00 76.50 352 VAL A CA 1
ATOM 2479 C C . VAL A 1 352 ? 7.418 11.128 -40.007 1.00 76.50 352 VAL A C 1
ATOM 2481 O O . VAL A 1 352 ? 7.057 10.265 -39.205 1.00 76.50 352 VAL A O 1
ATOM 2484 N N . LEU A 1 353 ? 7.424 12.430 -39.729 1.00 76.44 353 LEU A N 1
ATOM 2485 C CA . LEU A 1 353 ? 6.946 12.974 -38.462 1.00 76.44 353 LEU A CA 1
ATOM 2486 C C . LEU A 1 353 ? 5.536 13.543 -38.652 1.00 76.44 353 LEU A C 1
ATOM 2488 O O . LEU A 1 353 ? 5.302 14.373 -39.533 1.00 76.44 353 LEU A O 1
ATOM 2492 N N . THR A 1 354 ? 4.585 13.096 -37.834 1.00 75.69 354 THR A N 1
ATOM 2493 C CA . THR A 1 354 ? 3.238 13.674 -37.774 1.00 75.69 354 THR A CA 1
ATOM 2494 C C . THR A 1 354 ? 3.161 14.669 -36.631 1.00 75.69 354 THR A C 1
ATOM 2496 O O . THR A 1 354 ? 3.385 14.299 -35.481 1.00 75.69 354 THR A O 1
ATOM 2499 N N . VAL A 1 355 ? 2.816 15.915 -36.951 1.00 76.94 355 VAL A N 1
ATOM 2500 C CA . VAL A 1 355 ? 2.602 16.975 -35.963 1.00 76.94 355 VAL A CA 1
ATOM 2501 C C . VAL A 1 355 ? 1.113 17.067 -35.638 1.00 76.94 355 VAL A C 1
ATOM 2503 O O . VAL A 1 355 ? 0.285 17.159 -36.548 1.00 76.94 355 VAL A O 1
ATOM 2506 N N . THR A 1 356 ? 0.767 17.055 -34.354 1.00 76.19 356 THR A N 1
ATOM 2507 C CA . THR A 1 356 ? -0.616 17.136 -33.865 1.00 76.19 356 THR A CA 1
ATOM 2508 C C . THR A 1 356 ? -0.802 18.220 -32.807 1.00 76.19 356 THR A C 1
ATOM 2510 O O . THR A 1 356 ? 0.146 18.799 -32.280 1.00 76.19 356 THR A O 1
ATOM 2513 N N . ASP A 1 357 ? -2.069 18.542 -32.558 1.00 73.31 357 ASP A N 1
ATOM 2514 C CA . ASP A 1 357 ? -2.503 19.485 -31.532 1.00 73.31 357 ASP A CA 1
ATOM 2515 C C . ASP A 1 357 ? -2.347 18.877 -30.135 1.00 73.31 357 ASP A C 1
ATOM 2517 O O . ASP A 1 357 ? -2.883 17.796 -29.889 1.00 73.31 357 ASP A O 1
ATOM 2521 N N . GLY A 1 358 ? -1.626 19.559 -29.242 1.00 62.09 358 GLY A N 1
ATOM 2522 C CA . GLY A 1 358 ? -1.569 19.211 -27.819 1.00 62.09 358 GLY A CA 1
ATOM 2523 C C . GLY A 1 358 ? -2.473 20.087 -26.942 1.00 62.09 358 GLY A C 1
ATOM 2524 O O . GLY A 1 358 ? -2.420 19.984 -25.718 1.00 62.09 358 GLY A O 1
ATOM 2525 N N . GLY A 1 359 ? -3.276 20.976 -27.536 1.00 71.69 359 GLY A N 1
ATOM 2526 C CA . GLY A 1 359 ? -3.983 22.032 -26.820 1.00 71.69 359 GLY A CA 1
ATOM 2527 C C . GLY A 1 359 ? -3.108 23.271 -26.560 1.00 71.69 359 GLY A C 1
ATOM 2528 O O . GLY A 1 359 ? -2.112 23.481 -27.258 1.00 71.69 359 GLY A O 1
ATOM 2529 N N . PRO A 1 360 ? -3.482 24.116 -25.578 1.00 66.50 360 PRO A N 1
ATOM 2530 C CA . PRO A 1 360 ? -2.793 25.373 -25.274 1.00 66.50 360 PRO A CA 1
ATOM 2531 C C . PRO A 1 360 ? -1.275 25.204 -25.137 1.00 66.50 360 PRO A C 1
ATOM 2533 O O . PRO A 1 360 ? -0.811 24.273 -24.483 1.00 66.50 360 PRO A O 1
ATOM 2536 N N . ALA A 1 361 ? -0.520 26.100 -25.775 1.00 67.69 361 ALA A N 1
ATOM 2537 C CA . ALA A 1 361 ? 0.945 26.112 -25.886 1.00 67.69 361 ALA A CA 1
ATOM 2538 C C . ALA A 1 361 ? 1.654 24.831 -26.403 1.00 67.69 361 ALA A C 1
ATOM 2540 O O . ALA A 1 361 ? 2.885 24.816 -26.446 1.00 67.69 361 ALA A O 1
ATOM 2541 N N . ARG A 1 362 ? 0.948 23.761 -26.805 1.00 68.88 362 ARG A N 1
ATOM 2542 C CA . ARG A 1 362 ? 1.552 22.425 -26.992 1.00 68.88 362 ARG A CA 1
ATOM 2543 C C . ARG A 1 362 ? 1.636 21.948 -28.442 1.00 68.88 362 ARG A C 1
ATOM 2545 O O . ARG A 1 362 ? 0.719 22.107 -29.248 1.00 68.88 362 ARG A O 1
ATOM 2552 N N . ILE A 1 363 ? 2.746 21.276 -28.742 1.00 72.25 363 ILE A N 1
ATOM 2553 C CA . ILE A 1 363 ? 3.086 20.721 -30.054 1.00 72.25 363 ILE A CA 1
ATOM 2554 C C . ILE A 1 363 ? 3.496 19.264 -29.855 1.00 72.25 363 ILE A C 1
ATOM 2556 O O . ILE A 1 363 ? 4.541 18.995 -29.275 1.00 72.25 363 ILE A O 1
ATOM 2560 N N . ILE A 1 364 ? 2.698 18.323 -30.360 1.00 72.12 364 ILE A N 1
ATOM 2561 C CA . ILE A 1 364 ? 3.037 16.895 -30.314 1.00 72.12 364 ILE A CA 1
ATOM 2562 C C . ILE A 1 364 ? 3.679 16.513 -31.649 1.00 72.12 364 ILE A C 1
ATOM 2564 O O . ILE A 1 364 ? 3.106 16.796 -32.703 1.00 72.12 364 ILE A O 1
ATOM 2568 N N . ILE A 1 365 ? 4.847 15.864 -31.617 1.00 73.56 365 ILE A N 1
ATOM 2569 C CA . ILE A 1 365 ? 5.577 15.409 -32.809 1.00 73.56 365 ILE A CA 1
ATOM 2570 C C . ILE A 1 365 ? 5.823 13.902 -32.694 1.00 73.56 365 ILE A C 1
ATOM 2572 O O . ILE A 1 365 ? 6.674 13.458 -31.932 1.00 73.56 365 ILE A O 1
ATOM 2576 N N . THR A 1 366 ? 5.084 13.098 -33.459 1.00 74.12 366 THR A N 1
ATOM 2577 C CA . THR A 1 366 ? 5.182 11.630 -33.403 1.00 74.12 366 THR A CA 1
ATOM 2578 C C . THR A 1 366 ? 5.933 11.075 -34.619 1.00 74.12 366 THR A C 1
ATOM 2580 O O . THR A 1 366 ? 5.510 11.327 -35.752 1.00 74.12 366 THR A O 1
ATOM 2583 N N . PRO A 1 367 ? 7.011 10.288 -34.442 1.00 69.62 367 PRO A N 1
ATOM 2584 C CA . PRO A 1 367 ? 7.668 9.593 -35.542 1.00 69.62 367 PRO A CA 1
ATOM 2585 C C . PRO A 1 367 ? 6.883 8.352 -35.983 1.00 69.62 367 PRO A C 1
ATOM 2587 O O . PRO A 1 367 ? 6.453 7.536 -35.171 1.00 69.62 367 PRO A O 1
ATOM 2590 N N . ALA A 1 368 ? 6.767 8.139 -37.295 1.00 64.81 368 ALA A N 1
ATOM 2591 C CA . ALA A 1 368 ? 6.173 6.920 -37.854 1.00 64.81 368 ALA A CA 1
ATOM 2592 C C . ALA A 1 368 ? 7.043 5.655 -37.651 1.00 64.81 368 ALA A C 1
ATOM 2594 O O . ALA A 1 368 ? 6.569 4.540 -37.879 1.00 64.81 368 ALA A O 1
ATOM 2595 N N . SER A 1 369 ? 8.317 5.819 -37.272 1.00 54.06 369 SER A N 1
ATOM 2596 C CA . SER A 1 369 ? 9.265 4.746 -36.937 1.00 54.06 369 SER A CA 1
ATOM 2597 C C . SER A 1 369 ? 10.570 5.325 -36.377 1.00 54.06 369 SER A C 1
ATOM 2599 O O . SER A 1 369 ? 11.071 6.286 -36.949 1.00 54.06 369 SER A O 1
ATOM 2601 N N . GLY A 1 370 ? 11.198 4.693 -35.384 1.00 55.16 370 GLY A N 1
ATOM 2602 C CA . GLY A 1 370 ? 12.495 5.147 -34.853 1.00 55.16 370 GLY A CA 1
ATOM 2603 C C . GLY A 1 370 ? 12.407 6.422 -34.006 1.00 55.16 370 GLY A C 1
ATOM 2604 O O . GLY A 1 370 ? 11.319 6.948 -33.784 1.00 55.16 370 GLY A O 1
ATOM 2605 N N . THR A 1 371 ? 13.562 6.886 -33.529 1.00 52.06 371 THR A N 1
ATOM 2606 C CA . THR A 1 371 ? 13.673 7.941 -32.511 1.00 52.06 371 THR A CA 1
ATOM 2607 C C . THR A 1 371 ? 14.411 9.151 -33.099 1.00 52.06 371 THR A C 1
ATOM 2609 O O . THR A 1 371 ? 15.630 9.066 -33.255 1.00 52.06 371 THR A O 1
ATOM 2612 N N . PRO A 1 372 ? 13.712 10.232 -33.493 1.00 59.38 372 PRO A N 1
ATOM 2613 C CA . PRO A 1 372 ? 14.356 11.496 -33.839 1.00 59.38 372 PRO A CA 1
ATOM 2614 C C . PRO A 1 372 ? 14.916 12.159 -32.575 1.00 59.38 372 PRO A C 1
ATOM 2616 O O . PRO A 1 372 ? 14.380 11.968 -31.481 1.00 59.38 372 PRO A O 1
ATOM 2619 N N . VAL A 1 373 ? 15.981 12.940 -32.728 1.00 62.00 373 VAL A N 1
ATOM 2620 C CA . VAL A 1 373 ? 16.553 13.744 -31.641 1.00 62.00 373 VAL A CA 1
ATOM 2621 C C . VAL A 1 373 ? 15.888 15.114 -31.643 1.00 62.00 373 VAL A C 1
ATOM 2623 O O . VAL A 1 373 ? 15.798 15.744 -32.696 1.00 62.00 373 VAL A O 1
ATOM 2626 N N . PHE A 1 374 ? 15.461 15.573 -30.468 1.00 67.88 374 PHE A N 1
ATOM 2627 C CA . PHE A 1 374 ? 14.902 16.904 -30.263 1.00 67.88 374 PHE A CA 1
ATOM 2628 C C . PHE A 1 374 ? 15.810 17.724 -29.344 1.00 67.88 374 PHE A C 1
ATOM 2630 O O . PHE A 1 374 ? 16.239 17.224 -28.303 1.00 67.88 374 PHE A O 1
ATOM 2637 N N . THR A 1 375 ? 16.077 18.979 -29.704 1.00 64.62 375 THR A N 1
ATOM 2638 C CA . THR A 1 375 ? 16.977 19.862 -28.942 1.00 64.62 375 THR A CA 1
ATOM 2639 C C . THR A 1 375 ? 16.428 21.287 -28.836 1.00 64.62 375 THR A C 1
ATOM 2641 O O . THR A 1 375 ? 15.779 21.797 -29.753 1.00 64.62 375 THR A O 1
ATOM 2644 N N . ASP A 1 376 ? 16.652 21.918 -27.679 1.00 65.50 376 ASP A N 1
ATOM 2645 C CA . ASP A 1 376 ? 16.104 23.235 -27.331 1.00 65.50 376 ASP A CA 1
ATOM 2646 C C . ASP A 1 376 ? 17.122 24.357 -27.604 1.00 65.50 376 ASP A C 1
ATOM 2648 O O . ASP A 1 376 ? 17.760 24.887 -26.693 1.00 65.50 376 ASP A O 1
ATOM 2652 N N . ASP A 1 377 ? 17.281 24.737 -28.875 1.00 70.31 377 ASP A N 1
ATOM 2653 C CA . ASP A 1 377 ? 18.177 25.831 -29.309 1.00 70.31 377 ASP A CA 1
ATOM 2654 C C . ASP A 1 377 ? 17.567 27.241 -29.083 1.00 70.31 377 ASP A C 1
ATOM 2656 O O . ASP A 1 377 ? 17.900 28.245 -29.724 1.00 70.31 377 ASP A O 1
ATOM 2660 N N . SER A 1 378 ? 16.648 27.322 -28.122 1.00 62.47 378 SER A N 1
ATOM 2661 C CA . SER A 1 378 ? 15.907 28.510 -27.719 1.00 62.47 378 SER A CA 1
ATOM 2662 C C . SER A 1 378 ? 16.770 29.548 -26.984 1.00 62.47 378 SER A C 1
ATOM 2664 O O . SER A 1 378 ? 17.450 29.230 -26.004 1.00 62.47 378 SER A O 1
ATOM 2666 N N . PRO A 1 379 ? 16.710 30.843 -27.356 1.00 54.66 379 PRO A N 1
ATOM 2667 C CA . PRO A 1 379 ? 17.335 31.896 -26.563 1.00 54.66 379 PRO A CA 1
ATOM 2668 C C . PRO A 1 379 ? 16.628 32.060 -25.205 1.00 54.66 379 PRO A C 1
ATOM 2670 O O . PRO A 1 379 ? 15.402 32.037 -25.121 1.00 54.66 379 PRO A O 1
ATOM 2673 N N . ALA A 1 380 ? 17.422 32.261 -24.147 1.00 44.16 380 ALA A N 1
ATOM 2674 C CA . ALA A 1 380 ? 16.996 32.195 -22.745 1.00 44.16 380 ALA A CA 1
ATOM 2675 C C . ALA A 1 380 ? 15.695 32.963 -22.421 1.00 44.16 380 ALA A C 1
ATOM 2677 O O . ALA A 1 380 ? 15.636 34.189 -22.539 1.00 44.16 380 ALA A O 1
ATOM 2678 N N . GLY A 1 381 ? 14.694 32.226 -21.930 1.00 47.38 381 GLY A N 1
ATOM 2679 C CA . GLY A 1 381 ? 13.330 32.714 -21.675 1.00 47.38 381 GLY A CA 1
ATOM 2680 C C . GLY A 1 381 ? 12.229 31.718 -22.062 1.00 47.38 381 GLY A C 1
ATOM 2681 O O . GLY A 1 381 ? 11.053 32.027 -21.908 1.00 47.38 381 GLY A O 1
ATOM 2682 N N . MET A 1 382 ? 12.616 30.550 -22.573 1.00 48.81 382 MET A N 1
ATOM 2683 C CA . MET A 1 382 ? 11.772 29.421 -22.962 1.00 48.81 382 MET A CA 1
ATOM 2684 C C . MET A 1 382 ? 12.540 28.146 -22.568 1.00 48.81 382 MET A C 1
ATOM 2686 O O . MET A 1 382 ? 13.773 28.190 -22.519 1.00 48.81 382 MET A O 1
ATOM 2690 N N . SER A 1 383 ? 11.842 27.057 -22.255 1.00 49.97 383 SER A N 1
ATOM 2691 C CA . SER A 1 383 ? 12.461 25.774 -21.897 1.00 49.97 383 SER A CA 1
ATOM 2692 C C . SER A 1 383 ? 11.502 24.615 -22.138 1.00 49.97 383 SER A C 1
ATOM 2694 O O . SER A 1 383 ? 10.326 24.726 -21.779 1.00 49.97 383 SER A O 1
ATOM 2696 N N . PHE A 1 384 ? 12.003 23.503 -22.671 1.00 53.78 384 PHE A N 1
ATOM 2697 C CA . PHE A 1 384 ? 11.252 22.248 -22.736 1.00 53.78 384 PHE A CA 1
ATOM 2698 C C . PHE A 1 384 ? 11.140 21.570 -21.357 1.00 53.78 384 PHE A C 1
ATOM 2700 O O . PHE A 1 384 ? 12.106 21.538 -20.593 1.00 53.78 384 PHE A O 1
ATOM 2707 N N . THR A 1 385 ? 9.973 20.988 -21.069 1.00 47.28 385 THR A N 1
ATOM 2708 C CA . THR A 1 385 ? 9.747 20.078 -19.931 1.00 47.28 385 THR A CA 1
ATOM 2709 C C . THR A 1 385 ? 9.373 18.678 -20.423 1.00 47.28 385 THR A C 1
ATOM 2711 O O . THR A 1 385 ? 8.710 18.530 -21.448 1.00 47.28 385 THR A O 1
ATOM 2714 N N . GLU A 1 386 ? 9.804 17.676 -19.663 1.00 49.69 386 GLU A N 1
ATOM 2715 C CA . GLU A 1 386 ? 9.905 16.256 -20.010 1.00 49.69 386 GLU A CA 1
ATOM 2716 C C . GLU A 1 386 ? 8.934 15.430 -19.136 1.00 49.69 386 GLU A C 1
ATOM 2718 O O . GLU A 1 386 ? 8.846 15.657 -17.926 1.00 49.69 386 GLU A O 1
ATOM 2723 N N . TYR A 1 387 ? 8.184 14.498 -19.731 1.00 55.84 387 TYR A N 1
ATOM 2724 C CA . TYR A 1 387 ? 7.123 13.701 -19.091 1.00 55.84 387 TYR A CA 1
ATOM 2725 C C . TYR A 1 387 ? 7.124 12.244 -19.606 1.00 55.84 387 TYR A C 1
ATOM 2727 O O . TYR A 1 387 ? 7.994 11.846 -20.380 1.00 55.84 387 TYR A O 1
ATOM 2735 N N . GLN A 1 388 ? 6.184 11.420 -19.125 1.00 44.84 388 GLN A N 1
ATOM 2736 C CA . GLN A 1 388 ? 5.982 10.047 -19.597 1.00 44.84 388 GLN A CA 1
ATOM 2737 C C . GLN A 1 388 ? 4.493 9.758 -19.834 1.00 44.84 388 GLN A C 1
ATOM 2739 O O . GLN A 1 388 ? 3.650 9.996 -18.967 1.00 44.84 388 GLN A O 1
ATOM 2744 N N . ALA A 1 389 ? 4.175 9.164 -20.985 1.00 59.19 389 ALA A N 1
ATOM 2745 C CA . ALA A 1 389 ? 2.833 8.684 -21.301 1.00 59.19 389 ALA A CA 1
ATOM 2746 C C . ALA A 1 389 ? 2.527 7.325 -20.639 1.00 59.19 389 ALA A C 1
ATOM 2748 O O . ALA A 1 389 ? 3.325 6.387 -20.697 1.00 59.19 389 ALA A O 1
ATOM 2749 N N . SER A 1 390 ? 1.322 7.184 -20.081 1.00 73.00 390 SER A N 1
ATOM 2750 C CA . SER A 1 390 ? 0.818 5.940 -19.477 1.00 73.00 390 SER A CA 1
ATOM 2751 C C . SER A 1 390 ? -0.323 5.322 -20.302 1.00 73.00 390 SER A C 1
ATOM 2753 O O . SER A 1 390 ? -0.859 5.946 -21.223 1.00 73.00 390 SER A O 1
ATOM 2755 N N . SER A 1 391 ? -0.704 4.068 -20.027 1.00 80.44 391 SER A N 1
ATOM 2756 C CA . SER A 1 391 ? -1.797 3.404 -20.757 1.00 80.44 391 SER A CA 1
ATOM 2757 C C . SER A 1 391 ? -2.549 2.365 -19.926 1.00 80.44 391 SER A C 1
ATOM 2759 O O . SER A 1 391 ? -1.979 1.746 -19.030 1.00 80.44 391 SER A O 1
ATOM 2761 N N . VAL A 1 392 ? -3.828 2.164 -20.253 1.00 77.25 392 VAL A N 1
ATOM 2762 C CA . VAL A 1 392 ? -4.760 1.256 -19.567 1.00 77.25 392 VAL A CA 1
ATOM 2763 C C . VAL A 1 392 ? -5.545 0.452 -20.595 1.00 77.25 392 VAL A C 1
ATOM 2765 O O . VAL A 1 392 ? -6.081 1.013 -21.548 1.00 77.25 392 VAL A O 1
ATOM 2768 N N . ILE A 1 393 ? -5.657 -0.863 -20.405 1.00 83.12 393 ILE A N 1
ATOM 2769 C CA . ILE A 1 393 ? -6.434 -1.745 -21.287 1.00 83.12 393 ILE A CA 1
ATOM 2770 C C . ILE A 1 393 ? -7.795 -2.025 -20.647 1.00 83.12 393 ILE A C 1
ATOM 2772 O O . ILE A 1 393 ? -7.863 -2.610 -19.569 1.00 83.12 393 ILE A O 1
ATOM 2776 N N . LEU A 1 394 ? -8.885 -1.650 -21.321 1.00 78.38 394 LEU A N 1
ATOM 2777 C CA . LEU A 1 394 ? -10.232 -1.963 -20.852 1.00 78.38 394 LEU A CA 1
ATOM 2778 C C . LEU A 1 394 ? -10.596 -3.434 -21.095 1.00 78.38 394 LEU A C 1
ATOM 2780 O O . LEU A 1 394 ? -10.429 -3.969 -22.193 1.00 78.38 394 LEU A O 1
ATOM 2784 N N . ALA A 1 395 ? -11.198 -4.051 -20.081 1.00 74.50 395 ALA A N 1
ATOM 2785 C CA . ALA A 1 395 ? -11.823 -5.368 -20.135 1.00 74.50 395 ALA A CA 1
ATOM 2786 C C . ALA A 1 395 ? -13.184 -5.326 -19.418 1.00 74.50 395 ALA A C 1
ATOM 2788 O O . ALA A 1 395 ? -13.406 -4.483 -18.554 1.00 74.50 395 ALA A O 1
ATOM 2789 N N . GLY A 1 396 ? -14.107 -6.213 -19.795 1.00 70.12 396 GLY A N 1
ATOM 2790 C CA . GLY A 1 396 ? -15.456 -6.275 -19.221 1.00 70.12 396 GLY A CA 1
ATOM 2791 C C . GLY A 1 396 ? -16.506 -6.758 -20.224 1.00 70.12 396 GLY A C 1
ATOM 2792 O O . GLY A 1 396 ? -16.189 -7.039 -21.383 1.00 70.12 396 GLY A O 1
ATOM 2793 N N . THR A 1 397 ? -17.764 -6.848 -19.779 1.00 66.38 397 THR A N 1
ATOM 2794 C CA . THR A 1 397 ? -18.932 -7.113 -20.654 1.00 66.38 397 THR A CA 1
ATOM 2795 C C . THR A 1 397 ? -20.182 -6.284 -20.313 1.00 66.38 397 THR A C 1
ATOM 2797 O O . THR A 1 397 ? -21.168 -6.343 -21.046 1.00 66.38 397 THR A O 1
ATOM 2800 N N . ASN A 1 398 ? -20.156 -5.531 -19.211 1.00 71.38 398 ASN A N 1
ATOM 2801 C CA . ASN A 1 398 ? -21.242 -4.727 -18.648 1.00 71.38 398 ASN A CA 1
ATOM 2802 C C . ASN A 1 398 ? -20.683 -3.794 -17.546 1.00 71.38 398 ASN A C 1
ATOM 2804 O O . ASN A 1 398 ? -19.488 -3.828 -17.260 1.00 71.38 398 ASN A O 1
ATOM 2808 N N . GLY A 1 399 ? -21.546 -2.980 -16.925 1.00 77.25 399 GLY A N 1
ATOM 2809 C CA . GLY A 1 399 ? -21.197 -2.091 -15.806 1.00 77.25 399 GLY A CA 1
ATOM 2810 C C . GLY A 1 399 ? -20.871 -0.655 -16.233 1.00 77.25 399 GLY A C 1
ATOM 2811 O O . GLY A 1 399 ? -21.322 -0.192 -17.280 1.00 77.25 399 GLY A O 1
ATOM 2812 N N . ASN A 1 400 ? -20.079 0.042 -15.418 1.00 73.38 400 ASN A N 1
ATOM 2813 C CA . ASN A 1 400 ? -19.449 1.316 -15.765 1.00 73.38 400 ASN A CA 1
ATOM 2814 C C . ASN A 1 400 ? -17.928 1.130 -15.749 1.00 73.38 400 ASN A C 1
ATOM 2816 O O . ASN A 1 400 ? -17.389 0.523 -14.827 1.00 73.38 400 ASN A O 1
ATOM 2820 N N . THR A 1 401 ? -17.232 1.700 -16.728 1.00 74.44 401 THR A N 1
ATOM 2821 C CA . THR A 1 401 ? -15.784 1.899 -16.662 1.00 74.44 401 THR A CA 1
ATOM 2822 C C . THR A 1 401 ? -15.519 3.185 -15.890 1.00 74.44 401 THR A C 1
ATOM 2824 O O . THR A 1 401 ? -15.841 4.275 -16.361 1.00 74.44 401 THR A O 1
ATOM 2827 N N . ILE A 1 402 ? -14.926 3.053 -14.708 1.00 80.31 402 ILE A N 1
ATOM 2828 C CA . ILE A 1 402 ? -14.414 4.170 -13.913 1.00 80.31 402 ILE A CA 1
ATOM 2829 C C . ILE A 1 402 ? -12.889 4.140 -14.013 1.00 80.31 402 ILE A C 1
ATOM 2831 O O . ILE A 1 402 ? -12.288 3.079 -13.833 1.00 80.31 402 ILE A O 1
ATOM 2835 N N . ILE A 1 403 ? -12.292 5.293 -14.316 1.00 78.75 403 ILE A N 1
ATOM 2836 C CA . ILE A 1 403 ? -10.841 5.489 -14.378 1.00 78.75 403 ILE A CA 1
ATOM 2837 C C . ILE A 1 403 ? -10.494 6.745 -13.590 1.00 78.75 403 ILE A C 1
ATOM 2839 O O . ILE A 1 403 ? -11.066 7.806 -13.853 1.00 78.75 403 ILE A O 1
ATOM 2843 N N . GLU A 1 404 ? -9.559 6.648 -12.650 1.00 81.06 404 GLU A N 1
ATOM 2844 C CA . GLU A 1 404 ? -9.020 7.834 -11.988 1.00 81.06 404 GLU A CA 1
ATOM 2845 C C . GLU A 1 404 ? -7.906 8.481 -12.825 1.00 81.06 404 GLU A C 1
ATOM 2847 O O . GLU A 1 404 ? -6.993 7.796 -13.275 1.00 81.06 404 GLU A O 1
ATOM 2852 N N . VAL A 1 405 ? -7.945 9.808 -12.986 1.00 78.50 405 VAL A N 1
ATOM 2853 C CA . VAL A 1 405 ? -6.816 10.596 -13.510 1.00 78.50 405 VAL A CA 1
ATOM 2854 C C . VAL A 1 405 ? -6.395 11.626 -12.461 1.00 78.50 405 VAL A C 1
ATOM 2856 O O . VAL A 1 405 ? -7.144 12.561 -12.162 1.00 78.50 405 VAL A O 1
ATOM 2859 N N . ASP A 1 406 ? -5.203 11.431 -11.892 1.00 74.56 406 ASP A N 1
ATOM 2860 C CA . ASP A 1 406 ? -4.561 12.276 -10.875 1.00 74.56 406 ASP A CA 1
ATOM 2861 C C . ASP A 1 406 ? -5.508 12.707 -9.737 1.00 74.56 406 ASP A C 1
ATOM 2863 O O . ASP A 1 406 ? -5.745 13.900 -9.514 1.00 74.56 406 ASP A O 1
ATOM 2867 N N . GLY A 1 407 ? -6.108 11.744 -9.029 1.00 72.25 407 GLY A N 1
ATOM 2868 C CA . GLY A 1 407 ? -7.008 12.023 -7.902 1.00 72.25 407 GLY A CA 1
ATOM 2869 C C . GLY A 1 407 ? -8.418 12.484 -8.301 1.00 72.25 407 GLY A C 1
ATOM 2870 O O . GLY A 1 407 ? -9.002 13.343 -7.633 1.00 72.25 407 GLY A O 1
ATOM 2871 N N . THR A 1 408 ? -8.955 12.051 -9.446 1.00 79.06 408 THR A N 1
ATOM 2872 C CA . THR A 1 408 ? -10.335 12.351 -9.875 1.00 79.06 408 THR A CA 1
ATOM 2873 C C . THR A 1 408 ? -10.940 11.239 -10.736 1.00 79.06 408 THR A C 1
ATOM 2875 O O . THR A 1 408 ? -10.416 10.931 -11.804 1.00 79.06 408 THR A O 1
ATOM 2878 N N . ASP A 1 409 ? -12.080 10.697 -10.296 1.00 83.06 409 ASP A N 1
ATOM 2879 C CA . ASP A 1 409 ? -12.852 9.668 -11.004 1.00 83.06 409 ASP A CA 1
ATOM 2880 C C . ASP A 1 409 ? -13.507 10.215 -12.292 1.00 83.06 409 ASP A C 1
ATOM 2882 O O . ASP A 1 409 ? -14.313 11.149 -12.241 1.00 83.06 409 ASP A O 1
ATOM 2886 N N . TYR A 1 410 ? -13.266 9.569 -13.435 1.00 85.06 410 TYR A N 1
ATOM 2887 C CA . TYR A 1 410 ? -14.008 9.773 -14.684 1.00 85.06 410 TYR A CA 1
ATOM 2888 C C . TYR A 1 410 ? -14.773 8.492 -15.032 1.00 85.06 410 TYR A C 1
ATOM 2890 O O . TYR A 1 410 ? -14.215 7.397 -14.999 1.00 85.06 410 TYR A O 1
ATOM 2898 N N . THR A 1 411 ? -16.072 8.609 -15.325 1.00 86.88 411 THR A N 1
ATOM 2899 C CA . THR A 1 411 ? -16.988 7.459 -15.461 1.00 86.88 411 THR A CA 1
ATOM 2900 C C . THR A 1 411 ? -17.634 7.410 -16.840 1.00 86.88 411 THR A C 1
ATOM 2902 O O . THR A 1 411 ? -18.281 8.369 -17.255 1.00 86.88 411 THR A O 1
ATOM 2905 N N . GLU A 1 412 ? -17.537 6.259 -17.499 1.00 91.88 412 GLU A N 1
ATOM 2906 C CA . GLU A 1 412 ? -18.220 5.935 -18.751 1.00 91.88 412 GLU A CA 1
ATOM 2907 C C . GLU A 1 412 ? -19.088 4.681 -18.581 1.00 91.88 412 GLU A C 1
ATOM 2909 O O . GLU A 1 412 ? -18.715 3.758 -17.858 1.00 91.88 412 GLU A O 1
ATOM 2914 N N . THR A 1 413 ? -20.244 4.605 -19.243 1.00 86.50 413 THR A N 1
ATOM 2915 C CA . THR A 1 413 ? -21.061 3.378 -19.208 1.00 86.50 413 THR A CA 1
ATOM 2916 C C . THR A 1 413 ? -20.483 2.333 -20.157 1.00 86.50 413 THR A C 1
ATOM 2918 O O . THR A 1 413 ? -20.159 2.641 -21.303 1.00 86.50 413 THR A O 1
ATOM 2921 N N . PHE A 1 414 ? -20.360 1.084 -19.703 1.00 76.81 414 PHE A N 1
ATOM 2922 C CA . PHE A 1 414 ? -19.795 0.018 -20.523 1.00 76.81 414 PHE A CA 1
ATOM 2923 C C . PHE A 1 414 ? -20.767 -0.366 -21.654 1.00 76.81 414 PHE A C 1
ATOM 2925 O O . PHE A 1 414 ? -21.875 -0.845 -21.405 1.00 76.81 414 PHE A O 1
ATOM 2932 N N . ASP A 1 415 ? -20.348 -0.152 -22.903 1.00 80.75 415 ASP A N 1
ATOM 2933 C CA . ASP A 1 415 ? -21.106 -0.499 -24.109 1.00 80.75 415 ASP A CA 1
ATOM 2934 C C . ASP A 1 415 ? -20.953 -1.999 -24.461 1.00 80.75 415 ASP A C 1
ATOM 2936 O O . ASP A 1 415 ? -20.288 -2.769 -23.781 1.00 80.75 415 ASP A O 1
ATOM 2940 N N . SER A 1 416 ? -21.550 -2.437 -25.568 1.00 78.12 416 SER A N 1
ATOM 2941 C CA . SER A 1 416 ? -21.415 -3.760 -26.187 1.00 78.12 416 SER A CA 1
ATOM 2942 C C . SER A 1 416 ? -20.023 -4.427 -26.173 1.00 78.12 416 SER A C 1
ATOM 2944 O O . SER A 1 416 ? -19.963 -5.652 -26.293 1.00 78.12 416 SER A O 1
ATOM 2946 N N . ASN A 1 417 ? -18.914 -3.678 -26.096 1.00 88.88 417 ASN A N 1
ATOM 2947 C CA . ASN A 1 417 ? -17.552 -4.207 -25.968 1.00 88.88 417 ASN A CA 1
ATOM 2948 C C . ASN A 1 417 ? -16.548 -3.132 -25.496 1.00 88.88 417 ASN A C 1
ATOM 2950 O O . ASN A 1 417 ? -16.732 -1.941 -25.726 1.00 88.88 417 ASN A O 1
ATOM 2954 N N . ALA A 1 418 ? -15.415 -3.565 -24.937 1.00 80.94 418 ALA A N 1
ATOM 2955 C CA . ALA A 1 418 ? -14.400 -2.671 -24.372 1.00 80.94 418 ALA A CA 1
ATOM 2956 C C . ALA A 1 418 ? -13.785 -1.655 -25.364 1.00 80.94 418 ALA A C 1
ATOM 2958 O O . ALA A 1 418 ? -13.379 -0.573 -24.946 1.00 80.94 418 ALA A O 1
ATOM 2959 N N . ALA A 1 419 ? -13.733 -1.951 -26.671 1.00 87.88 419 ALA A N 1
ATOM 2960 C CA . ALA A 1 419 ? -13.174 -1.025 -27.661 1.00 87.88 419 ALA A CA 1
ATOM 2961 C C . ALA A 1 419 ? -14.143 0.109 -28.037 1.00 87.88 419 ALA A C 1
ATOM 2963 O O . ALA A 1 419 ? -13.698 1.220 -28.329 1.00 87.88 419 ALA A O 1
ATOM 2964 N N . THR A 1 420 ? -15.458 -0.130 -27.998 1.00 92.00 420 THR A N 1
ATOM 2965 C CA . THR A 1 420 ? -16.447 0.952 -28.118 1.00 92.00 420 THR A CA 1
ATOM 2966 C C . THR A 1 420 ? -16.607 1.717 -26.806 1.00 92.00 420 THR A C 1
ATOM 2968 O O . THR A 1 420 ? -16.739 2.936 -26.867 1.00 92.00 420 THR A O 1
ATOM 2971 N N . THR A 1 421 ? -16.468 1.069 -25.641 1.00 89.06 421 THR A N 1
ATOM 2972 C CA . THR A 1 421 ? -16.374 1.763 -24.341 1.00 89.06 421 THR A CA 1
ATOM 2973 C C . THR A 1 421 ? -15.171 2.714 -24.288 1.00 89.06 421 THR A C 1
ATOM 2975 O O . THR A 1 421 ? -15.333 3.873 -23.921 1.00 89.06 421 THR A O 1
ATOM 2978 N N . ALA A 1 422 ? -13.980 2.290 -24.734 1.00 87.44 422 ALA A N 1
ATOM 2979 C CA . ALA A 1 422 ? -12.797 3.161 -24.794 1.00 87.44 422 ALA A CA 1
ATOM 2980 C C . ALA A 1 422 ? -13.005 4.373 -25.725 1.00 87.44 422 ALA A C 1
ATOM 2982 O O . ALA A 1 422 ? -12.665 5.501 -25.371 1.00 87.44 422 ALA A O 1
ATOM 2983 N N . ALA A 1 423 ? -13.619 4.165 -26.896 1.00 90.62 423 ALA A N 1
ATOM 2984 C CA . ALA A 1 423 ? -13.946 5.254 -27.817 1.00 90.62 423 ALA A CA 1
ATOM 2985 C C . ALA A 1 423 ? -15.012 6.217 -27.248 1.00 90.62 423 ALA A C 1
ATOM 2987 O O . ALA A 1 423 ? -14.932 7.426 -27.477 1.00 90.62 423 ALA A O 1
ATOM 2988 N N . ALA A 1 424 ? -15.988 5.707 -26.487 1.00 92.38 424 ALA A N 1
ATOM 2989 C CA . ALA A 1 424 ? -16.964 6.525 -25.767 1.00 92.38 424 ALA A CA 1
ATOM 2990 C C . ALA A 1 424 ? -16.288 7.359 -24.666 1.00 92.38 424 ALA A C 1
ATOM 2992 O O . ALA A 1 424 ? -16.485 8.572 -24.633 1.00 92.38 424 ALA A O 1
ATOM 2993 N N . PHE A 1 425 ? -15.407 6.749 -23.864 1.00 93.00 425 PHE A N 1
ATOM 2994 C CA . PHE A 1 425 ? -14.653 7.428 -22.807 1.00 93.00 425 PHE A CA 1
ATOM 2995 C C . PHE A 1 425 ? -13.836 8.603 -23.368 1.00 93.00 425 PHE A C 1
ATOM 2997 O O . PHE A 1 425 ? -13.933 9.717 -22.860 1.00 93.00 425 PHE A O 1
ATOM 3004 N N . VAL A 1 426 ? -13.099 8.409 -24.471 1.00 92.06 426 VAL A N 1
ATOM 3005 C CA . VAL A 1 426 ? -12.394 9.516 -25.151 1.00 92.06 426 VAL A CA 1
ATOM 3006 C C . VAL A 1 426 ? -13.377 10.595 -25.618 1.00 92.06 426 VAL A C 1
ATOM 3008 O O . VAL A 1 426 ? -13.149 11.779 -25.381 1.00 92.06 426 VAL A O 1
ATOM 3011 N N . THR A 1 427 ? -14.490 10.203 -26.243 1.00 94.56 427 THR A N 1
ATOM 3012 C CA . THR A 1 427 ? -15.488 11.144 -26.788 1.00 94.56 427 THR A CA 1
ATOM 3013 C C . THR A 1 427 ? -16.145 12.009 -25.706 1.00 94.56 427 THR A C 1
ATOM 3015 O O . THR A 1 427 ? -16.405 13.189 -25.943 1.00 94.56 427 THR A O 1
ATOM 3018 N N . ASN A 1 428 ? -16.415 11.436 -24.532 1.00 94.44 428 ASN A N 1
ATOM 3019 C CA . ASN A 1 428 ? -17.182 12.079 -23.467 1.00 94.44 428 ASN A CA 1
ATOM 3020 C C . ASN A 1 428 ? -16.295 12.753 -22.406 1.00 94.44 428 ASN A C 1
ATOM 3022 O O . ASN A 1 428 ? -16.637 13.834 -21.928 1.00 94.44 428 ASN A O 1
ATOM 3026 N N . GLN A 1 429 ? -15.165 12.136 -22.041 1.00 92.69 429 GLN A N 1
ATOM 3027 C CA . GLN A 1 429 ? -14.356 12.535 -20.883 1.00 92.69 429 GLN A CA 1
ATOM 3028 C C . GLN A 1 429 ? -13.114 13.356 -21.257 1.00 92.69 429 GLN A C 1
ATOM 3030 O O . GLN A 1 429 ? -12.733 14.241 -20.493 1.00 92.69 429 GLN A O 1
ATOM 3035 N N . ALA A 1 430 ? -12.484 13.125 -22.419 1.00 88.44 430 ALA A N 1
ATOM 3036 C CA . ALA A 1 430 ? -11.152 13.681 -22.713 1.00 88.44 430 ALA A CA 1
ATOM 3037 C C . ALA A 1 430 ? -11.091 15.220 -22.646 1.00 88.44 430 ALA A C 1
ATOM 3039 O O . ALA A 1 430 ? -10.112 15.774 -22.157 1.00 88.44 430 ALA A O 1
ATOM 3040 N N . ALA A 1 431 ? -12.153 15.923 -23.055 1.00 86.38 431 ALA A N 1
ATOM 3041 C CA . ALA A 1 431 ? -12.225 17.384 -22.947 1.00 86.38 431 ALA A CA 1
ATOM 3042 C C . ALA A 1 431 ? -12.309 17.885 -21.488 1.00 86.38 431 ALA A C 1
ATOM 3044 O O . ALA A 1 431 ? -11.784 18.952 -21.170 1.00 86.38 431 ALA A O 1
ATOM 3045 N N . ALA A 1 432 ? -12.947 17.120 -20.595 1.00 84.38 432 ALA A N 1
ATOM 3046 C CA . ALA A 1 432 ? -13.017 17.430 -19.168 1.00 84.38 432 ALA A CA 1
ATOM 3047 C C . ALA A 1 432 ? -11.705 17.079 -18.448 1.00 84.38 432 ALA A C 1
ATOM 3049 O O . ALA A 1 432 ? -11.270 17.834 -17.583 1.00 84.38 432 ALA A O 1
ATOM 3050 N N . ILE A 1 433 ? -11.061 15.973 -18.834 1.00 85.62 433 ILE A N 1
ATOM 3051 C CA . ILE A 1 433 ? -9.748 15.551 -18.327 1.00 85.62 433 ILE A CA 1
ATOM 3052 C C . ILE A 1 433 ? -8.683 16.589 -18.714 1.00 85.62 433 ILE A C 1
ATOM 3054 O O . ILE A 1 433 ? -8.032 17.151 -17.834 1.00 85.62 433 ILE A O 1
ATOM 3058 N N . LEU A 1 434 ? -8.598 16.959 -19.997 1.00 86.62 434 LEU A N 1
ATOM 3059 C CA . LEU A 1 434 ? -7.677 17.989 -20.490 1.00 86.62 434 LEU A CA 1
ATOM 3060 C C . LEU A 1 434 ? -7.888 19.335 -19.782 1.00 86.62 434 LEU A C 1
ATOM 3062 O O . LEU A 1 434 ? -6.929 19.948 -19.326 1.00 86.62 434 LEU A O 1
ATOM 3066 N N . SER A 1 435 ? -9.142 19.775 -19.621 1.00 80.75 435 SER A N 1
ATOM 3067 C CA . SER A 1 435 ? -9.455 21.050 -18.959 1.00 80.75 435 SER A CA 1
ATOM 3068 C C . SER A 1 435 ? -9.223 21.061 -17.440 1.00 80.75 435 SER A C 1
ATOM 3070 O O . SER A 1 435 ? -9.233 22.147 -16.857 1.00 80.75 435 SER A O 1
ATOM 3072 N N . ALA A 1 436 ? -9.085 19.902 -16.788 1.00 77.06 436 ALA A N 1
ATOM 3073 C CA . ALA A 1 436 ? -8.941 19.795 -15.332 1.00 77.06 436 ALA A CA 1
ATOM 3074 C C . ALA A 1 436 ? -7.540 19.356 -14.878 1.00 77.06 436 ALA A C 1
ATOM 3076 O O . ALA A 1 436 ? -7.143 19.684 -13.761 1.00 77.06 436 ALA A O 1
ATOM 3077 N N . LYS A 1 437 ? -6.819 18.605 -15.721 1.00 82.12 437 LYS A N 1
ATOM 3078 C CA . LYS A 1 437 ? -5.542 17.942 -15.404 1.00 82.12 437 LYS A CA 1
ATOM 3079 C C . LYS A 1 437 ? -4.413 18.271 -16.383 1.00 82.12 437 LYS A C 1
ATOM 3081 O O . LYS A 1 437 ? -3.275 17.912 -16.122 1.00 82.12 437 LYS A O 1
ATOM 3086 N N . SER A 1 438 ? -4.716 18.903 -17.520 1.00 81.00 438 SER A N 1
ATOM 3087 C CA . SER A 1 438 ? -3.792 19.026 -18.661 1.00 81.00 438 SER A CA 1
ATOM 3088 C C . SER A 1 438 ? -3.317 17.673 -19.231 1.00 81.00 438 SER A C 1
ATOM 3090 O O . SER A 1 438 ? -2.285 17.614 -19.898 1.00 81.00 438 SER A O 1
ATOM 3092 N N . VAL A 1 439 ? -4.091 16.607 -18.997 1.00 79.50 439 VAL A N 1
ATOM 3093 C CA . VAL A 1 439 ? -3.874 15.241 -19.504 1.00 79.50 439 VAL A CA 1
ATOM 3094 C C . VAL A 1 439 ? -4.664 15.045 -20.798 1.00 79.50 439 VAL A C 1
ATOM 3096 O O . VAL A 1 439 ? -5.868 15.313 -20.840 1.00 79.50 439 VAL A O 1
ATOM 3099 N N . ILE A 1 440 ? -4.016 14.556 -21.857 1.00 80.94 440 ILE A N 1
ATOM 3100 C CA . ILE A 1 440 ? -4.691 14.167 -23.106 1.00 80.94 440 ILE A CA 1
ATOM 3101 C C . ILE A 1 440 ? -5.034 12.679 -23.029 1.00 80.94 440 ILE A C 1
ATOM 3103 O O . ILE A 1 440 ? -4.199 11.861 -22.650 1.00 80.94 440 ILE A O 1
ATOM 3107 N N . VAL A 1 441 ? -6.259 12.316 -23.421 1.00 87.44 441 VAL A N 1
ATOM 3108 C CA . VAL A 1 441 ? -6.688 10.912 -23.496 1.00 87.44 441 VAL A CA 1
ATOM 3109 C C . VAL A 1 441 ? -7.015 10.535 -24.932 1.00 87.44 441 VAL A C 1
ATOM 3111 O O . VAL A 1 441 ? -7.851 11.169 -25.576 1.00 87.44 441 VAL A O 1
ATOM 3114 N N . THR A 1 442 ? -6.379 9.475 -25.426 1.00 89.31 442 THR A N 1
ATOM 3115 C CA . THR A 1 442 ? -6.659 8.869 -26.739 1.00 89.31 442 THR A CA 1
ATOM 3116 C C . THR A 1 442 ? -6.900 7.366 -26.589 1.00 89.31 442 THR A C 1
ATOM 3118 O O . THR A 1 442 ? -6.664 6.809 -25.517 1.00 89.31 442 THR A O 1
ATOM 3121 N N . ASN A 1 443 ? -7.382 6.679 -27.632 1.00 91.44 443 ASN A N 1
ATOM 3122 C CA . ASN A 1 443 ? -7.526 5.222 -27.598 1.00 91.44 443 ASN A CA 1
ATOM 3123 C C . ASN A 1 443 ? -7.073 4.527 -28.888 1.00 91.44 443 ASN A C 1
ATOM 3125 O O . ASN A 1 443 ? -7.267 5.026 -29.996 1.00 91.44 443 ASN A O 1
ATOM 3129 N N . VAL A 1 444 ? -6.547 3.310 -28.735 1.00 88.00 444 VAL A N 1
ATOM 3130 C CA . VAL A 1 444 ? -6.323 2.355 -29.825 1.00 88.00 444 VAL A CA 1
ATOM 3131 C C . VAL A 1 444 ? -7.019 1.052 -29.452 1.00 88.00 444 VAL A C 1
ATOM 3133 O O . VAL A 1 444 ? -6.569 0.295 -28.594 1.00 88.00 444 VAL A O 1
ATOM 3136 N N . THR A 1 445 ? -8.143 0.768 -30.110 1.00 91.88 445 THR A N 1
ATOM 3137 C CA . THR A 1 445 ? -9.064 -0.321 -29.737 1.00 91.88 445 THR A CA 1
ATOM 3138 C C . THR A 1 445 ? -9.561 -0.169 -28.288 1.00 91.88 445 THR A C 1
ATOM 3140 O O . THR A 1 445 ? -10.157 0.861 -27.984 1.00 91.88 445 THR A O 1
ATOM 3143 N N . ALA A 1 446 ? -9.345 -1.158 -27.416 1.00 84.94 446 ALA A N 1
ATOM 3144 C CA . ALA A 1 446 ? -9.712 -1.122 -25.997 1.00 84.94 446 ALA A CA 1
ATOM 3145 C C . ALA A 1 446 ? -8.640 -0.483 -25.090 1.00 84.94 446 ALA A C 1
ATOM 3147 O O . ALA A 1 446 ? -8.892 -0.300 -23.902 1.00 84.94 446 ALA A O 1
ATOM 3148 N N . THR A 1 447 ? -7.461 -0.144 -25.623 1.00 81.62 447 THR A N 1
ATOM 3149 C CA . THR A 1 447 ? -6.407 0.540 -24.865 1.00 81.62 447 THR A CA 1
ATOM 3150 C C . THR A 1 447 ? -6.631 2.045 -24.897 1.00 81.62 447 THR A C 1
ATOM 3152 O O . THR A 1 447 ? -6.716 2.628 -25.978 1.00 81.62 447 THR A O 1
ATOM 3155 N N . LEU A 1 448 ? -6.698 2.665 -23.724 1.00 84.69 448 LEU A N 1
ATOM 3156 C CA . LEU A 1 448 ? -6.627 4.106 -23.516 1.00 84.69 448 LEU A CA 1
ATOM 3157 C C . LEU A 1 448 ? -5.176 4.507 -23.226 1.00 84.69 448 LEU A C 1
ATOM 3159 O O . LEU A 1 448 ? -4.463 3.790 -22.526 1.00 84.69 448 LEU A O 1
ATOM 3163 N N . TYR A 1 449 ? -4.756 5.655 -23.744 1.00 83.00 449 TYR A N 1
ATOM 3164 C CA . TYR A 1 449 ? -3.447 6.260 -23.502 1.00 83.00 449 TYR A CA 1
ATOM 3165 C C . TYR A 1 449 ? -3.656 7.614 -22.838 1.00 83.00 449 TYR A C 1
ATOM 3167 O O . TYR A 1 449 ? -4.471 8.403 -23.323 1.00 83.00 449 TYR A O 1
ATOM 3175 N N . PHE A 1 450 ? -2.934 7.853 -21.746 1.00 82.44 450 PHE A N 1
ATOM 3176 C CA . PHE A 1 450 ? -3.038 9.039 -20.907 1.00 82.44 450 PHE A CA 1
ATOM 3177 C C . PHE A 1 450 ? -1.694 9.758 -20.898 1.00 82.44 450 PHE A C 1
ATOM 3179 O O . PHE A 1 450 ? -0.701 9.277 -20.348 1.00 82.44 450 PHE A O 1
ATOM 3186 N N . ASP A 1 451 ? -1.695 10.903 -21.555 1.00 73.69 451 ASP A N 1
ATOM 3187 C CA . ASP A 1 451 ? -0.564 11.799 -21.712 1.00 73.69 451 ASP A CA 1
ATOM 3188 C C . ASP A 1 451 ? -0.380 12.656 -20.448 1.00 73.69 451 ASP A C 1
ATOM 3190 O O . ASP A 1 451 ? -1.371 13.161 -19.924 1.00 73.69 451 ASP A O 1
ATOM 3194 N N . HIS A 1 452 ? 0.850 12.830 -19.956 1.00 62.47 452 HIS A N 1
ATOM 3195 C CA . HIS A 1 452 ? 1.187 13.593 -18.737 1.00 62.47 452 HIS A CA 1
ATOM 3196 C C . HIS A 1 452 ? 0.552 13.126 -17.399 1.00 62.47 452 HIS A C 1
ATOM 3198 O O . HIS A 1 452 ? 0.599 13.873 -16.420 1.00 62.47 452 HIS A O 1
ATOM 3204 N N . ALA A 1 453 ? -0.052 11.935 -17.308 1.00 56.44 453 ALA A N 1
ATOM 3205 C CA . ALA A 1 453 ? -0.648 11.472 -16.047 1.00 56.44 453 ALA A CA 1
ATOM 3206 C C . ALA A 1 453 ? 0.440 11.217 -14.983 1.00 56.44 453 ALA A C 1
ATOM 3208 O O . ALA A 1 453 ? 1.308 10.363 -15.165 1.00 56.44 453 ALA A O 1
ATOM 3209 N N . ILE A 1 454 ? 0.381 11.946 -13.864 1.00 48.16 454 ILE A N 1
ATOM 3210 C CA . ILE A 1 454 ? 1.390 11.914 -12.784 1.00 48.16 454 ILE A CA 1
ATOM 3211 C C . ILE A 1 454 ? 1.312 10.588 -12.005 1.00 48.16 454 ILE A C 1
ATOM 3213 O O . ILE A 1 454 ? 2.284 10.134 -11.400 1.00 48.16 454 ILE A O 1
ATOM 3217 N N . THR A 1 455 ? 0.144 9.949 -12.039 1.00 54.19 455 THR A N 1
ATOM 3218 C CA . THR A 1 455 ? -0.116 8.616 -11.490 1.00 54.19 455 THR A CA 1
ATOM 3219 C C . THR A 1 455 ? -0.744 7.707 -12.544 1.00 54.19 455 THR A C 1
ATOM 3221 O O . THR A 1 455 ? -1.580 8.141 -13.334 1.00 54.19 455 THR A O 1
ATOM 3224 N N . ALA A 1 456 ? -0.340 6.431 -12.564 1.00 49.44 456 ALA A N 1
ATOM 3225 C CA . ALA A 1 456 ? -0.876 5.449 -13.505 1.00 49.44 456 ALA A CA 1
ATOM 3226 C C . ALA A 1 456 ? -2.395 5.258 -13.277 1.00 49.44 456 ALA A C 1
ATOM 3228 O O . ALA A 1 456 ? -2.781 4.921 -12.154 1.00 49.44 456 ALA A O 1
ATOM 3229 N N . PRO A 1 457 ? -3.260 5.442 -14.295 1.00 47.94 457 PRO A N 1
ATOM 3230 C CA . PRO A 1 457 ? -4.709 5.418 -14.092 1.00 47.94 457 PRO A CA 1
ATOM 3231 C C . PRO A 1 457 ? -5.213 4.020 -13.703 1.00 47.94 457 PRO A C 1
ATOM 3233 O O . PRO A 1 457 ? -4.939 3.033 -14.389 1.00 47.94 457 PRO A O 1
ATOM 3236 N N . THR A 1 458 ? -5.976 3.923 -12.614 1.00 48.28 458 THR A N 1
ATOM 3237 C CA . THR A 1 458 ? -6.514 2.658 -12.082 1.00 48.28 458 THR A CA 1
ATOM 3238 C C . THR A 1 458 ? -7.943 2.383 -12.567 1.00 48.28 458 THR A C 1
ATOM 3240 O O . THR A 1 458 ? -8.689 3.303 -12.901 1.00 48.28 458 THR A O 1
ATOM 3243 N N . ILE A 1 459 ? -8.335 1.102 -12.618 1.00 42.22 459 ILE A N 1
ATOM 3244 C CA . ILE A 1 459 ? -9.713 0.657 -12.905 1.00 42.22 459 ILE A CA 1
ATOM 3245 C C . ILE A 1 459 ? -10.407 0.317 -11.583 1.00 42.22 459 ILE A C 1
ATOM 3247 O O . ILE A 1 459 ? -9.843 -0.398 -10.758 1.00 42.22 459 ILE A O 1
ATOM 3251 N N . VAL A 1 460 ? -11.637 0.810 -11.405 1.00 43.28 460 VAL A N 1
ATOM 3252 C CA . VAL A 1 460 ? -12.294 0.911 -10.090 1.00 43.28 460 VAL A CA 1
ATOM 3253 C C . VAL A 1 460 ? -13.569 0.035 -10.022 1.00 43.28 460 VAL A C 1
ATOM 3255 O O . VAL A 1 460 ? -14.647 0.491 -10.401 1.00 43.28 460 VAL A O 1
ATOM 3258 N N . ASP A 1 461 ? -13.475 -1.211 -9.526 1.00 36.25 461 ASP A N 1
ATOM 3259 C CA . ASP A 1 461 ? -14.591 -2.190 -9.421 1.00 36.25 461 ASP A CA 1
ATOM 3260 C C . ASP A 1 461 ? -15.094 -2.404 -7.967 1.00 36.25 461 ASP A C 1
ATOM 3262 O O . ASP A 1 461 ? -14.353 -2.861 -7.095 1.00 36.25 461 ASP A O 1
ATOM 3266 N N . ASN A 1 462 ? -16.340 -2.006 -7.661 1.00 33.34 462 ASN A N 1
ATOM 3267 C CA . ASN A 1 462 ? -16.658 -1.409 -6.350 1.00 33.34 462 ASN A CA 1
ATOM 3268 C C . ASN A 1 462 ? -18.084 -1.726 -5.799 1.00 33.34 462 ASN A C 1
ATOM 3270 O O . ASN A 1 462 ? -19.059 -1.170 -6.301 1.00 33.34 462 ASN A O 1
ATOM 3274 N N . SER A 1 463 ? -18.242 -2.563 -4.747 1.00 30.95 463 SER A N 1
ATOM 3275 C CA . SER A 1 463 ? -19.494 -2.696 -3.927 1.00 30.95 463 SER A CA 1
ATOM 3276 C C . SER A 1 463 ? -19.399 -3.651 -2.700 1.00 30.95 463 SER A C 1
ATOM 3278 O O . SER A 1 463 ? -18.866 -4.739 -2.879 1.00 30.95 463 SER A O 1
ATOM 3280 N N . THR A 1 464 ? -19.905 -3.296 -1.483 1.00 34.66 464 THR A N 1
ATOM 3281 C CA . THR A 1 464 ? -20.502 -4.167 -0.382 1.00 34.66 464 THR A CA 1
ATOM 3282 C C . THR A 1 464 ? -20.671 -3.475 1.048 1.00 34.66 464 THR A C 1
ATOM 3284 O O . THR A 1 464 ? -20.201 -2.353 1.172 1.00 34.66 464 THR A O 1
ATOM 3287 N N . VAL A 1 465 ? -21.409 -4.044 2.062 1.00 31.52 465 VAL A N 1
ATOM 3288 C CA . VAL A 1 465 ? -22.308 -3.437 3.157 1.00 31.52 465 VAL A CA 1
ATOM 3289 C C . VAL A 1 465 ? -21.770 -2.928 4.582 1.00 31.52 465 VAL A C 1
ATOM 3291 O O . VAL A 1 465 ? -21.234 -1.821 4.584 1.00 31.52 465 VAL A O 1
ATOM 3294 N N . GLY A 1 466 ? -21.854 -3.588 5.788 1.00 31.30 466 GLY A N 1
ATOM 3295 C CA . GLY A 1 466 ? -21.031 -3.234 7.022 1.00 31.30 466 GLY A CA 1
ATOM 3296 C C . GLY A 1 466 ? -21.360 -3.588 8.515 1.00 31.30 466 GLY A C 1
ATOM 3297 O O . GLY A 1 466 ? -22.032 -2.793 9.155 1.00 31.30 466 GLY A O 1
ATOM 3298 N N . PHE A 1 467 ? -20.796 -4.633 9.179 1.00 35.25 467 PHE A N 1
ATOM 3299 C CA . PHE A 1 467 ? -21.205 -5.095 10.557 1.00 35.25 467 PHE A CA 1
ATOM 3300 C C . PHE A 1 467 ? -20.343 -4.700 11.816 1.00 35.25 467 PHE A C 1
ATOM 3302 O O . PHE A 1 467 ? -19.277 -5.241 12.067 1.00 35.25 467 PHE A O 1
ATOM 3309 N N . LEU A 1 468 ? -20.842 -3.872 12.742 1.00 33.88 468 LEU A N 1
ATOM 3310 C CA . LEU A 1 468 ? -20.297 -3.551 14.092 1.00 33.88 468 LEU A CA 1
ATOM 3311 C C . LEU A 1 468 ? -20.236 -4.705 15.129 1.00 33.88 468 LEU A C 1
ATOM 3313 O O . LEU A 1 468 ? -20.921 -5.689 14.916 1.00 33.88 468 LEU A O 1
ATOM 3317 N N . THR A 1 469 ? -19.592 -4.494 16.307 1.00 30.36 469 THR A N 1
ATOM 3318 C CA . THR A 1 469 ? -19.970 -5.030 17.660 1.00 30.36 469 THR A CA 1
ATOM 3319 C C . THR A 1 469 ? -19.528 -4.186 18.890 1.00 30.36 469 THR A C 1
ATOM 3321 O O . THR A 1 469 ? -18.387 -3.768 18.961 1.00 30.36 469 THR A O 1
ATOM 3324 N N . PHE A 1 470 ? -20.340 -3.991 19.941 1.00 35.03 470 PHE A N 1
ATOM 3325 C CA . PHE A 1 470 ? -19.953 -3.226 21.167 1.00 35.03 470 PHE A CA 1
ATOM 3326 C C . PHE A 1 470 ? -19.114 -3.942 22.249 1.00 35.03 470 PHE A C 1
ATOM 3328 O O . PHE A 1 470 ? -18.879 -5.111 22.073 1.00 35.03 470 PHE A O 1
ATOM 3335 N N . THR A 1 471 ? -18.708 -3.234 23.333 1.00 40.31 471 THR A N 1
ATOM 3336 C CA . THR A 1 471 ? -18.188 -3.593 24.701 1.00 40.31 471 THR A CA 1
ATOM 3337 C C . THR A 1 471 ? -17.580 -2.302 25.298 1.00 40.31 471 THR A C 1
ATOM 3339 O O . THR A 1 471 ? -16.775 -1.694 24.612 1.00 40.31 471 THR A O 1
ATOM 3342 N N . SER A 1 472 ? -17.839 -1.767 26.501 1.00 37.25 472 SER A N 1
ATOM 3343 C CA . SER A 1 472 ? -18.990 -1.796 27.432 1.00 37.25 472 SER A CA 1
ATOM 3344 C C . SER A 1 472 ? -19.015 -0.442 28.180 1.00 37.25 472 SER A C 1
ATOM 3346 O O . SER A 1 472 ? -17.949 0.050 28.531 1.00 37.25 472 SER A O 1
ATOM 3348 N N . GLY A 1 473 ? -20.171 0.147 28.535 1.00 37.28 473 GLY A N 1
ATOM 3349 C CA . GLY A 1 473 ? -20.158 1.304 29.460 1.00 37.28 473 GLY A CA 1
ATOM 3350 C C . GLY A 1 473 ? -21.350 2.262 29.411 1.00 37.28 473 GLY A C 1
ATOM 3351 O O . GLY A 1 473 ? -21.275 3.337 28.821 1.00 37.28 473 GLY A O 1
ATOM 3352 N N . ALA A 1 474 ? -22.446 1.932 30.097 1.00 43.44 474 ALA A N 1
ATOM 3353 C CA . ALA A 1 474 ? -23.632 2.791 30.142 1.00 43.44 474 ALA A CA 1
ATOM 3354 C C . ALA A 1 474 ? -23.428 4.055 31.011 1.00 43.44 474 ALA A C 1
ATOM 3356 O O . ALA A 1 474 ? -23.705 4.044 32.213 1.00 43.44 474 ALA A O 1
ATOM 3357 N N . GLN A 1 475 ? -23.013 5.169 30.397 1.00 46.72 475 GLN A N 1
ATOM 3358 C CA . GLN A 1 475 ? -23.096 6.515 30.984 1.00 46.72 475 GLN A CA 1
ATOM 3359 C C . GLN A 1 475 ? -23.912 7.477 30.109 1.00 46.72 475 GLN A C 1
ATOM 3361 O O . GLN A 1 475 ? -24.113 7.252 28.916 1.00 46.72 475 GLN A O 1
ATOM 3366 N N . ALA A 1 476 ? -24.471 8.512 30.742 1.00 44.22 476 ALA A N 1
ATOM 3367 C CA . ALA A 1 476 ? -25.574 9.293 30.189 1.00 44.22 476 ALA A CA 1
ATOM 3368 C C . ALA A 1 476 ? -25.114 10.348 29.167 1.00 44.22 476 ALA A C 1
ATOM 3370 O O . ALA A 1 476 ? -24.569 11.386 29.540 1.00 44.22 476 ALA A O 1
ATOM 3371 N N . GLY A 1 477 ? -25.413 10.098 27.893 1.00 58.22 477 GLY A N 1
ATOM 3372 C CA . GLY A 1 477 ? -25.198 11.025 26.786 1.00 58.22 477 GLY A CA 1
ATOM 3373 C C . GLY A 1 477 ? -25.990 10.568 25.567 1.00 58.22 477 GLY A C 1
ATOM 3374 O O . GLY A 1 477 ? -25.803 9.451 25.097 1.00 58.22 477 GLY A O 1
ATOM 3375 N N . GLY A 1 478 ? -26.901 11.403 25.060 1.00 69.88 478 GLY A N 1
ATOM 3376 C CA . GLY A 1 478 ? -27.818 11.047 23.963 1.00 69.88 478 GLY A CA 1
ATOM 3377 C C . GLY A 1 478 ? -27.151 11.023 22.585 1.00 69.88 478 GLY A C 1
ATOM 3378 O O . GLY A 1 478 ? -27.661 11.647 21.659 1.00 69.88 478 GLY A O 1
ATOM 3379 N N . GLY A 1 479 ? -25.982 10.391 22.479 1.00 77.62 479 GLY A N 1
ATOM 3380 C CA . GLY A 1 479 ? -25.141 10.392 21.289 1.00 77.62 479 GLY A CA 1
ATOM 3381 C C . GLY A 1 479 ? -25.700 9.527 20.161 1.00 77.62 479 GLY A C 1
ATOM 3382 O O . GLY A 1 479 ? -26.197 8.425 20.392 1.00 77.62 479 GLY A O 1
ATOM 3383 N N . VAL A 1 480 ? -25.571 10.026 18.937 1.00 86.00 480 VAL A N 1
ATOM 3384 C CA . VAL A 1 480 ? -25.967 9.386 17.685 1.00 86.00 480 VAL A CA 1
ATOM 3385 C C . VAL A 1 480 ? -24.715 9.177 16.839 1.00 86.00 480 VAL A C 1
ATOM 3387 O O . VAL A 1 480 ? -24.097 10.158 16.410 1.00 86.00 480 VAL A O 1
ATOM 3390 N N . LEU A 1 481 ? -24.346 7.916 16.599 1.00 84.56 481 LEU A N 1
ATOM 3391 C CA . LEU A 1 481 ? -23.251 7.555 15.698 1.00 84.56 481 LEU A CA 1
ATOM 3392 C C . LEU A 1 481 ? -23.769 7.494 14.262 1.00 84.56 481 LEU A C 1
ATOM 3394 O O . LEU A 1 481 ? -24.719 6.767 13.959 1.00 84.56 481 LEU A O 1
ATOM 3398 N N . THR A 1 482 ? -23.118 8.256 13.393 1.00 88.25 482 THR A N 1
ATOM 3399 C CA . THR A 1 482 ? -23.470 8.415 11.983 1.00 88.25 482 THR A CA 1
ATOM 3400 C C . THR A 1 482 ? -22.242 8.133 11.125 1.00 88.25 482 THR A C 1
ATOM 3402 O O . THR A 1 482 ? -21.167 8.649 11.430 1.00 88.25 482 THR A O 1
ATOM 3405 N N . VAL A 1 483 ? -22.395 7.360 10.052 1.00 87.00 483 VAL A N 1
ATOM 3406 C CA . VAL A 1 483 ? -21.392 7.244 8.983 1.00 87.00 483 VAL A CA 1
ATOM 3407 C C . VAL A 1 483 ? -21.780 8.138 7.802 1.00 87.00 483 VAL A C 1
ATOM 3409 O O . VAL A 1 483 ? -22.968 8.351 7.529 1.00 87.00 483 VAL A O 1
ATOM 3412 N N . THR A 1 484 ? -20.780 8.685 7.117 1.00 89.50 484 THR A N 1
ATOM 3413 C CA . THR A 1 484 ? -20.913 9.421 5.854 1.00 89.50 484 THR A CA 1
ATOM 3414 C C . THR A 1 484 ? -19.809 9.031 4.870 1.00 89.50 484 THR A C 1
ATOM 3416 O O . THR A 1 484 ? -18.698 8.693 5.279 1.00 89.50 484 THR A O 1
ATOM 3419 N N . GLY A 1 485 ? -20.104 9.085 3.569 1.00 87.12 485 GLY A N 1
ATOM 3420 C CA . GLY A 1 485 ? -19.177 8.699 2.495 1.00 87.12 485 GLY A CA 1
ATOM 3421 C C . GLY A 1 485 ? -19.865 8.600 1.128 1.00 87.12 485 GLY A C 1
ATOM 3422 O O . GLY A 1 485 ? -20.996 9.066 0.972 1.00 87.12 485 GLY A O 1
ATOM 3423 N N . LYS A 1 486 ? -19.199 7.979 0.146 1.00 85.38 486 LYS A N 1
ATOM 3424 C CA . LYS A 1 486 ? -19.837 7.481 -1.091 1.00 85.38 486 LYS A CA 1
ATOM 3425 C C . LYS A 1 486 ? -20.525 6.138 -0.792 1.00 85.38 486 LYS A C 1
ATOM 3427 O O . LYS A 1 486 ? -19.970 5.351 -0.024 1.00 85.38 486 LYS A O 1
ATOM 3432 N N . SER A 1 487 ? -21.674 5.846 -1.404 1.00 82.25 487 SER A N 1
ATOM 3433 C CA . SER A 1 487 ? -22.397 4.577 -1.213 1.00 82.25 487 SER A CA 1
ATOM 3434 C C . SER A 1 487 ? -22.909 3.938 -2.513 1.00 82.25 487 SER A C 1
ATOM 3436 O O . SER A 1 487 ? -22.893 4.555 -3.581 1.00 82.25 487 SER A O 1
ATOM 3438 N N . ILE A 1 488 ? -23.347 2.679 -2.423 1.00 80.81 488 ILE A N 1
ATOM 3439 C CA . ILE A 1 488 ? -24.047 1.919 -3.473 1.00 80.81 488 ILE A CA 1
ATOM 3440 C C . ILE A 1 488 ? -25.066 0.947 -2.831 1.00 80.81 488 ILE A C 1
ATOM 3442 O O . ILE A 1 488 ? -24.981 0.662 -1.634 1.00 80.81 488 ILE A O 1
ATOM 3446 N N . ASP A 1 489 ? -26.053 0.456 -3.583 1.00 79.50 489 ASP A N 1
ATOM 3447 C CA . ASP A 1 489 ? -27.041 -0.539 -3.119 1.00 79.50 489 ASP A CA 1
ATOM 3448 C C . ASP A 1 489 ? -26.927 -1.891 -3.862 1.00 79.50 489 ASP A C 1
ATOM 3450 O O . ASP A 1 489 ? -25.999 -2.105 -4.643 1.00 79.50 489 ASP A O 1
ATOM 3454 N N . ASP A 1 490 ? -27.822 -2.844 -3.571 1.00 70.44 490 ASP A N 1
ATOM 3455 C CA . ASP A 1 490 ? -27.856 -4.170 -4.222 1.00 70.44 490 ASP A CA 1
ATOM 3456 C C . ASP A 1 490 ? -28.244 -4.124 -5.711 1.00 70.44 490 ASP A C 1
ATOM 3458 O O . ASP A 1 490 ? -27.846 -5.004 -6.473 1.00 70.44 490 ASP A O 1
ATOM 3462 N N . ASP A 1 491 ? -28.985 -3.096 -6.136 1.00 75.94 491 ASP A N 1
ATOM 3463 C CA . ASP A 1 491 ? -29.356 -2.861 -7.538 1.00 75.94 491 ASP A CA 1
ATOM 3464 C C . ASP A 1 491 ? -28.234 -2.130 -8.318 1.00 75.94 491 ASP A C 1
ATOM 3466 O O . ASP A 1 491 ? -28.338 -1.938 -9.533 1.00 75.94 491 ASP A O 1
ATOM 3470 N N . GLY A 1 492 ? -27.148 -1.731 -7.641 1.00 72.44 492 GLY A N 1
ATOM 3471 C CA . GLY A 1 492 ? -26.001 -1.030 -8.222 1.00 72.44 492 GLY A CA 1
ATOM 3472 C C . GLY A 1 492 ? -26.160 0.493 -8.323 1.00 72.44 492 GLY A C 1
ATOM 3473 O O . GLY A 1 492 ? -25.388 1.144 -9.031 1.00 72.44 492 GLY A O 1
ATOM 3474 N N . ASN A 1 493 ? -27.137 1.096 -7.636 1.00 81.12 493 ASN A N 1
ATOM 3475 C CA . ASN A 1 493 ? -27.353 2.543 -7.664 1.00 81.12 493 ASN A CA 1
ATOM 3476 C C . ASN A 1 493 ? -26.302 3.268 -6.808 1.00 81.12 493 ASN A C 1
ATOM 3478 O O . ASN A 1 493 ? -26.379 3.286 -5.580 1.00 81.12 493 ASN A O 1
ATOM 3482 N N . TYR A 1 494 ? -25.322 3.897 -7.456 1.00 83.81 494 TYR A N 1
ATOM 3483 C CA . TYR A 1 494 ? -24.300 4.711 -6.793 1.00 83.81 494 TYR A CA 1
ATOM 3484 C C . TYR A 1 494 ? -24.852 6.046 -6.265 1.00 83.81 494 TYR A C 1
ATOM 3486 O O . TYR A 1 494 ? -25.576 6.758 -6.967 1.00 83.81 494 TYR A O 1
ATOM 3494 N N . ASN A 1 495 ? -24.417 6.440 -5.067 1.00 86.12 495 ASN A N 1
ATOM 3495 C CA . ASN A 1 495 ? -24.619 7.769 -4.502 1.00 86.12 495 ASN A CA 1
ATOM 3496 C C . ASN A 1 495 ? -23.275 8.386 -4.065 1.00 86.12 495 ASN A C 1
ATOM 3498 O O . ASN A 1 495 ? -22.594 7.888 -3.172 1.00 86.12 495 ASN A O 1
ATOM 3502 N N . GLY A 1 496 ? -22.911 9.521 -4.668 1.00 87.00 496 GLY A N 1
ATOM 3503 C CA . GLY A 1 496 ? -21.645 10.211 -4.395 1.00 87.00 496 GLY A CA 1
ATOM 3504 C C . GLY A 1 496 ? -21.559 10.940 -3.049 1.00 87.00 496 GLY A C 1
ATOM 3505 O O . GLY A 1 496 ? -20.478 11.402 -2.693 1.00 87.00 496 GLY A O 1
ATOM 3506 N N . SER A 1 497 ? -22.662 11.074 -2.304 1.00 91.88 497 SER A N 1
ATOM 3507 C CA . SER A 1 497 ? -22.637 11.564 -0.922 1.00 91.88 497 SER A CA 1
ATOM 3508 C C . SER A 1 497 ? -23.857 11.062 -0.155 1.00 91.88 497 SER A C 1
ATOM 3510 O O . SER A 1 497 ? -24.995 11.442 -0.441 1.00 91.88 497 SER A O 1
ATOM 3512 N N . ASP A 1 498 ? -23.617 10.201 0.828 1.00 91.44 498 ASP A N 1
ATOM 3513 C CA . ASP A 1 498 ? -24.664 9.559 1.610 1.00 91.44 498 ASP A CA 1
ATOM 3514 C C . ASP A 1 498 ? -24.364 9.552 3.114 1.00 91.44 498 ASP A C 1
ATOM 3516 O O . ASP A 1 498 ? -23.251 9.842 3.560 1.00 91.44 498 ASP A O 1
ATOM 3520 N N . THR A 1 499 ? -25.386 9.229 3.904 1.00 91.75 499 THR A N 1
ATOM 3521 C CA . THR A 1 499 ? -25.330 9.156 5.363 1.00 91.75 499 THR A CA 1
ATOM 3522 C C . THR A 1 499 ? -26.200 8.029 5.920 1.00 91.75 499 THR A C 1
ATOM 3524 O O . THR A 1 499 ? -27.261 7.710 5.372 1.00 91.75 499 THR A O 1
ATOM 3527 N N . GLU A 1 500 ? -25.767 7.434 7.029 1.00 90.19 500 GLU A N 1
ATOM 3528 C CA . GLU A 1 500 ? -26.543 6.457 7.791 1.00 90.19 500 GLU A CA 1
ATOM 3529 C C . GLU A 1 500 ? -26.304 6.595 9.298 1.00 90.19 500 GLU A C 1
ATOM 3531 O O . GLU A 1 500 ? -25.170 6.719 9.756 1.00 90.19 500 GLU A O 1
ATOM 3536 N N . VAL A 1 501 ? -27.387 6.543 10.078 1.00 89.81 501 VAL A N 1
ATOM 3537 C CA . VAL A 1 501 ? -27.333 6.470 11.543 1.00 89.81 501 VAL A CA 1
ATOM 3538 C C . VAL A 1 501 ? -27.277 5.001 11.950 1.00 89.81 501 VAL A C 1
ATOM 3540 O O . VAL A 1 501 ? -28.308 4.336 12.008 1.00 89.81 501 VAL A O 1
ATOM 3543 N N . ILE A 1 502 ? -26.073 4.516 12.252 1.00 83.50 502 ILE A N 1
ATOM 3544 C CA . ILE A 1 502 ? -25.837 3.132 12.694 1.00 83.50 502 ILE A CA 1
ATOM 3545 C C . ILE A 1 502 ? -26.233 2.935 14.161 1.00 83.50 502 ILE A C 1
ATOM 3547 O O . ILE A 1 502 ? -26.808 1.911 14.520 1.00 83.50 502 ILE A O 1
ATOM 3551 N N . VAL A 1 503 ? -25.984 3.932 15.023 1.00 85.00 503 VAL A N 1
ATOM 3552 C CA . VAL A 1 503 ? -26.316 3.852 16.456 1.00 85.00 503 VAL A CA 1
ATOM 3553 C C . VAL A 1 503 ? -27.124 5.077 16.864 1.00 85.00 503 VAL A C 1
ATOM 3555 O O . VAL A 1 503 ? -26.578 6.139 17.151 1.00 85.00 503 VAL A O 1
ATOM 3558 N N . ALA A 1 504 ? -28.448 4.925 16.926 1.00 86.56 504 ALA A N 1
ATOM 3559 C CA . ALA A 1 504 ? -29.376 6.012 17.260 1.00 86.56 504 ALA A CA 1
ATOM 3560 C C . ALA A 1 504 ? -29.352 6.454 18.743 1.00 86.56 504 ALA A C 1
ATOM 3562 O O . ALA A 1 504 ? -29.977 7.456 19.088 1.00 86.56 504 ALA A O 1
ATOM 3563 N N . ASN A 1 505 ? -28.683 5.702 19.624 1.00 83.62 505 ASN A N 1
ATOM 3564 C CA . ASN A 1 505 ? -28.418 6.080 21.014 1.00 83.62 505 ASN A CA 1
ATOM 3565 C C . ASN A 1 505 ? -27.237 5.266 21.569 1.00 83.62 505 ASN A C 1
ATOM 3567 O O . ASN A 1 505 ? -27.408 4.098 21.920 1.00 83.62 505 ASN A O 1
ATOM 3571 N N . VAL A 1 506 ? -26.060 5.877 21.700 1.00 77.12 506 VAL A N 1
ATOM 3572 C CA . VAL A 1 506 ? -24.863 5.206 22.239 1.00 77.12 506 VAL A CA 1
ATOM 3573 C C . VAL A 1 506 ? -25.002 4.789 23.708 1.00 77.12 506 VAL A C 1
ATOM 3575 O O . VAL A 1 506 ? -24.409 3.793 24.099 1.00 77.12 506 VAL A O 1
ATOM 3578 N N . SER A 1 507 ? -25.846 5.440 24.522 1.00 76.69 507 SER A N 1
ATOM 3579 C CA . SER A 1 507 ? -26.147 4.958 25.887 1.00 76.69 507 SER A CA 1
ATOM 3580 C C . SER A 1 507 ? -27.019 3.690 25.911 1.00 76.69 507 SER A C 1
ATOM 3582 O O . SER A 1 507 ? -27.237 3.133 26.986 1.00 76.69 507 SER A O 1
ATOM 3584 N N . ALA A 1 508 ? -27.560 3.254 24.766 1.00 79.81 508 ALA A N 1
ATOM 3585 C CA . ALA A 1 508 ? -28.280 1.985 24.614 1.00 79.81 508 ALA A CA 1
ATOM 3586 C C . ALA A 1 508 ? -27.416 0.871 23.990 1.00 79.81 508 ALA A C 1
ATOM 3588 O O . ALA A 1 508 ? -27.914 -0.237 23.792 1.00 79.81 508 ALA A O 1
ATOM 3589 N N . ALA A 1 509 ? -26.140 1.155 23.711 1.00 76.00 509 ALA A N 1
ATOM 3590 C CA . ALA A 1 509 ? -25.126 0.150 23.434 1.00 76.00 509 ALA A CA 1
ATOM 3591 C C . ALA A 1 509 ? -25.092 -0.901 24.549 1.00 76.00 509 ALA A C 1
ATOM 3593 O O . ALA A 1 509 ? -25.005 -0.534 25.725 1.00 76.00 509 ALA A O 1
ATOM 3594 N N . VAL A 1 510 ? -25.119 -2.193 24.198 1.00 74.75 510 VAL A N 1
ATOM 3595 C CA . VAL A 1 510 ? -24.686 -3.231 25.144 1.00 74.75 510 VAL A CA 1
ATOM 3596 C C . VAL A 1 510 ? -23.215 -3.581 24.936 1.00 74.75 510 VAL A C 1
ATOM 3598 O O . VAL A 1 510 ? -22.348 -2.730 25.130 1.00 74.75 510 VAL A O 1
ATOM 3601 N N . THR A 1 511 ? -22.889 -4.843 24.711 1.00 69.81 511 THR A N 1
ATOM 3602 C CA . THR A 1 511 ? -21.591 -5.426 25.059 1.00 69.81 511 THR A CA 1
ATOM 3603 C C . THR A 1 511 ? -21.466 -6.698 24.223 1.00 69.81 511 THR A C 1
ATOM 3605 O O . THR A 1 511 ? -22.413 -7.481 24.201 1.00 69.81 511 THR A O 1
ATOM 3608 N N . ASP A 1 512 ? -20.404 -6.795 23.429 1.00 64.62 512 ASP A N 1
ATOM 3609 C CA . ASP A 1 512 ? -20.200 -7.697 22.281 1.00 64.62 512 ASP A CA 1
ATOM 3610 C C . ASP A 1 512 ? -21.343 -7.649 21.223 1.00 64.62 512 ASP A C 1
ATOM 3612 O O . ASP A 1 512 ? -21.664 -8.638 20.571 1.00 64.62 512 ASP A O 1
ATOM 3616 N N . GLN A 1 513 ? -22.002 -6.484 21.044 1.00 73.38 513 GLN A N 1
ATOM 3617 C CA . GLN A 1 513 ? -23.295 -6.342 20.325 1.00 73.38 513 GLN A CA 1
ATOM 3618 C C . GLN A 1 513 ? -23.232 -5.731 18.912 1.00 73.38 513 GLN A C 1
ATOM 3620 O O . GLN A 1 513 ? -22.897 -4.556 18.776 1.00 73.38 513 GLN A O 1
ATOM 3625 N N . LEU A 1 514 ? -23.694 -6.481 17.904 1.00 73.12 514 LEU A N 1
ATOM 3626 C CA . LEU A 1 514 ? -23.626 -6.188 16.460 1.00 73.12 514 LEU A CA 1
ATOM 3627 C C . LEU A 1 514 ? -24.602 -5.107 15.923 1.00 73.12 514 LEU A C 1
ATOM 3629 O O . LEU A 1 514 ? -25.713 -4.966 16.440 1.00 73.12 514 LEU A O 1
ATOM 3633 N N . PHE A 1 515 ? -24.204 -4.385 14.858 1.00 76.31 515 PHE A N 1
ATOM 3634 C CA . PHE A 1 515 ? -25.041 -3.465 14.042 1.00 76.31 515 PHE A CA 1
ATOM 3635 C C . PHE A 1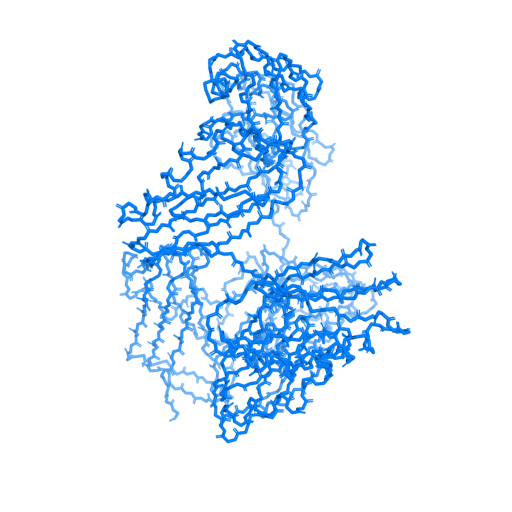 515 ? -24.557 -3.461 12.588 1.00 76.31 515 PHE A C 1
ATOM 3637 O O . PHE A 1 515 ? -23.399 -3.135 12.380 1.00 76.31 515 PHE A O 1
ATOM 3644 N N . GLU A 1 516 ? -25.391 -3.710 11.577 1.00 75.31 516 GLU A N 1
ATOM 3645 C CA . GLU A 1 516 ? -24.967 -3.395 10.200 1.00 75.31 516 GLU A CA 1
ATOM 3646 C C . GLU A 1 516 ? -25.253 -1.932 9.823 1.00 75.31 516 GLU A C 1
ATOM 3648 O O . GLU A 1 516 ? -26.311 -1.401 10.171 1.00 75.31 516 GLU A O 1
ATOM 3653 N N . THR A 1 517 ? -24.353 -1.288 9.073 1.00 78.38 517 THR A N 1
ATOM 3654 C CA . THR A 1 517 ? -24.765 -0.281 8.092 1.00 78.38 517 THR A CA 1
ATOM 3655 C C . THR A 1 517 ? -25.550 -1.003 7.008 1.00 78.38 517 THR A C 1
ATOM 3657 O O . THR A 1 517 ? -25.034 -1.924 6.389 1.00 78.38 517 THR A O 1
ATOM 3660 N N . THR A 1 518 ? -26.784 -0.591 6.746 1.00 78.94 518 THR A N 1
ATOM 3661 C CA . THR A 1 518 ? -27.622 -1.155 5.676 1.00 78.94 518 THR A CA 1
ATOM 3662 C C . THR A 1 518 ? -27.161 -0.743 4.274 1.00 78.94 518 THR A C 1
ATOM 3664 O O . THR A 1 518 ? -27.675 -1.247 3.276 1.00 78.94 518 THR A O 1
ATOM 3667 N N . LYS A 1 519 ? -26.197 0.181 4.185 1.00 81.94 519 LYS A N 1
ATOM 3668 C CA . LYS A 1 519 ? -25.622 0.696 2.938 1.00 81.94 519 LYS A CA 1
ATOM 3669 C C . LYS A 1 519 ? -24.221 0.162 2.685 1.00 81.94 519 LYS A C 1
ATOM 3671 O O . LYS A 1 519 ? -23.451 -0.031 3.619 1.00 81.94 519 LYS A O 1
ATOM 3676 N N . LYS A 1 520 ? -23.883 0.001 1.404 1.00 77.19 520 LYS A N 1
ATOM 3677 C CA . LYS A 1 520 ? -22.540 -0.354 0.934 1.00 77.19 520 LYS A CA 1
ATOM 3678 C C . LYS A 1 520 ? -21.716 0.915 0.789 1.00 77.19 520 LYS A C 1
ATOM 3680 O O . LYS A 1 520 ? -22.174 1.824 0.103 1.00 77.19 520 LYS A O 1
ATOM 3685 N N . TRP A 1 521 ? -20.535 0.990 1.397 1.00 77.50 521 TRP A N 1
ATOM 3686 C CA . TRP A 1 521 ? -19.696 2.197 1.378 1.00 77.50 521 TRP A CA 1
ATOM 3687 C C . TRP A 1 521 ? -18.488 2.026 0.460 1.00 77.50 521 TRP A C 1
ATOM 3689 O O . TRP A 1 521 ? -18.010 0.912 0.267 1.00 77.50 521 TRP A O 1
ATOM 3699 N N . LEU A 1 522 ? -18.017 3.126 -0.137 1.00 72.81 522 LEU A N 1
ATOM 3700 C CA . LEU A 1 522 ? -16.956 3.111 -1.150 1.00 72.81 522 LEU A CA 1
ATOM 3701 C C . LEU A 1 522 ? -15.863 4.143 -0.827 1.00 72.81 522 LEU A C 1
ATOM 3703 O O . LEU A 1 522 ? -16.137 5.340 -0.722 1.00 72.81 522 LEU A O 1
ATOM 3707 N N . GLY A 1 523 ? -14.612 3.686 -0.729 1.00 73.38 523 GLY A N 1
ATOM 3708 C CA . GLY A 1 523 ? -13.442 4.536 -0.478 1.00 73.38 523 GLY A CA 1
ATOM 3709 C C . GLY A 1 523 ? -13.414 5.136 0.935 1.00 73.38 523 GLY A C 1
ATOM 3710 O O . GLY A 1 523 ? -13.486 4.417 1.931 1.00 73.38 523 GLY A O 1
ATOM 3711 N N . GLN A 1 524 ? -13.269 6.461 1.034 1.00 78.50 524 GLN A N 1
ATOM 3712 C CA . GLN A 1 524 ? -13.207 7.167 2.318 1.00 78.50 524 GLN A CA 1
ATOM 3713 C C . GLN A 1 524 ? -14.578 7.238 3.009 1.00 78.50 524 GLN A C 1
ATOM 3715 O O . GLN A 1 524 ? -15.564 7.692 2.422 1.00 78.50 524 GLN A O 1
ATOM 3720 N N . ILE A 1 525 ? -14.596 6.894 4.298 1.00 76.19 525 ILE A N 1
ATOM 3721 C CA . ILE A 1 525 ? -15.750 7.061 5.188 1.00 76.19 525 ILE A CA 1
ATOM 3722 C C . ILE A 1 525 ? -15.386 7.886 6.422 1.00 76.19 525 ILE A C 1
ATOM 3724 O O . ILE A 1 525 ? -14.249 7.878 6.898 1.00 76.19 525 ILE A O 1
ATOM 3728 N N . THR A 1 526 ? -16.367 8.618 6.948 1.00 83.56 526 THR A N 1
ATOM 3729 C CA . THR A 1 526 ? -16.242 9.390 8.189 1.00 83.56 526 THR A CA 1
ATOM 3730 C C . THR A 1 526 ? -17.302 8.964 9.189 1.00 83.56 526 THR A C 1
ATOM 3732 O O . THR A 1 526 ? -18.499 9.024 8.914 1.00 83.56 526 THR A O 1
ATOM 3735 N N . PHE A 1 527 ? -16.857 8.582 10.380 1.00 82.88 527 PHE A N 1
ATOM 3736 C CA . PHE A 1 527 ? -17.706 8.298 11.526 1.00 82.88 527 PHE A CA 1
ATOM 3737 C C . PHE A 1 527 ? -17.790 9.538 12.413 1.00 82.88 527 PHE A C 1
ATOM 3739 O O . PHE A 1 527 ? -16.775 10.088 12.835 1.00 82.88 527 PHE A O 1
ATOM 3746 N N . THR A 1 528 ? -19.009 9.991 12.695 1.00 84.81 528 THR A N 1
ATOM 3747 C CA . THR A 1 528 ? -19.291 11.181 13.507 1.00 84.81 528 THR A CA 1
ATOM 3748 C C . THR A 1 528 ? -20.223 10.811 14.649 1.00 84.81 528 THR A C 1
ATOM 3750 O O . THR A 1 528 ? -21.270 10.204 14.415 1.00 84.81 528 THR A O 1
ATOM 3753 N N . ILE A 1 529 ? -19.890 11.220 15.875 1.00 82.88 529 ILE A N 1
ATOM 3754 C CA . ILE A 1 529 ? -20.790 11.099 17.027 1.00 82.88 529 ILE A CA 1
ATOM 3755 C C . ILE A 1 529 ? -21.354 12.474 17.403 1.00 82.88 529 ILE A C 1
ATOM 3757 O O . ILE A 1 529 ? -20.630 13.408 17.745 1.00 82.88 529 ILE A O 1
ATOM 3761 N N . SER A 1 530 ? -22.677 12.609 17.335 1.00 84.69 530 SER A N 1
ATOM 3762 C CA . SER A 1 530 ? -23.391 13.874 17.563 1.00 84.69 530 SER A CA 1
ATOM 3763 C C . SER A 1 530 ? -24.349 13.767 18.751 1.00 84.69 530 SER A C 1
ATOM 3765 O O . SER A 1 530 ? -24.946 12.719 18.956 1.00 84.69 530 SER A O 1
ATOM 3767 N N . GLY A 1 531 ? -24.500 14.818 19.562 1.00 78.31 531 GLY A N 1
ATOM 3768 C CA . GLY A 1 531 ? -25.382 14.799 20.738 1.00 78.31 531 GLY A CA 1
ATOM 3769 C C . GLY A 1 531 ? -25.055 15.887 21.764 1.00 78.31 531 GLY A C 1
ATOM 3770 O O . GLY A 1 531 ? -24.249 16.777 21.497 1.00 78.31 531 GLY A O 1
ATOM 3771 N N . GLU A 1 532 ? -25.660 15.798 22.952 1.00 65.88 532 GLU A N 1
ATOM 3772 C CA . GLU A 1 532 ? -25.355 16.659 24.106 1.00 65.88 532 GLU A CA 1
ATOM 3773 C C . GLU A 1 532 ? -24.818 15.831 25.283 1.00 65.88 532 GLU A C 1
ATOM 3775 O O . GLU A 1 532 ? -25.559 15.060 25.896 1.00 65.88 532 GLU A O 1
ATOM 3780 N N . GLY A 1 533 ? -23.543 16.047 25.628 1.00 58.69 533 GLY A N 1
ATOM 3781 C CA . GLY A 1 533 ? -22.883 15.460 26.800 1.00 58.69 533 GLY A CA 1
ATOM 3782 C C . GLY A 1 533 ? -22.591 13.957 26.696 1.00 58.69 533 GLY A C 1
ATOM 3783 O O . GLY A 1 533 ? -23.233 13.226 25.948 1.00 58.69 533 GLY A O 1
ATOM 3784 N N . GLY A 1 534 ? -21.602 13.499 27.463 1.00 59.62 534 GLY A N 1
ATOM 3785 C CA . GLY A 1 534 ? -21.193 12.095 27.532 1.00 59.62 534 GLY A CA 1
ATOM 3786 C C . GLY A 1 534 ? -19.702 11.942 27.834 1.00 59.62 534 GLY A C 1
ATOM 3787 O O . GLY A 1 534 ? -18.939 12.901 27.716 1.00 59.62 534 GLY A O 1
ATOM 3788 N N . ALA A 1 535 ? -19.301 10.731 28.221 1.00 56.19 535 ALA A N 1
ATOM 3789 C CA . ALA A 1 535 ? -17.912 10.293 28.095 1.00 56.19 535 ALA A CA 1
ATOM 3790 C C . ALA A 1 535 ? -17.585 10.031 26.611 1.00 56.19 535 ALA A C 1
ATOM 3792 O O . ALA A 1 535 ? -18.476 10.084 25.757 1.00 56.19 535 ALA A O 1
ATOM 3793 N N . ALA A 1 536 ? -16.323 9.748 26.299 1.00 66.31 536 ALA A N 1
ATOM 3794 C CA . ALA A 1 536 ? -15.966 9.294 24.965 1.00 66.31 536 ALA A CA 1
ATOM 3795 C C . ALA A 1 536 ? -16.521 7.890 24.674 1.00 66.31 536 ALA A C 1
ATOM 3797 O O . ALA A 1 536 ? -16.782 7.090 25.573 1.00 66.31 536 ALA A O 1
ATOM 3798 N N . PHE A 1 537 ? -16.697 7.611 23.391 1.00 70.94 537 PHE A N 1
ATOM 3799 C CA . PHE A 1 537 ? -17.224 6.376 22.840 1.00 70.94 537 PHE A CA 1
ATOM 3800 C C . PHE A 1 537 ? -16.095 5.729 22.024 1.00 70.94 537 PHE A C 1
ATOM 3802 O O . PHE A 1 537 ? -15.745 6.213 20.946 1.00 70.94 537 PHE A O 1
ATOM 3809 N N . LYS A 1 538 ? -15.463 4.700 22.606 1.00 71.44 538 LYS A N 1
ATOM 3810 C CA . LYS A 1 538 ? -14.284 4.003 22.064 1.00 71.44 538 LYS A CA 1
ATOM 3811 C C . LYS A 1 538 ? -14.689 2.908 21.082 1.00 71.44 538 LYS A C 1
ATOM 3813 O O . LYS A 1 538 ? -15.591 2.131 21.390 1.00 71.44 538 LYS A O 1
ATOM 3818 N N . PHE A 1 539 ? -14.012 2.827 19.935 1.00 67.50 539 PHE A N 1
ATOM 3819 C CA . PHE A 1 539 ? -14.165 1.740 18.975 1.00 67.50 539 PHE A CA 1
ATOM 3820 C C . PHE A 1 539 ? -13.024 1.544 17.958 1.00 67.50 539 PHE A C 1
ATOM 3822 O O . PHE A 1 539 ? -12.604 2.456 17.251 1.00 67.50 539 PHE A O 1
ATOM 3829 N N . ASN A 1 540 ? -12.606 0.287 17.813 1.00 67.50 540 ASN A N 1
ATOM 3830 C CA . ASN A 1 540 ? -12.039 -0.306 16.601 1.00 67.50 540 ASN A CA 1
ATOM 3831 C C . ASN A 1 540 ? -13.027 -0.205 15.434 1.00 67.50 540 ASN A C 1
ATOM 3833 O O . ASN A 1 540 ? -14.213 0.059 15.611 1.00 67.50 540 ASN A O 1
ATOM 3837 N N . TYR A 1 541 ? -12.569 -0.469 14.218 1.00 68.38 541 TYR A N 1
ATOM 3838 C CA . TYR A 1 541 ? -13.408 -0.545 13.020 1.00 68.38 541 TYR A CA 1
ATOM 3839 C C . TYR A 1 541 ? -12.654 -1.274 11.917 1.00 68.38 541 TYR A C 1
ATOM 3841 O O . TYR A 1 541 ? -11.471 -1.563 12.066 1.00 68.38 541 TYR A O 1
ATOM 3849 N N . GLY A 1 542 ? -13.316 -1.615 10.819 1.00 64.62 542 GLY A N 1
ATOM 3850 C CA . GLY A 1 542 ? -12.658 -2.299 9.714 1.00 64.62 542 GLY A CA 1
ATOM 3851 C C . GLY A 1 542 ? -13.570 -2.563 8.531 1.00 64.62 542 GLY A C 1
ATOM 3852 O O . GLY A 1 542 ? -14.761 -2.269 8.580 1.00 64.62 542 GLY A O 1
ATOM 3853 N N . LEU A 1 543 ? -13.000 -3.135 7.468 1.00 59.62 543 LEU A N 1
ATOM 3854 C CA . LEU A 1 543 ? -13.741 -3.482 6.254 1.00 59.62 543 LEU A CA 1
ATOM 3855 C C . LEU A 1 543 ? -13.690 -4.985 5.941 1.00 59.62 543 LEU A C 1
ATOM 3857 O O . LEU A 1 543 ? -12.598 -5.574 5.905 1.00 59.62 543 LEU A O 1
ATOM 3861 N N . VAL A 1 544 ? -14.856 -5.608 5.703 1.00 63.03 544 VAL A N 1
ATOM 3862 C CA . VAL A 1 544 ? -14.970 -7.062 5.430 1.00 63.03 544 VAL A CA 1
ATOM 3863 C C . VAL A 1 544 ? -16.094 -7.414 4.454 1.00 63.03 544 VAL A C 1
ATOM 3865 O O . VAL A 1 544 ? -17.232 -7.642 4.857 1.00 63.03 544 VAL A O 1
ATOM 3868 N N . LYS A 1 545 ? -15.780 -7.552 3.162 1.00 66.50 545 LYS A N 1
ATOM 3869 C CA . LYS A 1 545 ? -16.704 -8.238 2.254 1.00 66.50 545 LYS A CA 1
ATOM 3870 C C . LYS A 1 545 ? -16.969 -9.670 2.732 1.00 66.50 545 LYS A C 1
ATOM 3872 O O . LYS A 1 545 ? -16.020 -10.439 2.899 1.00 66.50 545 LYS A O 1
ATOM 3877 N N . TYR A 1 546 ? -18.246 -10.016 2.884 1.00 68.69 546 TYR A N 1
ATOM 3878 C CA . TYR A 1 546 ? -18.714 -11.391 2.747 1.00 68.69 546 TYR A CA 1
ATOM 3879 C C . TYR A 1 546 ? -19.448 -11.564 1.412 1.00 68.69 546 TYR A C 1
ATOM 3881 O O . TYR A 1 546 ? -19.835 -10.591 0.764 1.00 68.69 546 TYR A O 1
ATOM 3889 N N . GLU A 1 547 ? -19.595 -12.808 0.972 1.00 80.56 547 GLU A N 1
ATOM 3890 C CA . GLU A 1 547 ? -20.369 -13.162 -0.215 1.00 80.56 547 GLU A CA 1
ATOM 3891 C C . GLU A 1 547 ? -21.635 -13.926 0.202 1.00 80.56 547 GLU A C 1
ATOM 3893 O O . GLU A 1 547 ? -21.546 -14.998 0.806 1.00 80.56 547 GLU A O 1
ATOM 3898 N N . ASP A 1 548 ? -22.798 -13.347 -0.107 1.00 73.00 548 ASP A N 1
ATOM 3899 C CA . ASP A 1 548 ? -24.148 -13.891 0.134 1.00 73.00 548 ASP A CA 1
ATOM 3900 C C . ASP A 1 548 ? -24.859 -14.331 -1.166 1.00 73.00 548 ASP A C 1
ATOM 3902 O O . ASP A 1 548 ? -26.011 -14.777 -1.150 1.00 73.00 548 ASP A O 1
ATOM 3906 N N . PHE A 1 549 ? -24.173 -14.186 -2.309 1.00 82.56 549 PHE A N 1
ATOM 3907 C CA . PHE A 1 549 ? -24.679 -14.446 -3.656 1.00 82.56 549 PHE A CA 1
ATOM 3908 C C . PHE A 1 549 ? -26.002 -13.723 -3.973 1.00 82.56 549 PHE A C 1
ATOM 3910 O O . PHE A 1 549 ? -26.840 -14.231 -4.726 1.00 82.56 549 PHE A O 1
ATOM 3917 N N . GLY A 1 550 ? -26.189 -12.512 -3.450 1.00 81.38 550 GLY A N 1
ATOM 3918 C CA . GLY A 1 550 ? -27.375 -11.678 -3.630 1.00 81.38 550 GLY A CA 1
ATOM 3919 C C . GLY A 1 550 ? -28.503 -12.049 -2.671 1.00 81.38 550 GLY A C 1
ATOM 3920 O O . GLY A 1 550 ? -29.616 -12.305 -3.132 1.00 81.38 550 GLY A O 1
ATOM 3921 N N . ASN A 1 551 ? -28.205 -12.107 -1.368 1.00 81.62 551 ASN A N 1
ATOM 3922 C CA . ASN A 1 551 ? -29.130 -12.432 -0.273 1.00 81.62 551 ASN A CA 1
ATOM 3923 C C . ASN A 1 551 ? -29.951 -13.716 -0.527 1.00 81.62 551 ASN A C 1
ATOM 3925 O O . ASN A 1 551 ? -31.186 -13.718 -0.478 1.00 81.62 551 ASN A 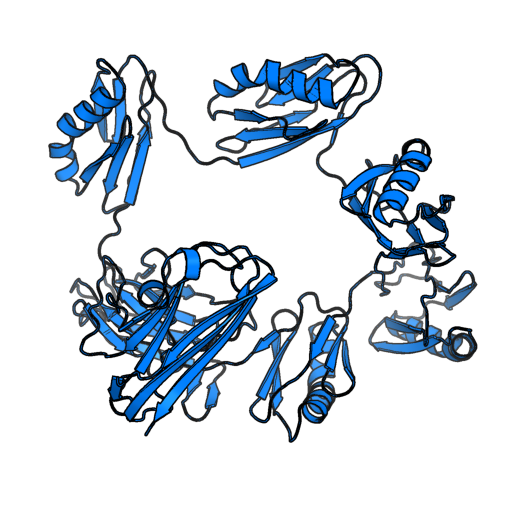O 1
ATOM 3929 N N . ARG A 1 552 ? -29.269 -14.823 -0.852 1.00 86.81 552 ARG A N 1
ATOM 3930 C CA . ARG A 1 552 ? -29.891 -16.133 -1.119 1.00 86.81 552 ARG A CA 1
ATOM 3931 C C . ARG A 1 552 ? -29.267 -17.227 -0.269 1.00 86.81 552 ARG A C 1
ATOM 3933 O O . ARG A 1 552 ? -28.091 -17.165 0.049 1.00 86.81 552 ARG A O 1
ATOM 3940 N N . ASP A 1 553 ? -30.043 -18.255 0.051 1.00 93.31 553 ASP A N 1
ATOM 3941 C CA . ASP A 1 553 ? -29.501 -19.468 0.667 1.00 93.31 553 ASP A CA 1
ATOM 3942 C C . ASP A 1 553 ? -28.719 -20.275 -0.389 1.00 93.31 553 ASP A C 1
ATOM 3944 O O . ASP A 1 553 ? -29.171 -20.401 -1.533 1.00 93.31 553 ASP A O 1
ATOM 3948 N N . PHE A 1 554 ? -27.552 -20.815 -0.028 1.00 94.94 554 PHE A N 1
ATOM 3949 C CA . PHE A 1 554 ? -26.714 -21.633 -0.913 1.00 94.94 554 PHE A CA 1
ATOM 3950 C C . PHE A 1 554 ? -25.891 -22.671 -0.139 1.00 94.94 554 PHE A C 1
ATOM 3952 O O . PHE A 1 554 ? -25.527 -22.463 1.015 1.00 94.94 554 PHE A O 1
ATOM 3959 N N . THR A 1 555 ? -25.527 -23.771 -0.798 1.00 97.06 555 THR A N 1
ATOM 3960 C CA . THR A 1 555 ? -24.476 -24.684 -0.321 1.00 97.06 555 THR A CA 1
ATOM 3961 C C . THR A 1 555 ? -23.152 -24.322 -0.989 1.00 97.06 555 THR A C 1
ATOM 3963 O O . THR A 1 555 ? -23.069 -24.224 -2.216 1.00 97.06 555 THR A O 1
ATOM 3966 N N . PHE A 1 556 ? -22.104 -24.150 -0.191 1.00 96.38 556 PHE A N 1
ATOM 3967 C CA . PHE A 1 556 ? -20.723 -23.957 -0.626 1.00 96.38 556 PHE A CA 1
ATOM 3968 C C . PHE A 1 556 ? -20.043 -25.314 -0.867 1.00 96.38 556 PHE A C 1
ATOM 3970 O O . PHE A 1 556 ? -20.028 -26.172 0.018 1.00 96.38 556 PHE A O 1
ATOM 3977 N N . ASN A 1 557 ? -19.508 -25.510 -2.078 1.00 96.81 557 ASN A N 1
ATOM 3978 C CA . ASN A 1 557 ? -19.048 -26.800 -2.613 1.00 96.81 557 ASN A CA 1
ATOM 3979 C C . ASN A 1 557 ? -17.529 -26.866 -2.854 1.00 96.81 557 ASN A C 1
ATOM 3981 O O . ASN A 1 557 ? -16.916 -27.925 -2.669 1.00 96.81 557 ASN A O 1
ATOM 3985 N N . ASP A 1 558 ? -16.913 -25.758 -3.268 1.00 96.56 558 ASP A N 1
ATOM 3986 C CA . ASP A 1 558 ? -15.478 -25.677 -3.550 1.00 96.56 558 ASP A CA 1
ATOM 3987 C C . ASP A 1 558 ? -14.937 -24.240 -3.511 1.00 96.56 558 ASP A C 1
ATOM 3989 O O . ASP A 1 558 ? -15.673 -23.271 -3.674 1.00 96.56 558 ASP A O 1
ATOM 3993 N N . ILE A 1 559 ? -13.630 -24.116 -3.287 1.00 95.25 559 ILE A N 1
ATOM 3994 C CA . ILE A 1 559 ? -12.853 -22.879 -3.390 1.00 95.25 559 ILE A CA 1
ATOM 3995 C C . ILE A 1 559 ? -11.597 -23.139 -4.212 1.00 95.25 559 ILE A C 1
ATOM 3997 O O . ILE A 1 559 ? -10.934 -24.168 -4.059 1.00 95.25 559 ILE A O 1
ATOM 4001 N N . GLU A 1 560 ? -11.253 -22.178 -5.057 1.00 95.88 560 GLU A N 1
ATOM 4002 C CA . GLU A 1 560 ? -9.987 -22.107 -5.774 1.00 95.88 560 GLU A CA 1
ATOM 4003 C C . GLU A 1 560 ? -9.447 -20.682 -5.658 1.00 95.88 560 GLU A C 1
ATOM 4005 O O . GLU A 1 560 ? -10.118 -19.726 -6.037 1.00 95.88 560 GLU A O 1
ATOM 4010 N N . PHE A 1 561 ? -8.243 -20.542 -5.115 1.00 92.56 561 PHE A N 1
ATOM 4011 C CA . PHE A 1 561 ? -7.501 -19.289 -5.074 1.00 92.56 561 PHE A CA 1
ATOM 4012 C C . PHE A 1 561 ? -6.239 -19.447 -5.918 1.00 92.56 561 PHE A C 1
ATOM 4014 O O . PHE A 1 561 ? -5.522 -20.434 -5.766 1.00 92.56 561 PHE A O 1
ATOM 4021 N N . ILE A 1 562 ? -5.980 -18.494 -6.809 1.00 91.38 562 ILE A N 1
ATOM 4022 C CA . ILE A 1 562 ? -4.813 -18.464 -7.699 1.00 91.38 562 ILE A CA 1
ATOM 4023 C C . ILE A 1 562 ? -4.176 -17.083 -7.559 1.00 91.38 562 ILE A C 1
ATOM 4025 O O . ILE A 1 562 ? -4.890 -16.084 -7.547 1.00 91.38 562 ILE A O 1
ATOM 4029 N N . MET A 1 563 ? -2.854 -17.007 -7.451 1.00 90.31 563 MET A N 1
ATOM 4030 C CA . MET A 1 563 ? -2.116 -15.758 -7.244 1.00 90.31 563 MET A CA 1
ATOM 4031 C C . MET A 1 563 ? -0.798 -15.743 -8.010 1.00 90.31 563 MET A C 1
ATOM 4033 O O . MET A 1 563 ? -0.278 -16.798 -8.355 1.00 90.31 563 MET A O 1
ATOM 4037 N N . HIS A 1 564 ? -0.230 -14.555 -8.194 1.00 88.31 564 HIS A N 1
ATOM 4038 C CA . HIS A 1 564 ? 1.157 -14.375 -8.618 1.00 88.31 564 HIS A CA 1
ATOM 4039 C C . HIS A 1 564 ? 1.926 -13.624 -7.534 1.00 88.31 564 HIS A C 1
ATOM 4041 O O . HIS A 1 564 ? 1.525 -12.525 -7.128 1.00 88.31 564 HIS A O 1
ATOM 4047 N N . ALA A 1 565 ? 3.009 -14.216 -7.042 1.00 90.56 565 ALA A N 1
ATOM 4048 C CA . ALA A 1 565 ? 3.800 -13.635 -5.969 1.00 90.56 565 ALA A CA 1
ATOM 4049 C C . ALA A 1 565 ? 4.605 -12.419 -6.455 1.00 90.56 565 ALA A C 1
ATOM 4051 O O . ALA A 1 565 ? 5.181 -12.448 -7.539 1.00 90.56 565 ALA A O 1
ATOM 4052 N N . GLY A 1 566 ? 4.620 -11.346 -5.658 1.00 88.44 566 GLY A N 1
ATOM 4053 C CA . GLY A 1 566 ? 5.439 -10.139 -5.888 1.00 88.44 566 GLY A CA 1
ATOM 4054 C C . GLY A 1 566 ? 6.566 -9.951 -4.862 1.00 88.44 566 GLY A C 1
ATOM 4055 O O . GLY A 1 566 ? 7.141 -8.867 -4.763 1.00 88.44 566 GLY A O 1
ATOM 4056 N N . ALA A 1 567 ? 6.796 -10.980 -4.046 1.00 91.69 567 ALA A N 1
ATOM 4057 C CA . ALA A 1 567 ? 7.922 -11.166 -3.141 1.00 91.69 567 ALA A CA 1
ATOM 4058 C C . ALA A 1 567 ? 7.978 -12.656 -2.757 1.00 91.69 567 ALA A C 1
ATOM 4060 O O . ALA A 1 567 ? 6.978 -13.361 -2.897 1.00 91.69 567 ALA A O 1
ATOM 4061 N N . ASN A 1 568 ? 9.106 -13.127 -2.213 1.00 90.81 568 ASN A N 1
ATOM 4062 C CA . ASN A 1 568 ? 9.168 -14.460 -1.604 1.00 90.81 568 ASN A CA 1
ATOM 4063 C C . ASN A 1 568 ? 8.299 -14.471 -0.337 1.00 90.81 568 ASN A C 1
ATOM 4065 O O . ASN A 1 568 ? 8.628 -13.805 0.646 1.00 90.81 568 ASN A O 1
ATOM 4069 N N . GLU A 1 569 ? 7.204 -15.222 -0.359 1.00 90.81 569 GLU A N 1
ATOM 4070 C CA . GLU A 1 569 ? 6.256 -15.343 0.745 1.00 90.81 569 GLU A CA 1
ATOM 4071 C C . GLU A 1 569 ? 6.494 -16.648 1.503 1.00 90.81 569 GLU A C 1
ATOM 4073 O O . GLU A 1 569 ? 6.527 -17.719 0.898 1.00 90.81 569 GLU A O 1
ATOM 4078 N N . THR A 1 570 ? 6.617 -16.569 2.830 1.00 88.75 570 THR A N 1
ATOM 4079 C CA . THR A 1 570 ? 6.786 -17.747 3.691 1.00 88.75 570 THR A CA 1
ATOM 4080 C C . THR A 1 570 ? 5.743 -17.761 4.799 1.00 88.75 570 THR A C 1
ATOM 4082 O O . THR A 1 570 ? 5.828 -16.964 5.737 1.00 88.75 570 THR A O 1
ATOM 4085 N N . GLY A 1 571 ? 4.790 -18.691 4.728 1.00 86.94 571 GLY A N 1
ATOM 4086 C CA . GLY A 1 571 ? 3.650 -18.739 5.650 1.00 86.94 571 GLY A CA 1
ATOM 4087 C C . GLY A 1 571 ? 2.349 -18.100 5.147 1.00 86.94 571 GLY A C 1
ATOM 4088 O O . GLY A 1 571 ? 1.506 -17.749 5.978 1.00 86.94 571 GLY A O 1
ATOM 4089 N N . LEU A 1 572 ? 2.138 -18.022 3.825 1.00 89.44 572 LEU A N 1
ATOM 4090 C CA . LEU A 1 572 ? 0.838 -17.688 3.229 1.00 89.44 572 LEU A CA 1
ATOM 4091 C C . LEU A 1 572 ? -0.278 -18.505 3.896 1.00 89.44 572 LEU A C 1
ATOM 4093 O O . LEU A 1 572 ? -0.164 -19.721 4.075 1.00 89.44 572 LEU A O 1
ATOM 4097 N N . ASN A 1 573 ? -1.404 -17.871 4.202 1.00 91.56 573 ASN A N 1
ATOM 4098 C CA . ASN A 1 573 ? -2.606 -18.597 4.590 1.00 91.56 573 ASN A CA 1
ATOM 4099 C C . ASN A 1 573 ? -3.843 -17.986 3.936 1.00 91.56 573 ASN A C 1
ATOM 4101 O O . ASN A 1 573 ? -4.071 -16.781 4.013 1.00 91.56 573 ASN A O 1
ATOM 4105 N N . VAL A 1 574 ? -4.651 -18.839 3.313 1.00 90.38 574 VAL A N 1
ATOM 4106 C CA . VAL A 1 574 ? -5.971 -18.496 2.783 1.00 90.38 574 VAL A CA 1
ATOM 4107 C C . VAL A 1 574 ? -6.984 -19.236 3.639 1.00 90.38 574 VAL A C 1
ATOM 4109 O O . VAL A 1 574 ? -6.902 -20.454 3.775 1.00 90.38 574 VAL A O 1
ATOM 4112 N N . GLU A 1 575 ? -7.910 -18.510 4.248 1.00 91.69 575 GLU A N 1
ATOM 4113 C CA . GLU A 1 575 ? -8.830 -19.022 5.260 1.00 91.69 575 GLU A CA 1
ATOM 4114 C C . GLU A 1 575 ? -10.265 -18.651 4.892 1.00 91.69 575 GLU A C 1
ATOM 4116 O O . GLU A 1 575 ? -10.540 -17.496 4.567 1.00 91.69 575 GLU A O 1
ATOM 4121 N N . VAL A 1 576 ? -11.180 -19.617 4.967 1.00 90.81 576 VAL A N 1
ATOM 4122 C CA . VAL A 1 576 ? -12.613 -19.420 4.728 1.00 90.81 576 VAL A CA 1
ATOM 4123 C C . VAL A 1 576 ? -13.379 -19.553 6.033 1.00 90.81 576 VAL A C 1
ATOM 4125 O O . VAL A 1 576 ? -13.212 -20.527 6.776 1.00 90.81 576 VAL A O 1
ATOM 4128 N N . PHE A 1 577 ? -14.275 -18.604 6.267 1.00 89.31 577 PHE A N 1
ATOM 4129 C CA . PHE A 1 577 ? -15.143 -18.549 7.433 1.00 89.31 577 PHE A CA 1
ATOM 4130 C C . PHE A 1 577 ? -16.599 -18.477 6.989 1.00 89.31 577 PHE A C 1
ATOM 4132 O O . PHE A 1 577 ? -16.938 -17.791 6.021 1.00 89.31 577 PHE A O 1
ATOM 4139 N N . HIS A 1 578 ? -17.460 -19.164 7.734 1.00 90.19 578 HIS A N 1
ATOM 4140 C CA . HIS A 1 578 ? -18.899 -18.944 7.682 1.00 90.19 578 HIS A CA 1
ATOM 4141 C C . HIS A 1 578 ? -19.181 -17.642 8.429 1.00 90.19 578 HIS A C 1
ATOM 4143 O O . HIS A 1 578 ? -18.929 -17.554 9.630 1.00 90.19 578 HIS A O 1
ATOM 4149 N N . TYR A 1 579 ? -19.650 -16.625 7.715 1.00 85.12 579 TYR A N 1
ATOM 4150 C CA . TYR A 1 579 ? -20.190 -15.427 8.335 1.00 85.12 579 TYR A CA 1
ATOM 4151 C C . TYR A 1 579 ? -21.599 -15.744 8.849 1.00 85.12 579 TYR A C 1
ATOM 4153 O O . TYR A 1 579 ? -22.484 -16.065 8.055 1.00 85.12 579 TYR A O 1
ATOM 4161 N N . ASN A 1 580 ? -21.797 -15.669 10.165 1.00 84.44 580 ASN A N 1
ATOM 4162 C CA . ASN A 1 580 ? -23.079 -15.904 10.825 1.00 84.44 580 ASN A CA 1
ATOM 4163 C C . ASN A 1 580 ? -23.260 -14.896 11.983 1.00 84.44 580 ASN A C 1
ATOM 4165 O O . ASN A 1 580 ? -22.579 -15.037 13.008 1.00 84.44 580 ASN A O 1
ATOM 4169 N N . PRO A 1 581 ? -24.202 -13.931 11.882 1.00 73.56 581 PRO A N 1
ATOM 4170 C CA . PRO A 1 581 ? -24.455 -12.918 12.913 1.00 73.56 581 PRO A CA 1
ATOM 4171 C C . PRO A 1 581 ? -24.746 -13.461 14.320 1.00 73.56 581 PRO A C 1
ATOM 4173 O O . PRO A 1 581 ? -24.652 -12.713 15.292 1.00 73.56 581 PRO A O 1
ATOM 4176 N N . ALA A 1 582 ? -25.161 -14.728 14.439 1.00 75.81 582 ALA A N 1
ATOM 4177 C CA . ALA A 1 582 ? -25.560 -15.351 15.700 1.00 75.81 582 ALA A CA 1
ATOM 4178 C C . ALA A 1 582 ? -24.471 -16.225 16.354 1.00 75.81 582 ALA A C 1
ATOM 4180 O O . ALA A 1 582 ? -24.620 -16.583 17.524 1.00 75.81 582 ALA A O 1
ATOM 4181 N N . GLU A 1 583 ? -23.407 -16.586 15.628 1.00 69.88 583 GLU A N 1
ATOM 4182 C CA . GLU A 1 583 ? -22.348 -17.494 16.113 1.00 69.88 583 GLU A CA 1
ATOM 4183 C C . GLU A 1 583 ? -20.972 -16.827 16.224 1.00 69.88 583 GLU A C 1
ATOM 4185 O O . GLU A 1 583 ? -20.131 -17.267 17.012 1.00 69.88 583 GLU A O 1
ATOM 4190 N N . MET A 1 584 ? -20.741 -15.746 15.477 1.00 69.75 584 MET A N 1
ATOM 4191 C CA . MET A 1 584 ? -19.498 -14.982 15.546 1.00 69.75 584 MET A CA 1
ATOM 4192 C C . MET A 1 584 ? -19.357 -14.324 16.921 1.00 69.75 584 MET A C 1
ATOM 4194 O O . MET A 1 584 ? -20.139 -13.459 17.312 1.00 69.75 584 MET A O 1
ATOM 4198 N N . THR A 1 585 ? -18.348 -14.764 17.671 1.00 63.56 585 THR A N 1
ATOM 4199 C CA . THR A 1 585 ? -18.001 -14.196 18.976 1.00 63.56 585 THR A CA 1
ATOM 4200 C C . THR A 1 585 ? -16.987 -13.093 18.751 1.00 63.56 585 THR A C 1
ATOM 4202 O O . THR A 1 585 ? -15.812 -13.353 18.507 1.00 63.56 585 THR A O 1
ATOM 4205 N N . TYR A 1 586 ? -17.456 -11.857 18.818 1.00 62.62 586 TYR A N 1
ATOM 4206 C CA . TYR A 1 586 ? -16.598 -10.686 18.803 1.00 62.62 586 TYR A CA 1
ATOM 4207 C C . TYR A 1 586 ? -16.104 -10.390 20.223 1.00 62.62 586 TYR A C 1
ATOM 4209 O O . TYR A 1 586 ? -16.716 -10.820 21.201 1.00 62.62 586 TYR A O 1
ATOM 4217 N N . SER A 1 587 ? -14.998 -9.657 20.334 1.00 59.31 587 SER A N 1
ATOM 4218 C CA . SER A 1 587 ? -14.523 -9.121 21.606 1.00 59.31 587 SER A CA 1
ATOM 4219 C C . SER A 1 587 ? -13.821 -7.787 21.395 1.00 59.31 587 SER A C 1
ATOM 4221 O O . SER A 1 587 ? -13.061 -7.645 20.437 1.00 59.31 587 SER A O 1
ATOM 4223 N N . ALA A 1 588 ? -14.018 -6.854 22.331 1.00 51.97 588 ALA A N 1
ATOM 4224 C CA . ALA A 1 588 ? -13.144 -5.698 22.534 1.00 51.97 588 ALA A CA 1
ATOM 4225 C C . ALA A 1 588 ? -11.657 -6.082 22.483 1.00 51.97 588 ALA A C 1
ATOM 4227 O O . ALA A 1 588 ? -10.933 -5.682 21.580 1.00 51.97 588 ALA A O 1
ATOM 4228 N N . ALA A 1 589 ? -11.211 -6.871 23.465 1.00 53.09 589 ALA A N 1
ATOM 4229 C CA . ALA A 1 589 ? -9.792 -7.057 23.776 1.00 53.09 589 ALA A CA 1
ATOM 4230 C C . ALA A 1 589 ? -9.018 -7.898 22.744 1.00 53.09 589 ALA A C 1
ATOM 4232 O O . ALA A 1 589 ? -7.793 -7.985 22.813 1.00 53.09 589 ALA A O 1
ATOM 4233 N N . ALA A 1 590 ? -9.726 -8.549 21.820 1.00 55.69 590 ALA A N 1
ATOM 4234 C CA . ALA A 1 590 ? -9.153 -9.233 20.672 1.00 55.69 590 ALA A CA 1
ATOM 4235 C C . ALA A 1 590 ? -10.222 -9.359 19.580 1.00 55.69 590 ALA A C 1
ATOM 4237 O O . ALA A 1 590 ? -11.099 -10.225 19.655 1.00 55.69 590 ALA A O 1
ATOM 4238 N N . PHE A 1 591 ? -10.138 -8.524 18.542 1.00 51.12 591 PHE A N 1
ATOM 4239 C CA . PHE A 1 591 ? -10.973 -8.687 17.356 1.00 51.12 591 PHE A CA 1
ATOM 4240 C C . PHE A 1 591 ? -10.517 -9.923 16.556 1.00 51.12 591 PHE A C 1
ATOM 4242 O O . PHE A 1 591 ? -9.715 -9.831 15.629 1.00 51.12 591 PHE A O 1
ATOM 4249 N N . ASP A 1 592 ? -11.046 -11.092 16.913 1.00 64.56 592 ASP A N 1
ATOM 4250 C CA . ASP A 1 592 ? -11.019 -12.294 16.075 1.00 64.56 592 ASP A CA 1
ATOM 4251 C C . ASP A 1 592 ? -12.443 -12.864 15.952 1.00 64.56 592 ASP A C 1
ATOM 4253 O O . ASP A 1 592 ? -12.789 -13.862 16.587 1.00 64.56 592 ASP A O 1
ATOM 4257 N N . PRO A 1 593 ? -13.314 -12.218 15.151 1.00 55.09 593 PRO A N 1
ATOM 4258 C CA . PRO A 1 593 ? -14.745 -12.534 15.064 1.00 55.09 593 PRO A CA 1
ATOM 4259 C C . PRO A 1 593 ? -15.020 -13.925 14.476 1.00 55.09 593 PRO A C 1
ATOM 4261 O O . PRO A 1 593 ? -16.163 -14.371 14.412 1.00 55.09 593 PRO A O 1
ATOM 4264 N N . MET A 1 594 ? -13.974 -14.587 13.980 1.00 66.31 594 MET A N 1
ATOM 4265 C CA . MET A 1 594 ? -14.019 -15.853 13.266 1.00 66.31 594 MET A CA 1
ATOM 4266 C C . MET A 1 594 ? -12.876 -16.759 13.757 1.00 66.31 594 MET A C 1
ATOM 4268 O O . MET A 1 594 ? -12.159 -17.352 12.954 1.00 66.31 594 MET A O 1
ATOM 4272 N N . ALA A 1 595 ? -12.720 -16.870 15.082 1.00 64.38 595 ALA A N 1
ATOM 4273 C CA . ALA A 1 595 ? -11.627 -17.564 15.783 1.00 64.38 595 ALA A CA 1
ATOM 4274 C C . ALA A 1 595 ? -11.378 -19.047 15.409 1.00 64.38 595 ALA A C 1
ATOM 4276 O O . ALA A 1 595 ? -10.447 -19.676 15.915 1.00 64.38 595 ALA A O 1
ATOM 4277 N N . GLN A 1 596 ? -12.183 -19.625 14.516 1.00 81.94 596 GLN A N 1
ATOM 4278 C CA . GLN A 1 596 ? -11.842 -20.846 13.799 1.00 81.94 596 GLN A CA 1
ATOM 4279 C C . GLN A 1 596 ? -12.236 -20.733 12.318 1.00 81.94 596 GLN A C 1
ATOM 4281 O O . GLN A 1 596 ? -13.414 -20.613 11.982 1.00 81.94 596 GLN A O 1
ATOM 4286 N N . ALA A 1 597 ? -11.247 -20.848 11.427 1.00 88.88 597 ALA A N 1
ATOM 4287 C CA . ALA A 1 597 ? -11.488 -21.061 10.004 1.00 88.88 597 ALA A CA 1
ATOM 4288 C C . ALA A 1 597 ? -12.204 -22.399 9.785 1.00 88.88 597 ALA A C 1
ATOM 4290 O O . ALA A 1 597 ? -11.788 -23.428 10.325 1.00 88.88 597 ALA A O 1
ATOM 4291 N N . GLN A 1 598 ? -13.256 -22.396 8.964 1.00 92.56 598 GLN A N 1
ATOM 4292 C CA . GLN A 1 598 ? -13.929 -23.628 8.543 1.00 92.56 598 GLN A CA 1
ATOM 4293 C C . GLN A 1 598 ? -12.981 -24.457 7.669 1.00 92.56 598 GLN A C 1
ATOM 4295 O O . GLN A 1 598 ? -12.863 -25.672 7.838 1.00 92.56 598 GLN A O 1
ATOM 4300 N N . TYR A 1 599 ? -12.256 -23.773 6.776 1.00 94.19 599 TYR A N 1
ATOM 4301 C CA . TYR A 1 599 ? -11.260 -24.342 5.871 1.00 94.19 599 TYR A CA 1
ATOM 4302 C C . TYR A 1 599 ? -10.072 -23.390 5.757 1.00 94.19 599 TYR A C 1
ATOM 4304 O O . TYR A 1 599 ? -10.271 -22.179 5.696 1.00 94.19 599 TYR A O 1
ATOM 4312 N N . SER A 1 600 ? -8.849 -23.910 5.677 1.00 93.75 600 SER A N 1
ATOM 4313 C CA . SER A 1 600 ? -7.679 -23.082 5.387 1.00 93.75 600 SER A CA 1
ATOM 4314 C C . SER A 1 600 ? -6.582 -23.837 4.648 1.00 93.75 600 SER A C 1
ATOM 4316 O O . SER A 1 600 ? -6.435 -25.052 4.803 1.00 93.75 600 SER A O 1
ATOM 4318 N N . LEU A 1 601 ? -5.787 -23.092 3.879 1.00 92.88 601 LEU A N 1
ATOM 4319 C CA . LEU A 1 601 ? -4.585 -23.573 3.201 1.00 92.88 601 LEU A CA 1
ATOM 4320 C C . LEU A 1 601 ? -3.650 -24.286 4.194 1.00 92.88 601 LEU A C 1
ATOM 4322 O O . LEU A 1 601 ? -3.300 -25.441 3.972 1.00 92.88 601 LEU A O 1
ATOM 4326 N N . LEU A 1 602 ? -3.355 -23.663 5.342 1.00 91.06 602 LEU A N 1
ATOM 4327 C CA . LEU A 1 602 ? -2.503 -24.229 6.401 1.00 91.06 602 LEU A CA 1
ATOM 4328 C C . LEU A 1 602 ? -3.110 -25.448 7.141 1.00 91.06 602 LEU A C 1
ATOM 4330 O O . LEU A 1 602 ? -2.405 -26.130 7.882 1.00 91.06 602 LEU A O 1
ATOM 4334 N N . ALA A 1 603 ? -4.405 -25.742 6.969 1.00 91.69 603 ALA A N 1
ATOM 4335 C CA . ALA A 1 603 ? -5.023 -26.970 7.484 1.00 91.69 603 ALA A CA 1
ATOM 4336 C C . ALA A 1 603 ? -5.002 -28.127 6.465 1.00 91.69 603 ALA A C 1
ATOM 4338 O O . ALA A 1 603 ? -5.015 -29.292 6.868 1.00 91.69 603 ALA A O 1
ATOM 4339 N N . ASP A 1 604 ? -4.968 -27.817 5.166 1.00 92.06 604 ASP A N 1
ATOM 4340 C CA . ASP A 1 604 ? -4.879 -28.803 4.079 1.00 92.06 604 ASP A CA 1
ATOM 4341 C C . ASP A 1 604 ? -3.427 -29.123 3.676 1.00 92.06 604 ASP A C 1
ATOM 4343 O O . ASP A 1 604 ? -3.148 -30.224 3.194 1.00 92.06 604 ASP A O 1
ATOM 4347 N N . HIS A 1 605 ? -2.501 -28.184 3.892 1.00 87.56 605 HIS A N 1
ATOM 4348 C CA . HIS A 1 605 ? -1.099 -28.248 3.481 1.00 87.56 605 HIS A CA 1
ATOM 4349 C C . HIS A 1 605 ? -0.152 -27.982 4.666 1.00 87.56 605 HIS A C 1
ATOM 4351 O O . HIS A 1 605 ? -0.482 -27.279 5.619 1.00 87.56 605 HIS A O 1
ATOM 4357 N N . THR A 1 606 ? 1.043 -28.577 4.628 1.00 80.69 606 THR A N 1
ATOM 4358 C CA . THR A 1 606 ? 2.141 -28.273 5.564 1.00 80.69 606 THR A CA 1
ATOM 4359 C C . THR A 1 606 ? 2.780 -26.926 5.235 1.00 80.69 606 THR A C 1
ATOM 4361 O O . THR A 1 606 ? 2.704 -26.508 4.089 1.00 80.69 606 THR A O 1
ATOM 4364 N N . THR A 1 607 ? 3.496 -26.303 6.177 1.00 66.25 607 THR A N 1
ATOM 4365 C CA . THR A 1 607 ? 4.091 -24.961 6.009 1.00 66.25 607 THR A CA 1
ATOM 4366 C C . THR A 1 607 ? 4.916 -24.797 4.722 1.00 66.25 607 THR A C 1
ATOM 4368 O O . THR A 1 607 ? 4.636 -23.885 3.960 1.00 66.25 607 THR A O 1
ATOM 4371 N N . GLU A 1 608 ? 5.815 -25.742 4.402 1.00 63.16 608 GLU A N 1
ATOM 4372 C CA . GLU A 1 608 ? 6.606 -25.754 3.144 1.00 63.16 608 GLU A CA 1
ATOM 4373 C C . GLU A 1 608 ? 5.751 -25.841 1.855 1.00 63.16 608 GLU A C 1
ATOM 4375 O O . GLU A 1 608 ? 6.265 -25.706 0.750 1.00 63.16 608 GLU A O 1
ATOM 4380 N N . GLY A 1 609 ? 4.455 -26.145 1.971 1.00 68.00 609 GLY A N 1
ATOM 4381 C CA . GLY A 1 609 ? 3.485 -26.174 0.872 1.00 68.00 609 GLY A CA 1
ATOM 4382 C C . GLY A 1 609 ? 2.681 -24.880 0.718 1.00 68.00 609 GLY A C 1
ATOM 4383 O O . GLY A 1 609 ? 1.828 -24.818 -0.166 1.00 68.00 609 GLY A O 1
ATOM 4384 N N . ASN A 1 610 ? 2.940 -23.886 1.571 1.00 72.81 610 ASN A N 1
ATOM 4385 C CA . ASN A 1 610 ? 2.343 -22.552 1.532 1.00 72.81 610 ASN A CA 1
ATOM 4386 C C . ASN A 1 610 ? 3.349 -21.479 1.083 1.00 72.81 610 ASN A C 1
ATOM 4388 O O . ASN A 1 610 ? 2.946 -20.353 0.807 1.00 72.81 610 ASN A O 1
ATOM 4392 N N . ASP A 1 611 ? 4.640 -21.804 1.051 1.00 84.06 611 ASP A N 1
ATOM 4393 C CA . ASP A 1 611 ? 5.687 -20.874 0.642 1.00 84.06 611 ASP A CA 1
ATOM 4394 C C . ASP A 1 611 ? 5.642 -20.682 -0.888 1.00 84.06 611 ASP A C 1
ATOM 4396 O O . ASP A 1 611 ? 5.460 -21.647 -1.638 1.00 84.06 611 ASP A O 1
ATOM 4400 N N . VAL A 1 612 ? 5.776 -19.438 -1.361 1.00 85.69 612 VAL A N 1
ATOM 4401 C CA . VAL A 1 612 ? 5.731 -19.094 -2.794 1.00 85.69 612 VAL A CA 1
ATOM 4402 C C . VAL A 1 612 ? 6.896 -18.168 -3.135 1.00 85.69 612 VAL A C 1
ATOM 4404 O O . VAL A 1 612 ? 7.016 -17.078 -2.575 1.00 85.69 612 VAL A O 1
ATOM 4407 N N . ASP A 1 613 ? 7.750 -18.613 -4.057 1.00 92.31 613 ASP A N 1
ATOM 4408 C CA . ASP A 1 613 ? 8.898 -17.849 -4.554 1.00 92.31 613 ASP A CA 1
ATOM 4409 C C . ASP A 1 613 ? 8.451 -16.592 -5.332 1.00 92.31 613 ASP A C 1
ATOM 4411 O O . ASP A 1 613 ? 7.408 -16.577 -5.991 1.00 92.31 613 ASP A O 1
ATOM 4415 N N . ASP A 1 614 ? 9.275 -15.545 -5.299 1.00 92.81 614 ASP A N 1
ATOM 4416 C CA . ASP A 1 614 ? 9.044 -14.274 -5.995 1.00 92.81 614 ASP A CA 1
ATOM 4417 C C . ASP A 1 614 ? 8.856 -14.446 -7.517 1.00 92.81 614 ASP A C 1
ATOM 4419 O O . ASP A 1 614 ? 9.615 -15.167 -8.170 1.00 92.81 614 ASP A O 1
ATOM 4423 N N . ASN A 1 615 ? 7.861 -13.762 -8.096 1.00 89.75 615 ASN A N 1
ATOM 4424 C CA . ASN A 1 615 ? 7.485 -13.843 -9.514 1.00 89.75 615 ASN A CA 1
ATOM 4425 C C . ASN A 1 615 ? 7.057 -15.271 -9.969 1.00 89.75 615 ASN A C 1
ATOM 4427 O O . ASN A 1 615 ? 7.192 -15.634 -11.143 1.00 89.75 615 ASN A O 1
ATOM 4431 N N . PHE A 1 616 ? 6.506 -16.099 -9.069 1.00 91.38 616 PHE A N 1
ATOM 4432 C CA . PHE A 1 616 ? 5.864 -17.381 -9.412 1.00 91.38 616 PHE A CA 1
ATOM 4433 C C . PHE A 1 616 ? 4.348 -17.390 -9.164 1.00 91.38 616 PHE A C 1
ATOM 4435 O O . PHE A 1 616 ? 3.820 -16.696 -8.295 1.00 91.38 616 PHE A O 1
ATOM 4442 N N . ASP A 1 617 ? 3.643 -18.228 -9.931 1.00 90.25 617 ASP A N 1
ATOM 4443 C CA . ASP A 1 617 ? 2.217 -18.498 -9.736 1.00 90.25 617 ASP A CA 1
ATOM 4444 C C . ASP A 1 617 ? 2.005 -19.480 -8.568 1.00 90.25 617 ASP A C 1
ATOM 4446 O O . ASP A 1 617 ? 2.522 -20.601 -8.581 1.00 90.25 617 ASP A O 1
ATOM 4450 N N . GLY A 1 618 ? 1.199 -19.081 -7.584 1.00 88.44 618 GLY A N 1
ATOM 4451 C CA . GLY A 1 618 ? 0.754 -19.907 -6.460 1.00 88.44 618 GLY A CA 1
ATOM 4452 C C . GLY A 1 618 ? -0.744 -20.221 -6.529 1.00 88.44 618 GLY A C 1
ATOM 4453 O O . GLY A 1 618 ? -1.508 -19.552 -7.227 1.00 88.44 618 GLY A O 1
ATOM 4454 N N . GLY A 1 619 ? -1.205 -21.223 -5.777 1.00 90.38 619 GLY A N 1
ATOM 4455 C CA . GLY A 1 619 ? -2.641 -21.482 -5.672 1.00 90.38 619 GLY A CA 1
ATOM 4456 C C . GLY A 1 619 ? -3.054 -22.577 -4.692 1.00 90.38 619 GLY A C 1
ATOM 4457 O O . GLY A 1 619 ? -2.329 -23.539 -4.451 1.00 90.38 619 GLY A O 1
ATOM 4458 N N . TRP A 1 620 ? -4.269 -22.436 -4.163 1.00 94.00 620 TRP A N 1
ATOM 4459 C CA . TRP A 1 620 ? -4.935 -23.377 -3.261 1.00 94.00 620 TRP A CA 1
ATOM 4460 C C . TRP A 1 620 ? -6.257 -23.833 -3.877 1.00 94.00 620 TRP A C 1
ATOM 4462 O O . TRP A 1 620 ? -6.989 -23.023 -4.448 1.00 94.00 620 TRP A O 1
ATOM 4472 N N . LYS A 1 621 ? -6.601 -25.119 -3.742 1.00 94.81 621 LYS A N 1
ATOM 4473 C CA . LYS A 1 621 ? -7.908 -25.629 -4.169 1.00 94.81 621 LYS A CA 1
ATOM 4474 C C . LYS A 1 621 ? -8.451 -26.684 -3.218 1.00 94.81 621 LYS A C 1
ATOM 4476 O O . LYS A 1 621 ? -7.810 -27.707 -2.986 1.00 94.81 621 LYS A O 1
ATOM 4481 N N . ARG A 1 622 ? -9.686 -26.479 -2.759 1.00 95.75 622 ARG A N 1
ATOM 4482 C CA . ARG A 1 622 ? -10.441 -27.418 -1.924 1.00 95.75 622 ARG A CA 1
ATOM 4483 C C . ARG A 1 622 ? -11.817 -27.650 -2.536 1.00 95.75 622 ARG A C 1
ATOM 4485 O O . ARG A 1 622 ? -12.496 -26.700 -2.896 1.00 95.75 622 ARG A O 1
ATOM 4492 N N . ALA A 1 623 ? -12.242 -28.906 -2.638 1.00 96.19 623 ALA A N 1
ATOM 4493 C CA . ALA A 1 623 ? -13.535 -29.285 -3.208 1.00 96.19 623 ALA A CA 1
ATOM 4494 C C . ALA A 1 623 ? -14.194 -30.408 -2.400 1.00 96.19 623 ALA A C 1
ATOM 4496 O O . ALA A 1 623 ? -13.523 -31.109 -1.641 1.00 96.19 623 ALA A O 1
ATOM 4497 N N . GLY A 1 624 ? -15.505 -30.589 -2.572 1.00 94.12 624 GLY A N 1
ATOM 4498 C CA . GLY A 1 624 ? -16.291 -31.475 -1.707 1.00 94.12 624 GLY A CA 1
ATOM 4499 C C . GLY A 1 624 ? -16.579 -30.845 -0.343 1.00 94.12 624 GLY A C 1
ATOM 4500 O O . GLY A 1 624 ? -16.723 -31.554 0.652 1.00 94.12 624 GLY A O 1
ATOM 4501 N N . ILE A 1 625 ? -16.630 -29.513 -0.310 1.00 93.56 625 ILE A N 1
ATOM 4502 C CA . ILE A 1 625 ? -17.230 -28.742 0.772 1.00 93.56 625 ILE A CA 1
ATOM 4503 C C . ILE A 1 625 ? -18.749 -29.004 0.742 1.00 93.56 625 ILE A C 1
ATOM 4505 O O . ILE A 1 625 ? -19.305 -29.425 -0.273 1.00 93.56 625 ILE A O 1
ATOM 4509 N N . GLY A 1 626 ? -19.402 -28.846 1.887 1.00 95.56 626 GLY A N 1
ATOM 4510 C CA . GLY A 1 626 ? -20.840 -29.050 2.057 1.00 95.56 626 GLY A CA 1
ATOM 4511 C C . GLY A 1 626 ? -21.336 -28.191 3.208 1.00 95.56 626 GLY A C 1
ATOM 4512 O O . GLY A 1 626 ? -21.870 -28.712 4.184 1.00 95.56 626 GLY A O 1
ATOM 4513 N N . LEU A 1 627 ? -21.023 -26.898 3.127 1.00 95.75 627 LEU A N 1
ATOM 4514 C CA . LEU A 1 627 ? -21.398 -25.888 4.109 1.00 95.75 627 LEU A CA 1
ATOM 4515 C C . LEU A 1 627 ? -22.633 -25.160 3.578 1.00 95.75 627 LEU A C 1
ATOM 4517 O O . LEU A 1 627 ? -22.537 -24.445 2.582 1.00 95.75 627 LEU A O 1
ATOM 4521 N N . ASP A 1 628 ? -23.778 -25.370 4.217 1.00 96.19 628 ASP A N 1
ATOM 4522 C CA . ASP A 1 628 ? -24.992 -24.609 3.929 1.00 96.19 628 ASP A CA 1
ATOM 4523 C C . ASP A 1 628 ? -24.883 -23.221 4.576 1.00 96.19 628 ASP A C 1
ATOM 4525 O O . ASP A 1 628 ? -24.533 -23.109 5.751 1.00 96.19 628 ASP A O 1
ATOM 4529 N N . VAL A 1 629 ? -25.175 -22.177 3.801 1.00 92.75 629 VAL A N 1
ATOM 4530 C CA . VAL A 1 629 ? -25.111 -20.768 4.200 1.00 92.75 629 VAL A CA 1
ATOM 4531 C C . VAL A 1 629 ? -26.465 -20.128 3.914 1.00 92.75 629 VAL A C 1
ATOM 4533 O O . VAL A 1 629 ? -26.937 -20.114 2.775 1.00 92.75 629 VAL A O 1
ATOM 4536 N N . LEU A 1 630 ? -27.108 -19.593 4.948 1.00 92.38 630 LEU A N 1
ATOM 4537 C CA . LEU A 1 630 ? -28.438 -18.997 4.864 1.00 92.38 630 LEU A CA 1
ATOM 4538 C C . LEU A 1 630 ? -28.360 -17.509 4.494 1.00 92.38 630 LEU A C 1
ATOM 4540 O O . LEU A 1 630 ? -28.747 -16.637 5.276 1.00 92.38 630 LEU A O 1
ATOM 4544 N N . GLY A 1 631 ? -27.843 -17.196 3.303 1.00 84.31 631 GLY A N 1
ATOM 4545 C CA . GLY A 1 631 ? -27.707 -15.812 2.835 1.00 84.31 631 GLY A CA 1
ATOM 4546 C C . GLY A 1 631 ? -29.036 -15.054 2.732 1.00 84.31 631 GLY A C 1
ATOM 4547 O O . GLY A 1 631 ? -29.050 -13.834 2.848 1.00 84.31 631 GLY A O 1
ATOM 4548 N N . GLY A 1 632 ? -30.183 -15.744 2.650 1.00 82.62 632 GLY A N 1
ATOM 4549 C CA . GLY A 1 632 ? -31.506 -15.121 2.788 1.00 82.62 632 GLY A CA 1
ATOM 4550 C C . GLY A 1 632 ? -31.827 -14.608 4.204 1.00 82.62 632 GLY A C 1
ATOM 4551 O O . GLY A 1 632 ? -32.830 -13.920 4.392 1.00 82.62 632 GLY A O 1
ATOM 4552 N N . ASN A 1 633 ? -30.990 -14.933 5.195 1.00 84.38 633 ASN A N 1
ATOM 4553 C CA . ASN A 1 633 ? -31.061 -14.473 6.585 1.00 84.38 633 ASN A CA 1
ATOM 4554 C C . ASN A 1 633 ? -29.836 -13.624 7.000 1.00 84.38 633 ASN A C 1
ATOM 4556 O O . ASN A 1 633 ? -29.692 -13.325 8.186 1.00 84.38 633 ASN A O 1
ATOM 4560 N N . GLY A 1 634 ? -28.976 -13.223 6.054 1.00 80.50 634 GLY A N 1
ATOM 4561 C CA . GLY A 1 634 ? -27.776 -12.420 6.327 1.00 80.50 634 GLY A CA 1
ATOM 4562 C C . GLY A 1 634 ? -26.544 -13.221 6.766 1.00 80.50 634 GLY A C 1
ATOM 4563 O O . GLY A 1 634 ? -25.661 -12.668 7.415 1.00 80.50 634 GLY A O 1
ATOM 4564 N N . GLU A 1 635 ? -26.473 -14.515 6.445 1.00 86.94 635 GLU A N 1
ATOM 4565 C CA . GLU A 1 635 ? -25.218 -15.278 6.507 1.00 86.94 635 GLU A CA 1
ATOM 4566 C C . GLU A 1 635 ? -24.389 -15.101 5.217 1.00 86.94 635 GLU A C 1
ATOM 4568 O O . GLU A 1 635 ? -24.892 -14.640 4.193 1.00 86.94 635 GLU A O 1
ATOM 4573 N N . GLY A 1 636 ? -23.117 -15.502 5.231 1.00 88.56 636 GLY A N 1
ATOM 4574 C CA . GLY A 1 636 ? -22.257 -15.419 4.047 1.00 88.56 636 GLY A CA 1
ATOM 4575 C C . GLY A 1 636 ? -20.943 -16.187 4.169 1.00 88.56 636 GLY A C 1
ATOM 4576 O O . GLY A 1 636 ? -20.709 -16.916 5.134 1.00 88.56 636 GLY A O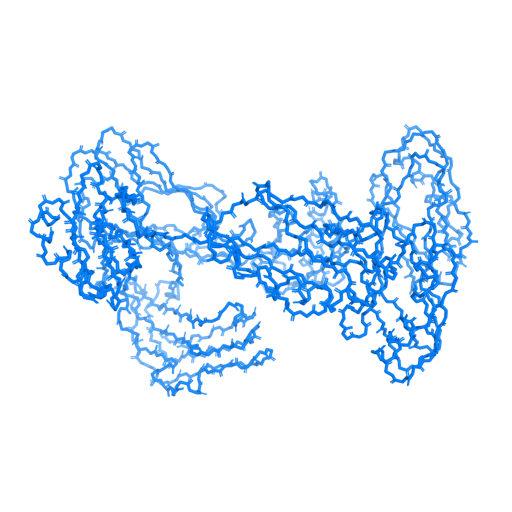 1
ATOM 4577 N N . LEU A 1 637 ? -20.051 -15.994 3.198 1.00 88.50 637 LEU A N 1
ATOM 4578 C CA . LEU A 1 637 ? -18.661 -16.463 3.257 1.00 88.50 637 LEU A CA 1
ATOM 4579 C C . LEU A 1 637 ? -17.689 -15.286 3.349 1.00 88.50 637 LEU A C 1
ATOM 4581 O O . LEU A 1 637 ? -17.729 -14.398 2.502 1.00 88.50 637 LEU A O 1
ATOM 4585 N N . VAL A 1 638 ? -16.765 -15.317 4.311 1.00 85.75 638 VAL A N 1
ATOM 4586 C CA . VAL A 1 638 ? -15.605 -14.407 4.362 1.00 85.75 638 VAL A CA 1
ATOM 4587 C C . VAL A 1 638 ? -14.344 -15.187 4.016 1.00 85.75 638 VAL A C 1
ATOM 4589 O O . VAL A 1 638 ? -14.149 -16.300 4.504 1.00 85.75 638 VAL A O 1
ATOM 4592 N N . VAL A 1 639 ? -13.461 -14.582 3.217 1.00 84.75 639 VAL A N 1
ATOM 4593 C CA . VAL A 1 639 ? -12.114 -15.106 2.957 1.00 84.75 639 VAL A CA 1
ATOM 4594 C C . VAL A 1 639 ? -11.063 -14.139 3.508 1.00 84.75 639 VAL A C 1
ATOM 4596 O O . VAL A 1 639 ? -11.059 -12.950 3.182 1.00 84.75 639 VAL A O 1
ATOM 4599 N N . ARG A 1 640 ? -10.165 -14.647 4.358 1.00 84.94 640 ARG A N 1
ATOM 4600 C CA . ARG A 1 640 ? -8.960 -13.946 4.833 1.00 84.94 640 ARG A CA 1
ATOM 4601 C C . ARG A 1 640 ? -7.771 -14.489 4.046 1.00 84.94 640 ARG A C 1
ATOM 4603 O O . ARG A 1 640 ? -7.607 -15.699 3.941 1.00 84.94 640 ARG A O 1
ATOM 4610 N N . VAL A 1 641 ? -6.963 -13.590 3.495 1.00 85.94 641 VAL A N 1
ATOM 4611 C CA . VAL A 1 641 ? -5.633 -13.913 2.972 1.00 85.94 641 VAL A CA 1
ATOM 4612 C C . VAL A 1 641 ? -4.634 -13.219 3.885 1.00 85.94 641 VAL A C 1
ATOM 4614 O O . VAL A 1 641 ? -4.765 -12.020 4.139 1.00 85.94 641 VAL A O 1
ATOM 4617 N N . THR A 1 642 ? -3.691 -13.993 4.402 1.00 87.50 642 THR A N 1
ATOM 4618 C CA . THR A 1 642 ? -2.659 -13.572 5.349 1.00 87.50 642 THR A CA 1
ATOM 4619 C C . THR A 1 642 ? -1.303 -13.835 4.708 1.00 87.50 642 THR A C 1
ATOM 4621 O O . THR A 1 642 ? -1.060 -14.950 4.246 1.00 87.50 642 THR A O 1
ATOM 4624 N N . THR A 1 643 ? -0.443 -12.819 4.674 1.00 87.94 643 THR A N 1
ATOM 4625 C CA . THR A 1 643 ? 0.931 -12.876 4.152 1.00 87.94 643 THR A CA 1
ATOM 4626 C C . THR A 1 643 ? 1.899 -12.477 5.264 1.00 87.94 643 THR A C 1
ATOM 4628 O O . THR A 1 643 ? 1.580 -11.610 6.080 1.00 87.94 643 THR A O 1
ATOM 4631 N N . ALA A 1 644 ? 3.067 -13.112 5.325 1.00 86.50 644 ALA A N 1
ATOM 4632 C CA . ALA A 1 644 ? 4.133 -12.768 6.261 1.00 86.50 644 ALA A CA 1
ATOM 4633 C C . ALA A 1 644 ? 5.028 -11.631 5.741 1.00 86.50 644 ALA A C 1
ATOM 4635 O O . ALA A 1 644 ? 5.689 -10.959 6.535 1.00 86.50 644 ALA A O 1
ATOM 4636 N N . VAL A 1 645 ? 5.052 -11.411 4.422 1.00 83.81 645 VAL A N 1
ATOM 4637 C CA . VAL A 1 645 ? 5.871 -10.388 3.759 1.00 83.81 645 VAL A CA 1
ATOM 4638 C C . VAL A 1 645 ? 4.974 -9.327 3.088 1.00 83.81 645 VAL A C 1
ATOM 4640 O O . VAL A 1 645 ? 3.773 -9.522 2.867 1.00 83.81 645 VAL A O 1
ATOM 4643 N N . ASN A 1 646 ? 5.541 -8.144 2.830 1.00 76.94 646 ASN A N 1
ATOM 4644 C CA . ASN A 1 646 ? 4.889 -7.081 2.061 1.00 76.94 646 ASN A CA 1
ATOM 4645 C C . ASN A 1 646 ? 4.987 -7.383 0.557 1.00 76.94 646 ASN A C 1
ATOM 4647 O O . ASN A 1 646 ? 6.001 -7.894 0.095 1.00 76.94 646 ASN A O 1
ATOM 4651 N N . ASN A 1 647 ? 3.962 -7.009 -0.214 1.00 81.94 647 ASN A N 1
ATOM 4652 C CA . ASN A 1 647 ? 3.870 -7.209 -1.672 1.00 81.94 647 ASN A CA 1
ATOM 4653 C C . ASN A 1 647 ? 3.899 -8.680 -2.153 1.00 81.94 647 ASN A C 1
ATOM 4655 O O . ASN A 1 647 ? 3.907 -8.930 -3.354 1.00 81.94 647 ASN A O 1
ATOM 4659 N N . SER A 1 648 ? 3.789 -9.651 -1.240 1.00 81.81 648 SER A N 1
ATOM 4660 C CA . SER A 1 648 ? 3.712 -11.100 -1.496 1.00 81.81 648 SER A CA 1
ATOM 4661 C C . SER A 1 648 ? 2.674 -11.557 -2.522 1.00 81.81 648 SER A C 1
ATOM 4663 O O . SER A 1 648 ? 2.742 -12.685 -2.997 1.00 81.81 648 SER A O 1
ATOM 4665 N N . ILE A 1 649 ? 1.693 -10.719 -2.859 1.00 84.69 649 ILE A N 1
ATOM 4666 C CA . ILE A 1 649 ? 0.675 -10.987 -3.876 1.00 84.69 649 ILE A CA 1
ATOM 4667 C C . ILE A 1 649 ? 0.593 -9.753 -4.774 1.00 84.69 649 ILE A C 1
ATOM 4669 O O . ILE A 1 649 ? 0.165 -8.691 -4.327 1.00 84.69 649 ILE A O 1
ATOM 4673 N N . SER A 1 650 ? 0.992 -9.908 -6.036 1.00 84.25 650 SER A N 1
ATOM 4674 C CA . SER A 1 650 ? 0.897 -8.861 -7.065 1.00 84.25 650 SER A CA 1
ATOM 4675 C C . SER A 1 650 ? -0.493 -8.828 -7.712 1.00 84.25 650 SER A C 1
ATOM 4677 O O . SER A 1 650 ? -1.072 -7.762 -7.902 1.00 84.25 650 SER A O 1
ATOM 4679 N N . TYR A 1 651 ? -1.069 -10.005 -7.976 1.00 82.81 651 TYR A N 1
ATOM 4680 C CA . TYR A 1 651 ? -2.484 -10.192 -8.279 1.00 82.81 651 TYR A CA 1
ATOM 4681 C C . TYR A 1 651 ? -2.985 -11.520 -7.701 1.00 82.81 651 TYR A C 1
ATOM 4683 O O . TYR A 1 651 ? -2.214 -12.462 -7.500 1.00 82.81 651 TYR A O 1
ATOM 4691 N N . GLY A 1 652 ? -4.292 -11.602 -7.449 1.00 83.00 652 GLY A N 1
ATOM 4692 C CA . GLY A 1 652 ? -4.958 -12.806 -6.960 1.00 83.00 652 GLY A CA 1
ATOM 4693 C C . GLY A 1 652 ? -6.395 -12.902 -7.464 1.00 83.00 652 GLY A C 1
ATOM 4694 O O . GLY A 1 652 ? -7.078 -11.892 -7.612 1.00 83.00 652 GLY A O 1
ATOM 4695 N N . VAL A 1 653 ? -6.848 -14.125 -7.727 1.00 87.19 653 VAL A N 1
ATOM 4696 C CA . VAL A 1 653 ? -8.190 -14.461 -8.211 1.00 87.19 653 VAL A CA 1
ATOM 4697 C C . VAL A 1 653 ? -8.785 -15.521 -7.292 1.00 87.19 653 VAL A C 1
ATOM 4699 O O . VAL A 1 653 ? -8.142 -16.524 -6.982 1.00 87.19 653 VAL A O 1
ATOM 4702 N N . LEU A 1 654 ? -10.025 -15.296 -6.861 1.00 88.81 654 LEU A N 1
ATOM 4703 C CA . LEU A 1 654 ? -10.775 -16.178 -5.973 1.00 88.81 654 LEU A CA 1
ATOM 4704 C C . LEU A 1 654 ? -12.037 -16.679 -6.684 1.00 88.81 654 LEU A C 1
ATOM 4706 O O . LEU A 1 654 ? -12.885 -15.884 -7.087 1.00 88.81 654 LEU A O 1
ATOM 4710 N N . HIS A 1 655 ? -12.188 -17.996 -6.784 1.00 92.44 655 HIS A N 1
ATOM 4711 C CA . HIS A 1 655 ? -13.412 -18.661 -7.216 1.00 92.44 655 HIS A CA 1
ATOM 4712 C C . HIS A 1 655 ? -14.076 -19.356 -6.021 1.00 92.44 655 HIS A C 1
ATOM 4714 O O . HIS A 1 655 ? -13.418 -20.069 -5.261 1.00 92.44 655 HIS A O 1
ATOM 4720 N N . LEU A 1 656 ? -15.393 -19.183 -5.890 1.00 93.12 656 LEU A N 1
ATOM 4721 C CA . LEU A 1 656 ? -16.236 -19.850 -4.897 1.00 93.12 656 LEU A CA 1
ATOM 4722 C C . LEU A 1 656 ? -17.318 -20.653 -5.635 1.00 93.12 656 LEU A C 1
ATOM 4724 O O . LEU A 1 656 ? -18.215 -20.079 -6.254 1.00 93.12 656 LEU A O 1
ATOM 4728 N N . GLY A 1 657 ? -17.222 -21.980 -5.600 1.00 94.19 657 GLY A N 1
ATOM 4729 C CA . GLY A 1 657 ? -18.202 -22.892 -6.181 1.00 94.19 657 GLY A CA 1
ATOM 4730 C C . GLY A 1 657 ? -19.387 -23.098 -5.240 1.00 94.19 657 GLY A C 1
ATOM 4731 O O . GLY A 1 657 ? -19.225 -23.589 -4.122 1.00 94.19 657 GLY A O 1
ATOM 4732 N N . VAL A 1 658 ? -20.594 -22.742 -5.690 1.00 95.69 658 VAL A N 1
ATOM 4733 C CA . VAL A 1 658 ? -21.834 -22.801 -4.894 1.00 95.69 658 VAL A CA 1
ATOM 4734 C C . VAL A 1 658 ? -23.007 -23.403 -5.671 1.00 95.69 658 VAL A C 1
ATOM 4736 O O . VAL A 1 658 ? -22.998 -23.457 -6.902 1.00 95.69 658 VAL A O 1
ATOM 4739 N N . SER A 1 659 ? -24.033 -23.848 -4.948 1.00 95.75 659 SER A N 1
ATOM 4740 C CA . SER A 1 659 ? -25.306 -24.336 -5.494 1.00 95.75 659 SER A CA 1
ATOM 4741 C C . SER A 1 659 ? -26.498 -23.772 -4.721 1.00 95.75 659 SER A C 1
ATOM 4743 O O . SER A 1 659 ? -26.414 -23.621 -3.506 1.00 95.75 659 SER A O 1
ATOM 4745 N N . MET A 1 660 ? -27.597 -23.509 -5.434 1.00 91.38 660 MET A N 1
ATOM 4746 C CA . MET A 1 660 ? -28.878 -22.967 -4.943 1.00 91.38 660 MET A CA 1
ATOM 4747 C C . MET A 1 660 ? -30.008 -23.989 -5.139 1.00 91.38 660 MET A C 1
ATOM 4749 O O . MET A 1 660 ? -29.849 -24.845 -6.043 1.00 91.38 660 MET A O 1
#

Foldseek 3Di:
DDWPPFWDWDDAFDKDWDFDDAFQAFDQFAWAWEFFAQDWDKDKFAWDFQFFKWWKDKQNRTQIFGDDRHLQVRLVVSCVVCQVVLVVQQKHWDDPDRRIIIITHSDDIDIDTPTDGIDGAAAKDKDKKFKADFDDWWWWWKQWQNDTQTFIDDPGLQVRQQRSLVVCQVVQCPDVQRWHWDDPGGNMIMIITRDDIDIDTPIDPGMDIDDDADKDKKAKDFQFFKDWKQKQNRIQIDGRPRALQVRLVRSCVPPQVVQCVDPFGWHWDDPDRNMIMTGTRVNDDIDIDWPIDDTMTIDDAWDWAKDFADFWWFWKDKQRDTQTFGDDPFLQVRQVRSCVVCQVVQCVDVQRWHWDDLDGNDIDIDGPDDDIDIDGPIDPRMDIDTADKAKDADDDQFDWWWKDFQSDIDIFGDDRGLQVRLVRSLVPCQVVCCVPPVWGWDDDRNMIMIHRRPDHIDTHDYHDWYKYFYADDQDDWQKWKKKWAWWAALVGDTDGIDMDGFDRGPNPHHHRHMTIGNIIHTGMMMIHIHTPDDGIGMIMMTTFDFDLVSLAKKWWFKKKKKFFFQAWWFQKKKFKAKADNVPQRAHNVDGPSGVDGPDMPVVVDPRVLRTDHHGDMDMDMDGRGTDIFNSNVPIGMTMDIDTPDPRGTVDMDMDIDIDD

Sequence (660 aa):
FRAPAGAVELTVGGSATQTYGASGDSHAAHAFIVAEDNGSYIYDVTVVGTHGTLVIDIDSTQYSQAFNTNSDTTATDWITTHTAALGGLGIIPLTGGASIISITAEEAIVITDDGVGMSLGTPLSNIAIVVHDAGTNGILRIDIDGVDYDEAFDTDAATTAAAWVSTHSAALGILSPVITATNPAGARINLAVAGEPVYSDQSIGGMSITSAGVERDIVVAGAAGTLSLTINGTPYTEANTGTTDGTADAWRATHAATLAGLGDAITVTDGGPATITLSVASGTTPTVLDTSSGGTTATYSDEIVVDTLIEGNLVIDIDGVDYTEAFDTNADTTADNWRTTHTGTLAGLSPVLTVTDGGPARIIITPASGTPVFTDDSPAGMSFTEYQASSVILAGTNGNTIIEVDGTDYTETFDSNAATTAAAFVTNQAAAILSAKSVIVTNVTATLYFDHAITAPTIVDNSTVGFLTFTSGAQAGGGVLTVTGKSIDDDGNYNGSDTEVIVANVSAAVTDQLFETTKKWLGQITFTISGEGGAAFKFNYGLVKYEDFGNRDFTFNDIEFIMHAGANETGLNVEVFHYNPAEMTYSAAAFDPMAQAQYSLLADHTTEGNDVDDNFDGGWKRAGIGLDVLGGNGEGLVVRVTTAVNNSISYGVLHLGVSM

pLDDT: mean 77.06, std 16.28, range [30.36, 97.62]

Organism: NCBI:txid412755